Protein AF-A0AB39VDM4-F1 (afdb_monomer_lite)

pLDDT: mean 90.74, std 9.28, range [30.61, 98.62]

Sequence (482 aa):
MDALEKNPNSSVAFKRYFDIVKKRSNLEYESKLEKLSSIKGNWRAKVMEAVVFFKHGNREMGNFYLMSALKESSYNSEVMSLTSSIYILNQMYEEFEKYVLPYYTPEKHGVQTTLNVLEYYYSKRKYNEGLELCKFVSKYPWIEYYRKFMKLEEKFLKLKIKKTESRNKNEKNKLLPKNKFFSTNKPIWYYEFNKPEFLLNQTKRVKPNILILPLTSIGEKSEVAENLAISLPLYLNENLHYKTNLNYQVAIVYRGENLFVPKSKYSVDYMKKIRESNTNLNYILSGNILKTKNVERYEIEIYLYDVFNEQKLMLVSRAYDEQNLFQVQNDLLKKINNFFDRNIAIKYEKDMGNLVLFSQKLKFLLEPKEYKKHHSWRYKKLLSDQIDVVLEDRKNDLKKINLLALLYEVKRTNSQLLKEQKPLIYSMNIEGIFETQTLKVLAPIIFNIFDDEENFLANLEALNITDSTYVEWVKRFIENES

Structure (mmCIF, N/CA/C/O backbone):
data_AF-A0AB39VDM4-F1
#
_entry.id   AF-A0AB39VDM4-F1
#
loop_
_atom_site.group_PDB
_atom_site.id
_atom_site.type_symbol
_atom_site.label_atom_id
_atom_site.label_alt_id
_atom_site.label_comp_id
_atom_site.label_asym_id
_atom_site.label_entity_id
_atom_site.label_seq_id
_atom_site.pdbx_PDB_ins_code
_atom_site.Cartn_x
_atom_site.Cartn_y
_atom_site.Cartn_z
_atom_site.occupancy
_atom_site.B_iso_or_equiv
_atom_site.auth_seq_id
_atom_site.auth_comp_id
_atom_site.auth_asym_id
_atom_site.auth_atom_id
_atom_site.pdbx_PDB_model_num
ATOM 1 N N . MET A 1 1 ? 37.924 -11.707 -29.324 1.00 68.38 1 MET A N 1
ATOM 2 C CA . MET A 1 1 ? 37.294 -11.301 -30.594 1.00 68.38 1 MET A CA 1
ATOM 3 C C . MET A 1 1 ? 36.503 -12.450 -31.174 1.00 68.38 1 MET A C 1
ATOM 5 O O . MET A 1 1 ? 35.329 -12.270 -31.440 1.00 68.38 1 MET A O 1
ATOM 9 N N . ASP A 1 2 ? 37.070 -13.648 -31.176 1.00 76.31 2 ASP A N 1
ATOM 10 C CA . ASP A 1 2 ? 36.492 -14.880 -31.727 1.00 76.31 2 ASP A CA 1
ATOM 11 C C . ASP A 1 2 ? 35.064 -15.178 -31.225 1.00 76.31 2 ASP A C 1
ATOM 13 O O . ASP A 1 2 ? 34.196 -15.622 -31.972 1.00 76.31 2 ASP A O 1
ATOM 17 N N . ALA A 1 3 ? 34.772 -14.884 -29.952 1.00 75.94 3 ALA A N 1
ATOM 18 C CA . ALA A 1 3 ? 33.429 -15.041 -29.386 1.00 75.94 3 ALA A CA 1
ATOM 19 C C . ALA A 1 3 ? 32.402 -14.027 -29.934 1.00 75.94 3 ALA A C 1
ATOM 21 O O . ALA A 1 3 ? 31.225 -14.359 -30.049 1.00 75.94 3 ALA A O 1
ATOM 22 N N . LEU A 1 4 ? 32.833 -12.806 -30.268 1.00 79.12 4 LEU A N 1
ATOM 23 C CA . LEU A 1 4 ? 31.996 -11.773 -30.890 1.00 79.12 4 LEU A CA 1
ATOM 24 C C . LEU A 1 4 ? 31.848 -11.982 -32.400 1.00 79.12 4 LEU A C 1
ATOM 26 O O . LEU A 1 4 ? 30.850 -11.567 -32.968 1.00 79.12 4 LEU A O 1
ATOM 30 N N . GLU A 1 5 ? 32.789 -12.660 -33.048 1.00 75.81 5 GLU A N 1
ATOM 31 C CA . GLU A 1 5 ? 32.629 -13.072 -34.447 1.00 75.81 5 GLU A CA 1
ATOM 32 C C . GLU A 1 5 ? 31.571 -14.174 -34.581 1.00 75.81 5 GLU A C 1
ATOM 34 O O . GLU A 1 5 ? 30.753 -14.145 -35.496 1.00 75.81 5 GLU A O 1
ATOM 39 N N . LYS A 1 6 ? 31.528 -15.110 -33.623 1.00 78.25 6 LYS A N 1
ATOM 40 C CA . LYS A 1 6 ? 30.536 -16.200 -33.591 1.00 78.25 6 LYS A CA 1
ATOM 41 C C . LYS A 1 6 ? 29.172 -15.772 -33.047 1.00 78.25 6 LYS A C 1
ATOM 43 O O . LYS A 1 6 ? 28.145 -16.260 -33.506 1.00 78.25 6 LYS A O 1
ATOM 48 N N . ASN A 1 7 ? 29.146 -14.886 -32.051 1.00 82.50 7 ASN A N 1
ATOM 49 C CA . ASN A 1 7 ? 27.921 -14.312 -31.499 1.00 82.50 7 ASN A CA 1
ATOM 50 C C . ASN A 1 7 ? 28.107 -12.798 -31.281 1.00 82.50 7 ASN A C 1
ATOM 52 O O . ASN A 1 7 ? 28.429 -12.368 -30.164 1.00 82.50 7 ASN A O 1
ATOM 56 N N . PRO A 1 8 ? 27.879 -11.979 -32.325 1.00 81.06 8 PRO A N 1
ATOM 57 C CA . PRO A 1 8 ? 28.112 -10.531 -32.275 1.00 81.06 8 PRO A CA 1
ATOM 58 C C . PRO A 1 8 ? 27.251 -9.823 -31.233 1.00 81.06 8 PRO A C 1
ATOM 60 O O . PRO A 1 8 ? 27.632 -8.779 -30.708 1.00 81.06 8 PRO A O 1
ATOM 63 N N . ASN A 1 9 ? 26.131 -10.441 -30.852 1.00 87.50 9 ASN A N 1
ATOM 64 C CA . ASN A 1 9 ? 25.212 -9.922 -29.858 1.00 87.50 9 ASN A CA 1
ATOM 65 C C . ASN A 1 9 ? 25.295 -10.669 -28.511 1.00 87.50 9 ASN A C 1
ATOM 67 O O . ASN A 1 9 ? 24.312 -10.704 -27.767 1.00 87.50 9 ASN A O 1
ATOM 71 N N . SER A 1 10 ? 26.450 -11.225 -28.146 1.00 89.56 10 SER A N 1
ATOM 72 C CA . SER A 1 10 ? 26.685 -11.722 -26.785 1.00 89.56 10 SER A CA 1
ATOM 73 C C . SER A 1 10 ? 26.992 -10.568 -25.826 1.00 89.56 10 SER A C 1
ATOM 75 O O . SER A 1 10 ? 28.045 -9.938 -25.925 1.00 89.56 10 SER A O 1
ATOM 77 N N . SER A 1 11 ? 26.107 -10.303 -24.858 1.00 87.88 11 SER A N 1
ATOM 78 C CA . SER A 1 11 ? 26.304 -9.247 -23.849 1.00 87.88 11 SER A CA 1
ATOM 79 C C . SER A 1 11 ? 27.581 -9.452 -23.024 1.00 87.88 11 SER A C 1
ATOM 81 O O . SER A 1 11 ? 28.336 -8.506 -22.794 1.00 87.88 11 SER A O 1
ATOM 83 N N . VAL A 1 12 ? 27.864 -10.697 -22.626 1.00 89.75 12 VAL A N 1
ATOM 84 C CA . VAL A 1 12 ? 29.035 -11.064 -21.814 1.00 89.75 12 VAL A CA 1
ATOM 85 C C . VAL A 1 12 ? 30.327 -10.890 -22.603 1.00 89.75 12 VAL A C 1
ATOM 87 O O . VAL A 1 12 ? 31.274 -10.284 -22.097 1.00 89.75 12 VAL A O 1
ATOM 90 N N . ALA A 1 13 ? 30.375 -11.398 -23.839 1.00 89.38 13 ALA A N 1
ATOM 91 C CA . ALA A 1 13 ? 31.564 -11.273 -24.676 1.00 89.38 13 ALA A CA 1
ATOM 92 C C . ALA A 1 13 ? 31.827 -9.807 -25.036 1.00 89.38 13 ALA A C 1
ATOM 94 O O . ALA A 1 13 ? 32.970 -9.358 -24.961 1.00 89.38 13 ALA A O 1
ATOM 95 N N . PHE A 1 14 ? 30.765 -9.054 -25.346 1.00 90.06 14 PHE A N 1
ATOM 96 C CA . PHE A 1 14 ? 30.851 -7.636 -25.679 1.00 90.06 14 PHE A CA 1
ATOM 97 C C . PHE A 1 14 ? 31.416 -6.839 -24.507 1.00 90.06 14 PHE A C 1
ATOM 99 O O . PHE A 1 14 ? 32.414 -6.140 -24.665 1.00 90.06 14 PHE A O 1
ATOM 106 N N . LYS A 1 15 ? 30.839 -7.008 -23.310 1.00 89.94 15 LYS A N 1
ATOM 107 C CA . LYS A 1 15 ? 31.300 -6.323 -22.100 1.00 89.94 15 LYS A CA 1
ATOM 108 C C . LYS A 1 15 ? 32.760 -6.653 -21.786 1.00 89.94 15 LYS A C 1
ATOM 110 O O . LYS A 1 15 ? 33.569 -5.743 -21.671 1.00 89.94 15 LYS A O 1
ATOM 115 N N . ARG A 1 16 ? 33.123 -7.941 -21.718 1.00 90.69 16 ARG A N 1
ATOM 116 C CA . ARG A 1 16 ? 34.503 -8.360 -21.406 1.00 90.69 16 ARG A CA 1
ATOM 117 C C . ARG A 1 16 ? 35.517 -7.805 -22.403 1.00 90.69 16 ARG A C 1
ATOM 119 O O . ARG A 1 16 ? 36.584 -7.357 -21.997 1.00 90.69 16 ARG A O 1
ATOM 126 N N . TYR A 1 17 ? 35.193 -7.838 -23.695 1.00 90.31 17 TYR A N 1
ATOM 127 C CA . TYR A 1 17 ? 36.079 -7.323 -24.732 1.00 90.31 17 TYR A CA 1
ATOM 128 C C . TYR A 1 17 ? 36.270 -5.809 -24.601 1.00 90.31 17 TYR A C 1
ATOM 130 O O . TYR A 1 17 ? 37.401 -5.331 -24.509 1.00 90.31 17 TYR A O 1
ATOM 138 N N . PHE A 1 18 ? 35.173 -5.057 -24.526 1.00 90.19 18 PHE A N 1
ATOM 139 C CA . PHE A 1 18 ? 35.233 -3.602 -24.490 1.00 90.19 18 PHE A CA 1
ATOM 140 C C . PHE A 1 18 ? 35.716 -3.032 -23.150 1.00 90.19 18 PHE A C 1
ATOM 142 O O . PHE A 1 18 ? 36.308 -1.955 -23.152 1.00 90.19 18 PHE A O 1
ATOM 149 N N . ASP A 1 19 ? 35.583 -3.759 -22.036 1.00 90.56 19 ASP A N 1
ATOM 150 C CA . ASP A 1 19 ? 36.213 -3.403 -20.756 1.00 90.56 19 ASP A CA 1
ATOM 151 C C . ASP A 1 19 ? 37.750 -3.441 -20.850 1.00 90.56 19 ASP A C 1
ATOM 153 O O . ASP A 1 19 ? 38.430 -2.622 -20.232 1.00 90.56 19 ASP A O 1
ATOM 157 N N . ILE A 1 20 ? 38.314 -4.367 -21.636 1.00 90.94 20 ILE A N 1
ATOM 158 C CA . ILE A 1 20 ? 39.762 -4.453 -21.875 1.00 90.94 20 ILE A CA 1
ATOM 159 C C . ILE A 1 20 ? 40.209 -3.354 -22.841 1.00 90.94 20 ILE A C 1
ATOM 161 O O . ILE A 1 20 ? 41.168 -2.645 -22.548 1.00 90.94 20 ILE A O 1
ATOM 165 N N . VAL A 1 21 ? 39.517 -3.197 -23.975 1.00 89.56 21 VAL A N 1
ATOM 166 C CA . VAL A 1 21 ? 39.886 -2.211 -25.007 1.00 89.56 21 VAL A CA 1
ATOM 167 C C . VAL A 1 21 ? 39.817 -0.787 -24.454 1.00 89.56 21 VAL A C 1
ATOM 169 O O . VAL A 1 21 ? 40.755 -0.012 -24.621 1.00 89.56 21 VAL A O 1
ATOM 172 N N . LYS A 1 22 ? 38.759 -0.453 -23.705 1.00 89.31 22 LYS A N 1
ATOM 173 C CA . LYS A 1 22 ? 38.593 0.882 -23.119 1.00 89.31 22 LYS A CA 1
ATOM 174 C C . LYS A 1 22 ? 39.689 1.242 -22.113 1.00 89.31 22 LYS A C 1
ATOM 176 O O . LYS A 1 22 ? 40.057 2.406 -22.014 1.00 89.31 22 LYS A O 1
ATOM 181 N N . LYS A 1 23 ? 40.230 0.260 -21.377 1.00 91.12 23 LYS A N 1
ATOM 182 C CA . LYS A 1 23 ? 41.360 0.476 -20.454 1.00 91.12 23 LYS A CA 1
ATOM 183 C C . LYS A 1 23 ? 42.668 0.801 -21.175 1.00 91.12 23 LYS A C 1
ATOM 185 O O . LYS A 1 23 ? 43.554 1.374 -20.555 1.00 91.12 23 LYS A O 1
ATOM 190 N N . ARG A 1 24 ? 42.802 0.412 -22.445 1.00 91.31 24 ARG A N 1
ATOM 191 C CA . ARG A 1 24 ? 43.999 0.680 -23.250 1.00 91.31 24 ARG A CA 1
ATOM 192 C C . ARG A 1 24 ? 43.947 2.069 -23.866 1.00 91.31 24 ARG A C 1
ATOM 194 O O . ARG A 1 24 ? 44.909 2.817 -23.744 1.00 91.31 24 ARG A O 1
ATOM 201 N N . SER A 1 25 ? 42.835 2.417 -24.514 1.00 92.62 25 SER A N 1
ATOM 202 C CA . SER A 1 25 ? 42.658 3.727 -25.144 1.00 92.62 25 SER A CA 1
ATOM 203 C C . SER A 1 25 ? 41.198 3.988 -25.521 1.00 92.62 25 SER A C 1
ATOM 205 O O . SER A 1 25 ? 40.503 3.098 -26.012 1.00 92.62 25 SER A O 1
ATOM 207 N N . ASN A 1 26 ? 40.749 5.238 -25.365 1.00 88.81 26 ASN A N 1
ATOM 208 C CA . ASN A 1 26 ? 39.445 5.680 -25.873 1.00 88.81 26 ASN A CA 1
ATOM 209 C C . ASN A 1 26 ? 39.403 5.686 -27.411 1.00 88.81 26 ASN A C 1
ATOM 211 O O . ASN A 1 26 ? 38.391 5.306 -27.988 1.00 88.81 26 ASN A O 1
ATOM 215 N N . LEU A 1 27 ? 40.510 6.036 -28.076 1.00 90.06 27 LEU A N 1
ATOM 216 C CA . LEU A 1 27 ? 40.599 6.000 -29.542 1.00 90.06 27 LEU A CA 1
ATOM 217 C C . LEU A 1 27 ? 40.528 4.561 -30.068 1.00 90.06 27 LEU A C 1
ATOM 219 O O . LEU A 1 27 ? 39.861 4.287 -31.063 1.00 90.06 27 LEU A O 1
ATOM 223 N N . GLU A 1 28 ? 41.185 3.621 -29.378 1.00 90.44 28 GLU A N 1
ATOM 224 C CA . GLU A 1 28 ? 41.095 2.199 -29.730 1.00 90.44 28 GLU A CA 1
ATOM 225 C C . GLU A 1 28 ? 39.671 1.673 -29.506 1.00 90.44 28 GLU A C 1
ATOM 227 O O . GLU A 1 28 ? 39.154 0.929 -30.337 1.00 90.44 28 GLU A O 1
ATOM 232 N N . TYR A 1 29 ? 39.017 2.091 -28.418 1.00 91.69 29 TYR A N 1
ATOM 233 C CA . TYR A 1 29 ? 37.625 1.748 -28.135 1.00 91.69 29 TYR A CA 1
ATOM 234 C C . TYR A 1 29 ? 36.690 2.170 -29.270 1.00 91.69 29 TYR A C 1
ATOM 236 O O . TYR A 1 29 ? 35.963 1.322 -29.787 1.00 91.69 29 TYR A O 1
ATOM 244 N N . GLU A 1 30 ? 36.739 3.437 -29.679 1.00 91.94 30 GLU A N 1
ATOM 245 C CA . GLU A 1 30 ? 35.871 3.972 -30.734 1.00 91.94 30 GLU A CA 1
ATOM 246 C C . GLU A 1 30 ? 36.165 3.313 -32.085 1.00 91.94 30 GLU A C 1
ATOM 248 O O . GLU A 1 30 ? 35.251 2.792 -32.717 1.00 91.94 30 GLU A O 1
ATOM 253 N N . SER A 1 31 ? 37.439 3.176 -32.473 1.00 91.94 31 SER A N 1
ATOM 254 C CA . SER A 1 31 ? 37.804 2.511 -33.735 1.00 91.94 31 SER A CA 1
ATOM 255 C C . SER A 1 31 ? 37.357 1.042 -33.795 1.00 91.94 31 SER A C 1
ATOM 257 O O . SER A 1 31 ? 36.948 0.538 -34.846 1.00 91.94 31 SER A O 1
ATOM 259 N N . LYS A 1 32 ? 37.434 0.306 -32.677 1.00 90.44 32 LYS A N 1
ATOM 260 C CA . LYS A 1 32 ? 36.944 -1.082 -32.617 1.00 90.44 32 LYS A CA 1
ATOM 261 C C . LYS A 1 32 ? 35.419 -1.147 -32.626 1.00 90.44 32 LYS A C 1
ATOM 263 O O . LYS A 1 32 ? 34.868 -2.102 -33.176 1.00 90.44 32 LYS A O 1
ATOM 268 N N . LEU A 1 33 ? 34.752 -0.167 -32.025 1.00 92.06 33 LEU A N 1
ATOM 269 C CA . LEU A 1 33 ? 33.299 -0.099 -31.979 1.00 92.06 33 LEU A CA 1
ATOM 270 C C . LEU A 1 33 ? 32.698 0.221 -33.348 1.00 92.06 33 LEU A C 1
ATOM 272 O O . LEU A 1 33 ? 31.806 -0.509 -33.778 1.00 92.06 33 LEU A O 1
ATOM 276 N N . GLU A 1 34 ? 33.268 1.189 -34.062 1.00 92.56 34 GLU A N 1
ATOM 277 C CA . GLU A 1 34 ? 32.908 1.552 -35.435 1.00 92.56 34 GLU A CA 1
ATOM 278 C C . GLU A 1 34 ? 32.998 0.338 -36.377 1.00 92.56 34 GLU A C 1
ATOM 280 O O . GLU A 1 34 ? 32.068 0.011 -37.118 1.00 92.56 34 GLU A O 1
ATOM 285 N N . LYS A 1 35 ? 34.095 -0.427 -36.287 1.00 90.44 35 LYS A N 1
ATOM 286 C CA . LYS A 1 35 ? 34.255 -1.658 -37.076 1.00 90.44 35 LYS A CA 1
ATOM 287 C C . LYS A 1 35 ? 33.159 -2.673 -36.778 1.00 90.44 35 LYS A C 1
ATOM 289 O O . LYS A 1 35 ? 32.591 -3.247 -37.703 1.00 90.44 35 LYS A O 1
ATOM 294 N N . LEU A 1 36 ? 32.840 -2.901 -35.504 1.00 90.44 36 LEU A N 1
ATOM 295 C CA . LEU A 1 36 ? 31.816 -3.874 -35.125 1.00 90.44 36 LEU A CA 1
ATOM 296 C C . LEU A 1 36 ? 30.394 -3.401 -35.455 1.00 90.44 36 LEU A C 1
ATOM 298 O O . LEU A 1 36 ? 29.555 -4.237 -35.793 1.00 90.44 36 LEU A O 1
ATOM 302 N N . SER A 1 37 ? 30.111 -2.100 -35.379 1.00 92.06 37 SER A N 1
ATOM 303 C CA . SER A 1 37 ? 28.791 -1.530 -35.670 1.00 92.06 37 SER A CA 1
ATOM 304 C C . SER A 1 37 ? 28.456 -1.579 -37.164 1.00 92.06 37 SER A C 1
ATOM 306 O O . SER A 1 37 ? 27.284 -1.750 -37.513 1.00 92.06 37 SER A O 1
ATOM 308 N N . SER A 1 38 ? 29.472 -1.546 -38.035 1.00 89.69 38 SER A N 1
ATOM 309 C CA . SER A 1 38 ? 29.322 -1.720 -39.487 1.00 89.69 38 SER A CA 1
ATOM 310 C C . SER A 1 38 ? 28.821 -3.115 -39.902 1.00 89.69 38 SER A C 1
ATOM 312 O O . SER A 1 38 ? 28.256 -3.284 -40.983 1.00 89.69 38 SER A O 1
ATOM 314 N N . ILE A 1 39 ? 28.956 -4.125 -39.032 1.00 88.38 39 ILE A N 1
ATOM 315 C CA . ILE A 1 39 ? 28.532 -5.501 -39.320 1.00 88.38 39 ILE A CA 1
ATOM 316 C C . ILE A 1 39 ? 27.002 -5.604 -39.243 1.00 88.38 39 ILE A C 1
ATOM 318 O O . ILE A 1 39 ? 26.382 -5.292 -38.218 1.00 88.38 39 ILE A O 1
ATOM 322 N N . LYS A 1 40 ? 26.370 -6.080 -40.323 1.00 85.75 40 LYS A N 1
ATOM 323 C CA . LYS A 1 40 ? 24.918 -6.321 -40.381 1.00 85.75 40 LYS A CA 1
ATOM 324 C C . LYS A 1 40 ? 24.486 -7.306 -39.291 1.00 85.75 40 LYS A C 1
ATOM 326 O O . LYS A 1 40 ? 25.091 -8.357 -39.114 1.00 85.75 40 LYS A O 1
ATOM 331 N N . GLY A 1 41 ? 23.424 -6.968 -38.565 1.00 85.62 41 GLY A N 1
ATOM 332 C CA . GLY A 1 41 ? 22.889 -7.777 -37.469 1.00 85.62 41 GLY A CA 1
ATOM 333 C C . GLY A 1 41 ? 23.573 -7.541 -36.120 1.00 85.62 41 GLY A C 1
ATOM 334 O O . GLY A 1 41 ? 23.039 -7.980 -35.101 1.00 85.62 41 GLY A O 1
ATOM 335 N N . ASN A 1 42 ? 24.707 -6.830 -36.062 1.00 91.62 42 ASN A N 1
ATOM 336 C CA . ASN A 1 42 ? 25.388 -6.490 -34.809 1.00 91.62 42 ASN A CA 1
ATOM 337 C C . ASN A 1 42 ? 24.751 -5.265 -34.135 1.00 91.62 42 ASN A C 1
ATOM 339 O O . ASN A 1 42 ? 25.345 -4.188 -34.025 1.00 91.62 42 ASN A O 1
ATOM 343 N N . TRP A 1 43 ? 23.499 -5.415 -33.709 1.00 94.69 43 TRP A N 1
ATOM 344 C CA . TRP A 1 43 ? 22.722 -4.329 -33.126 1.00 94.69 43 TRP A CA 1
ATOM 345 C C . TRP A 1 43 ? 23.350 -3.790 -31.835 1.00 94.69 43 TRP A C 1
ATOM 347 O O . TRP A 1 43 ? 23.204 -2.605 -31.549 1.00 94.69 43 TRP A O 1
ATOM 357 N N . ARG A 1 44 ? 24.080 -4.604 -31.054 1.00 94.38 44 ARG A N 1
ATOM 358 C CA . ARG A 1 44 ? 24.659 -4.135 -29.780 1.00 94.38 44 ARG A CA 1
ATOM 359 C C . ARG A 1 44 ? 25.810 -3.171 -29.998 1.00 94.38 44 ARG A C 1
ATOM 361 O O . ARG A 1 44 ? 25.872 -2.152 -29.312 1.00 94.38 44 ARG A O 1
ATOM 368 N N . ALA A 1 45 ? 26.674 -3.461 -30.969 1.00 93.75 45 ALA A N 1
ATOM 369 C CA . ALA A 1 45 ? 27.700 -2.514 -31.381 1.00 93.75 45 ALA A CA 1
ATOM 370 C C . ALA A 1 45 ? 27.064 -1.214 -31.893 1.00 93.75 45 ALA A C 1
ATOM 372 O O . ALA A 1 45 ? 27.478 -0.144 -31.467 1.00 93.75 45 ALA A O 1
ATOM 373 N N . LYS A 1 46 ? 25.993 -1.295 -32.698 1.00 96.12 46 LYS A N 1
ATOM 374 C CA . LYS A 1 46 ? 25.258 -0.110 -33.178 1.00 96.12 46 LYS A CA 1
ATOM 375 C C . LYS A 1 46 ? 24.663 0.735 -32.046 1.00 96.12 46 LYS A C 1
ATOM 377 O O . LYS A 1 46 ? 24.798 1.951 -32.066 1.00 96.12 46 LYS A O 1
ATOM 382 N N . VAL A 1 47 ? 24.045 0.121 -31.033 1.00 96.06 47 VAL A N 1
ATOM 383 C CA . VAL A 1 47 ? 23.513 0.861 -29.871 1.00 96.06 47 VAL A CA 1
ATOM 384 C C . VAL A 1 47 ? 24.625 1.612 -29.137 1.00 96.06 47 VAL A C 1
ATOM 386 O O . VAL A 1 47 ? 24.444 2.769 -28.768 1.00 96.06 47 VAL A O 1
ATOM 389 N N . MET A 1 48 ? 25.777 0.975 -28.926 1.00 94.69 48 MET A N 1
ATOM 390 C CA . MET A 1 48 ? 26.900 1.618 -28.239 1.00 94.69 48 MET A CA 1
ATOM 391 C C . MET A 1 48 ? 27.555 2.702 -29.099 1.00 94.69 48 MET A C 1
ATOM 393 O O . MET A 1 48 ? 27.919 3.751 -28.575 1.00 94.69 48 MET A O 1
ATOM 397 N N . GLU A 1 49 ? 27.647 2.483 -30.408 1.00 95.19 49 GLU A N 1
ATOM 398 C CA . GLU A 1 49 ? 28.154 3.470 -31.361 1.00 95.19 49 GLU A CA 1
ATOM 399 C C . GLU A 1 49 ? 27.268 4.721 -31.377 1.00 95.19 49 GLU A C 1
ATOM 401 O O . GLU A 1 49 ? 27.760 5.846 -31.325 1.00 95.19 49 GLU A O 1
ATOM 406 N N . ALA A 1 50 ? 25.944 4.543 -31.311 1.00 96.62 50 ALA A N 1
ATOM 407 C CA . ALA A 1 50 ? 25.023 5.662 -31.166 1.00 96.62 50 ALA A CA 1
ATOM 408 C C . ALA A 1 50 ? 25.335 6.516 -29.926 1.00 96.62 50 ALA A C 1
ATOM 410 O O . ALA A 1 50 ? 25.300 7.743 -29.997 1.00 96.62 50 ALA A O 1
ATOM 411 N N . VAL A 1 51 ? 25.683 5.890 -28.793 1.00 94.94 51 VAL A N 1
ATOM 412 C CA . VAL A 1 51 ? 26.071 6.611 -27.568 1.00 94.94 51 VAL A CA 1
ATOM 413 C C . VAL A 1 51 ? 27.330 7.456 -27.785 1.00 94.94 51 VAL A C 1
ATOM 415 O O . VAL A 1 51 ? 27.405 8.559 -27.241 1.00 94.94 51 VAL A O 1
ATOM 418 N N . VAL A 1 52 ? 28.303 6.978 -28.568 1.00 94.44 52 VAL A N 1
ATOM 419 C CA . VAL A 1 52 ? 29.503 7.754 -28.931 1.00 94.44 52 VAL A CA 1
ATOM 420 C C . VAL A 1 52 ? 29.109 8.977 -29.762 1.00 94.44 52 VAL A C 1
ATOM 422 O O . VAL A 1 52 ? 29.456 10.099 -29.395 1.00 94.44 52 VAL A O 1
ATOM 425 N N . PHE A 1 53 ? 28.290 8.799 -30.802 1.00 95.44 53 PHE A N 1
ATOM 426 C CA . PHE A 1 53 ? 27.820 9.917 -31.627 1.00 95.44 53 PHE A CA 1
ATOM 427 C C . PHE A 1 53 ? 27.031 10.965 -30.832 1.00 95.44 53 PHE A C 1
ATOM 429 O O . PHE A 1 53 ? 27.259 12.163 -31.013 1.00 95.44 53 PHE A O 1
ATOM 436 N N . PHE A 1 54 ? 26.173 10.550 -29.894 1.00 94.75 54 PHE A N 1
ATOM 437 C CA . PHE A 1 54 ? 25.471 11.493 -29.018 1.00 94.75 54 PHE A CA 1
ATOM 438 C C . PHE A 1 54 ? 26.418 12.292 -28.121 1.00 94.75 54 PHE A C 1
ATOM 440 O O . PHE A 1 54 ? 26.215 13.494 -27.953 1.00 94.75 54 PHE A O 1
ATOM 447 N N . LYS A 1 55 ? 27.474 11.669 -27.583 1.00 93.00 55 LYS A N 1
ATOM 448 C CA . LYS A 1 55 ? 28.492 12.380 -26.790 1.00 93.00 55 LYS A CA 1
ATOM 449 C C . LYS A 1 55 ? 29.246 13.423 -27.609 1.00 93.00 55 LYS A C 1
ATOM 451 O O . LYS A 1 55 ? 29.571 14.477 -27.075 1.00 93.00 55 LYS A O 1
ATOM 456 N N . HIS A 1 56 ? 29.475 13.152 -28.890 1.00 93.94 56 HIS A N 1
ATOM 457 C CA . HIS A 1 56 ? 30.094 14.093 -29.825 1.00 93.94 56 HIS A CA 1
ATOM 458 C C . HIS A 1 56 ? 29.108 15.119 -30.410 1.00 93.94 56 HIS A C 1
ATOM 460 O O . HIS A 1 56 ? 29.476 15.898 -31.283 1.00 93.94 56 HIS A O 1
ATOM 466 N N . GLY A 1 57 ? 27.851 15.138 -29.954 1.00 92.75 57 GLY A N 1
ATOM 467 C CA . GLY A 1 57 ? 26.828 16.075 -30.425 1.00 92.75 57 GLY A CA 1
ATOM 468 C C . GLY A 1 57 ? 26.229 15.738 -31.796 1.00 92.75 57 GLY A C 1
ATOM 469 O O . GLY A 1 57 ? 25.332 16.445 -32.254 1.00 92.75 57 GLY A O 1
ATOM 470 N N . ASN A 1 58 ? 26.647 14.642 -32.436 1.00 94.94 58 ASN A N 1
ATOM 471 C CA . ASN A 1 58 ? 26.124 14.210 -33.729 1.00 94.94 58 ASN A CA 1
ATOM 472 C C . ASN A 1 58 ? 24.847 13.371 -33.549 1.00 94.94 58 ASN A C 1
ATOM 474 O O . ASN A 1 58 ? 24.858 12.138 -33.531 1.00 94.94 58 ASN A O 1
ATOM 478 N N . ARG A 1 59 ? 23.719 14.068 -33.392 1.00 94.62 59 ARG A N 1
ATOM 479 C CA . ARG A 1 59 ? 22.411 13.439 -33.154 1.00 94.62 59 ARG A CA 1
ATOM 480 C C . ARG A 1 59 ? 21.899 12.631 -34.343 1.00 94.62 59 ARG A C 1
ATOM 482 O O . ARG A 1 59 ? 21.224 11.626 -34.135 1.00 94.62 59 ARG A O 1
ATOM 489 N N . GLU A 1 60 ? 22.211 13.059 -35.562 1.00 95.69 60 GLU A N 1
ATOM 490 C CA . GLU A 1 60 ? 21.746 12.408 -36.788 1.00 95.69 60 GLU A CA 1
ATOM 491 C C . GLU A 1 60 ? 22.326 10.997 -36.912 1.00 95.69 60 GLU A C 1
ATOM 493 O O . GLU A 1 60 ? 21.574 10.023 -37.011 1.00 95.69 60 GLU A O 1
ATOM 498 N N . MET A 1 61 ? 23.651 10.867 -36.789 1.00 95.56 61 MET A N 1
ATOM 499 C CA . MET A 1 61 ? 24.306 9.558 -36.8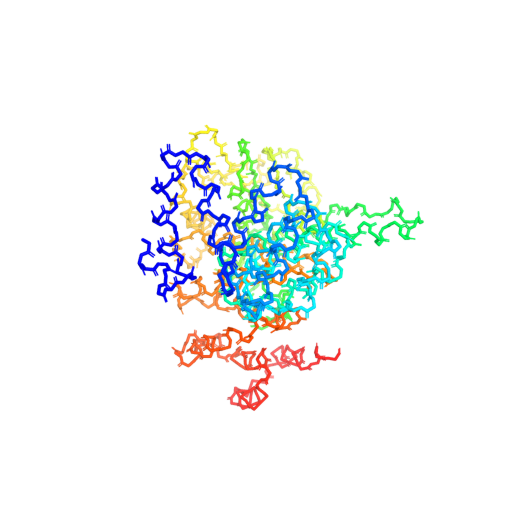20 1.00 95.56 61 MET A CA 1
ATOM 500 C C . MET A 1 61 ? 23.930 8.701 -35.614 1.00 95.56 61 MET A C 1
ATOM 502 O O . MET A 1 61 ? 23.678 7.505 -35.769 1.00 95.56 61 MET A O 1
ATOM 506 N N . GLY A 1 62 ? 23.802 9.305 -34.427 1.00 96.25 62 GLY A N 1
ATOM 507 C CA . GLY A 1 62 ? 23.285 8.605 -33.250 1.00 96.25 62 GLY A CA 1
ATOM 508 C C . GLY A 1 62 ? 21.920 7.962 -33.523 1.00 96.25 62 GLY A C 1
ATOM 509 O O . GLY A 1 62 ? 21.725 6.768 -33.288 1.00 96.25 62 GLY A O 1
ATOM 510 N N . ASN A 1 63 ? 20.988 8.717 -34.106 1.00 97.50 63 ASN A N 1
ATOM 511 C CA . ASN A 1 63 ? 19.665 8.218 -34.471 1.00 97.50 63 ASN A CA 1
ATOM 512 C C . ASN A 1 63 ? 19.706 7.141 -35.566 1.00 97.50 63 ASN A C 1
ATOM 514 O O . ASN A 1 63 ? 18.993 6.141 -35.465 1.00 97.50 63 ASN A O 1
ATOM 518 N N . PHE A 1 64 ? 20.547 7.313 -36.589 1.00 96.81 64 PHE A N 1
ATOM 519 C CA . PHE A 1 64 ? 20.726 6.326 -37.657 1.00 96.81 64 PHE A CA 1
ATOM 520 C C . PHE A 1 64 ? 21.094 4.944 -37.096 1.00 96.81 64 PHE A C 1
ATOM 522 O O . PHE A 1 64 ? 20.476 3.931 -37.452 1.00 96.81 64 PHE A O 1
ATOM 529 N N . TYR A 1 65 ? 22.052 4.900 -36.167 1.00 97.31 65 TYR A N 1
ATOM 530 C CA . TYR A 1 65 ? 22.481 3.657 -35.531 1.00 97.31 65 TYR A CA 1
ATOM 531 C C . TYR A 1 65 ? 21.411 3.057 -34.611 1.00 97.31 65 TYR A C 1
ATOM 533 O O . TYR A 1 65 ? 21.200 1.842 -34.646 1.00 97.31 65 TYR A O 1
ATOM 541 N N . LEU A 1 66 ? 20.681 3.880 -33.848 1.00 97.69 66 LEU A N 1
ATOM 542 C CA . LEU A 1 66 ? 19.561 3.411 -33.021 1.00 97.69 66 LEU A CA 1
ATOM 543 C C . LEU A 1 66 ? 18.430 2.799 -33.856 1.00 97.69 66 LEU A C 1
ATOM 545 O O . LEU A 1 66 ? 17.962 1.701 -33.548 1.00 97.69 66 LEU A O 1
ATOM 549 N N . MET A 1 67 ? 18.014 3.473 -34.932 1.00 97.25 67 MET A N 1
ATOM 550 C CA . MET A 1 67 ? 16.981 2.973 -35.842 1.00 97.25 67 MET A CA 1
ATOM 551 C C . MET A 1 67 ? 17.408 1.642 -36.472 1.00 97.25 67 MET A C 1
ATOM 553 O O . MET A 1 67 ? 16.614 0.702 -36.551 1.00 97.25 67 MET A O 1
ATOM 557 N N . SER A 1 68 ? 18.664 1.553 -36.910 1.00 96.56 68 SER A N 1
ATOM 558 C CA . SER A 1 68 ? 19.212 0.335 -37.508 1.00 96.56 68 SER A CA 1
ATOM 559 C C . SER A 1 68 ? 19.238 -0.816 -36.501 1.00 96.56 68 SER A C 1
ATOM 561 O O . SER A 1 68 ? 18.788 -1.915 -36.816 1.00 96.56 68 SER A O 1
ATOM 563 N N . ALA A 1 69 ? 19.665 -0.558 -35.261 1.00 97.31 69 ALA A N 1
ATOM 564 C CA . ALA A 1 69 ? 19.655 -1.553 -34.191 1.00 97.31 69 ALA A CA 1
ATOM 565 C C . ALA A 1 69 ? 18.240 -2.066 -33.869 1.00 97.31 69 ALA A C 1
ATOM 567 O O . ALA A 1 69 ? 18.042 -3.273 -33.707 1.00 97.31 69 ALA A O 1
ATOM 568 N N . LEU A 1 70 ? 17.242 -1.177 -33.807 1.00 97.50 70 LEU A N 1
ATOM 569 C CA . LEU A 1 70 ? 15.842 -1.555 -33.581 1.00 97.50 70 LEU A CA 1
ATOM 570 C C . LEU A 1 70 ? 15.328 -2.506 -34.669 1.00 97.50 70 LEU A C 1
ATOM 572 O O . LEU A 1 70 ? 14.781 -3.562 -34.352 1.00 97.50 70 LEU A O 1
ATOM 576 N N . LYS A 1 71 ? 15.564 -2.171 -35.942 1.00 96.19 71 LYS A N 1
ATOM 577 C CA . LYS A 1 71 ? 15.134 -2.989 -37.086 1.00 96.19 71 LYS A CA 1
ATOM 578 C C . LYS A 1 71 ? 15.849 -4.338 -37.128 1.00 96.19 71 LYS A C 1
ATOM 580 O O . LYS A 1 71 ? 15.198 -5.372 -37.227 1.00 96.19 71 LYS A O 1
ATOM 585 N N . GLU A 1 72 ? 17.176 -4.344 -37.009 1.00 95.00 72 GLU A N 1
ATOM 586 C CA . GLU A 1 72 ? 17.983 -5.570 -37.084 1.00 95.00 72 GLU A CA 1
ATOM 587 C C . GLU A 1 72 ? 17.704 -6.540 -35.932 1.00 95.00 72 GLU A C 1
ATOM 589 O O . GLU A 1 72 ? 17.772 -7.753 -36.109 1.00 95.00 72 GLU A O 1
ATOM 594 N N . SER A 1 73 ? 17.359 -6.021 -34.754 1.00 94.25 73 SER A N 1
ATOM 595 C CA . SER A 1 73 ? 16.979 -6.842 -33.602 1.00 94.25 73 SER A CA 1
ATOM 596 C C . SER A 1 73 ? 15.527 -7.318 -33.631 1.00 94.25 73 SER A C 1
ATOM 598 O O . SER A 1 73 ? 15.106 -8.016 -32.707 1.00 94.25 73 SER A O 1
ATOM 600 N N . SER A 1 74 ? 14.750 -6.933 -34.652 1.00 94.69 74 SER A N 1
ATOM 601 C CA . SER A 1 74 ? 13.298 -7.146 -34.708 1.00 94.69 74 SER A CA 1
ATOM 602 C C . SER A 1 74 ? 12.583 -6.623 -33.454 1.00 94.69 74 SER A C 1
ATOM 604 O O . SER A 1 74 ? 11.642 -7.242 -32.938 1.00 94.69 74 SER A O 1
ATOM 606 N N . TYR A 1 75 ? 13.046 -5.472 -32.951 1.00 96.69 75 TYR A N 1
ATOM 607 C CA . TYR A 1 75 ? 12.515 -4.812 -31.760 1.00 96.69 75 TYR A CA 1
ATOM 608 C C . TYR A 1 75 ? 12.482 -5.754 -30.548 1.00 96.69 75 TYR A C 1
ATOM 610 O O 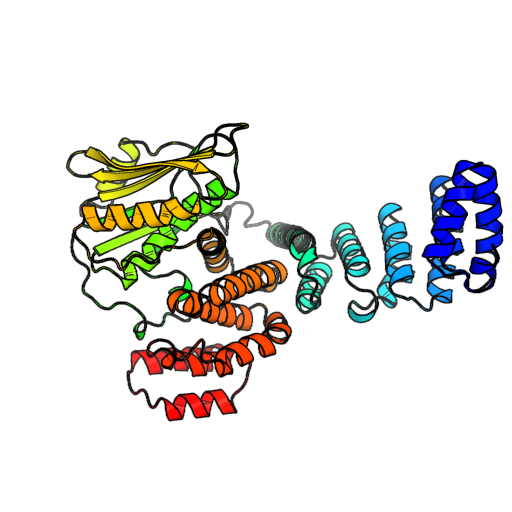. TYR A 1 75 ? 11.443 -5.918 -29.911 1.00 96.69 75 TYR A O 1
ATOM 618 N N . ASN A 1 76 ? 13.578 -6.461 -30.264 1.00 94.94 76 ASN A N 1
ATOM 619 C CA . ASN A 1 76 ? 13.633 -7.320 -29.079 1.00 94.94 76 ASN A CA 1
ATOM 620 C C . ASN A 1 76 ? 13.644 -6.487 -27.779 1.00 94.94 76 ASN A C 1
ATOM 622 O O . ASN A 1 76 ? 13.859 -5.272 -27.796 1.00 94.94 76 ASN A O 1
ATOM 626 N N . SER A 1 77 ? 13.405 -7.140 -26.640 1.00 95.94 77 SER A N 1
ATOM 627 C CA . SER A 1 77 ? 13.275 -6.478 -25.336 1.00 95.94 77 SER A CA 1
ATOM 628 C C . SER A 1 77 ? 14.515 -5.678 -24.922 1.00 95.94 77 SER A C 1
ATOM 630 O O . SER A 1 77 ? 14.383 -4.550 -24.446 1.00 95.94 77 SER A O 1
ATOM 632 N N . GLU A 1 78 ? 15.714 -6.229 -25.124 1.00 95.62 78 GLU A N 1
ATOM 633 C CA . GLU A 1 78 ? 16.971 -5.587 -24.730 1.00 95.62 78 GLU A CA 1
ATOM 634 C C . GLU A 1 78 ? 17.228 -4.316 -25.548 1.00 95.62 78 GLU A C 1
ATOM 636 O O . GLU A 1 78 ? 17.494 -3.258 -24.975 1.00 95.62 78 GLU A O 1
ATOM 641 N N . VAL A 1 79 ? 17.085 -4.385 -26.876 1.00 96.38 79 VAL A N 1
ATOM 642 C CA . VAL A 1 79 ? 17.287 -3.223 -27.752 1.00 96.38 79 VAL A CA 1
ATOM 643 C C . VAL A 1 79 ? 16.227 -2.167 -27.517 1.00 96.38 79 VAL A C 1
ATOM 645 O O . VAL A 1 79 ? 16.564 -0.991 -27.418 1.00 96.38 79 VAL A O 1
ATOM 648 N N . MET A 1 80 ? 14.963 -2.560 -27.367 1.00 97.81 80 MET A N 1
ATOM 649 C CA . MET A 1 80 ? 13.889 -1.617 -27.056 1.00 97.81 80 MET A CA 1
ATOM 650 C C . MET A 1 80 ? 14.155 -0.876 -25.747 1.00 97.81 80 MET A C 1
ATOM 652 O O . MET A 1 80 ? 14.031 0.347 -25.707 1.00 97.81 80 MET A O 1
ATOM 656 N N . SER A 1 81 ? 14.607 -1.574 -24.705 1.00 97.56 81 SER A N 1
ATOM 657 C CA . SER A 1 81 ? 14.982 -0.966 -23.425 1.00 97.56 81 SER A CA 1
ATOM 658 C C . SER A 1 81 ? 16.139 0.032 -23.569 1.00 97.56 81 SER A C 1
ATOM 660 O O . SER A 1 81 ? 16.035 1.179 -23.121 1.00 97.56 81 SER A O 1
ATOM 662 N N . LEU A 1 82 ? 17.231 -0.367 -24.229 1.00 97.06 82 LEU A N 1
ATOM 663 C CA . LEU A 1 82 ? 18.411 0.484 -24.405 1.00 97.06 82 LEU A CA 1
ATOM 664 C C . LEU A 1 82 ? 18.105 1.699 -25.286 1.00 97.06 82 LEU A C 1
ATOM 666 O O . LEU A 1 82 ? 18.331 2.835 -24.871 1.00 97.06 82 LEU A O 1
ATOM 670 N N . THR A 1 83 ? 17.539 1.473 -26.470 1.00 97.50 83 THR A N 1
ATOM 671 C CA . THR A 1 83 ? 17.253 2.532 -27.440 1.00 97.50 83 THR A CA 1
ATOM 672 C C . THR A 1 83 ? 16.218 3.522 -26.906 1.00 97.50 83 THR A C 1
ATOM 674 O O . THR A 1 83 ? 16.434 4.730 -26.999 1.00 97.50 83 THR A O 1
ATOM 677 N N . SER A 1 84 ? 15.136 3.051 -26.271 1.00 97.69 84 SER A N 1
ATOM 678 C CA . SER A 1 84 ? 14.153 3.949 -25.643 1.00 97.69 84 SER A CA 1
ATOM 679 C C . SER A 1 84 ? 14.779 4.806 -24.538 1.00 97.69 84 SER A C 1
ATOM 681 O O . SER A 1 84 ? 14.490 5.998 -24.464 1.00 97.69 84 SER A O 1
ATOM 683 N N . SER A 1 85 ? 15.694 4.250 -23.733 1.00 97.44 85 SER A N 1
ATOM 684 C CA . SER A 1 85 ? 16.418 5.017 -22.709 1.00 97.44 85 SER A CA 1
ATOM 685 C C . SER A 1 85 ? 17.286 6.112 -23.335 1.00 97.44 85 SER A C 1
ATOM 687 O O . SER A 1 85 ? 17.274 7.250 -22.870 1.00 97.44 85 SER A O 1
ATOM 689 N N . ILE A 1 86 ? 18.018 5.788 -24.408 1.00 97.44 86 ILE A N 1
ATOM 690 C CA . ILE A 1 86 ? 18.898 6.742 -25.096 1.00 97.44 86 ILE A CA 1
ATOM 691 C C . ILE A 1 86 ? 18.080 7.883 -25.714 1.00 97.44 86 ILE A C 1
ATOM 693 O O . ILE A 1 86 ? 18.461 9.044 -25.557 1.00 97.44 86 ILE A O 1
ATOM 697 N N . TYR A 1 87 ? 16.939 7.589 -26.345 1.00 97.56 87 TYR A N 1
ATOM 698 C CA . TYR A 1 87 ? 16.059 8.631 -26.879 1.00 97.56 87 TYR A CA 1
ATOM 699 C C . TYR A 1 87 ? 15.520 9.565 -25.784 1.00 97.56 87 TYR A C 1
ATOM 701 O O . TYR A 1 87 ? 15.553 10.782 -25.963 1.00 97.56 87 TYR A O 1
ATOM 709 N N . ILE A 1 88 ? 15.091 9.032 -24.630 1.00 96.12 88 ILE A N 1
ATOM 710 C CA . ILE A 1 88 ? 14.640 9.850 -23.487 1.00 96.12 88 ILE A CA 1
ATOM 711 C C . ILE A 1 88 ? 15.763 10.755 -22.971 1.00 96.12 88 ILE A C 1
ATOM 713 O O . ILE A 1 88 ? 15.554 11.958 -22.813 1.00 96.12 88 ILE A O 1
ATOM 717 N N . LEU A 1 89 ? 16.958 10.201 -22.734 1.00 94.69 89 LEU A N 1
ATOM 718 C CA . LEU A 1 89 ? 18.102 10.949 -22.194 1.00 94.69 89 LEU A CA 1
ATOM 719 C C . LEU A 1 89 ? 18.541 12.098 -23.110 1.00 94.69 89 LEU A C 1
ATOM 721 O O . LEU A 1 89 ? 18.945 13.150 -22.621 1.00 94.69 89 LEU A O 1
ATOM 725 N N . ASN A 1 90 ? 18.421 11.915 -24.426 1.00 93.88 90 ASN A N 1
ATOM 726 C CA . ASN A 1 90 ? 18.766 12.926 -25.425 1.00 93.88 90 ASN A CA 1
ATOM 727 C C . ASN A 1 90 ? 17.577 13.820 -25.832 1.00 93.88 90 ASN A C 1
ATOM 729 O O . ASN A 1 90 ? 17.718 14.633 -26.743 1.00 93.88 90 ASN A O 1
ATOM 733 N N . GLN A 1 91 ? 16.419 13.691 -25.168 1.00 94.50 91 GLN A N 1
ATOM 734 C CA . GLN A 1 91 ? 15.181 14.433 -25.459 1.00 94.50 91 GLN A CA 1
ATOM 735 C C . GLN A 1 91 ? 14.686 14.286 -26.914 1.00 94.50 91 GLN A C 1
ATOM 737 O O . GLN A 1 91 ? 14.004 15.163 -27.446 1.00 94.50 91 GLN A O 1
ATOM 742 N N . MET A 1 92 ? 14.996 13.157 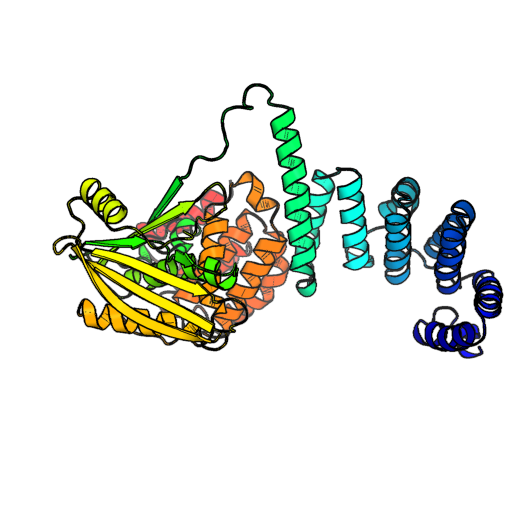-27.553 1.00 96.00 92 MET A N 1
ATOM 743 C CA . MET A 1 92 ? 14.629 12.824 -28.935 1.00 96.00 92 MET A CA 1
ATOM 744 C C . MET A 1 92 ? 13.219 12.237 -28.995 1.00 96.00 92 MET A C 1
ATOM 746 O O . MET A 1 92 ? 13.000 11.050 -29.243 1.00 96.00 92 MET A O 1
ATOM 750 N N . TYR A 1 93 ? 12.239 13.063 -28.637 1.00 96.31 93 TYR A N 1
ATOM 751 C CA . TYR A 1 93 ? 10.869 12.601 -28.444 1.00 96.31 93 TYR A CA 1
ATOM 752 C C . TYR A 1 93 ? 10.117 12.326 -29.752 1.00 96.31 93 TYR A C 1
ATOM 754 O O . TYR A 1 93 ? 9.190 11.519 -29.739 1.00 96.31 93 TYR A O 1
ATOM 762 N N . GLU A 1 94 ? 10.481 12.984 -30.852 1.00 96.44 94 GLU A N 1
ATOM 763 C CA . GLU A 1 94 ? 9.870 12.741 -32.167 1.00 96.44 94 GLU A CA 1
ATOM 764 C C . GLU A 1 94 ? 10.299 11.374 -32.707 1.00 96.44 94 GLU A C 1
ATOM 766 O O . GLU A 1 94 ? 9.479 10.577 -33.162 1.00 96.44 94 GLU A O 1
ATOM 771 N N . GLU A 1 95 ? 11.579 11.045 -32.556 1.00 97.31 95 GLU A N 1
ATOM 772 C CA . GLU A 1 95 ? 12.138 9.744 -32.899 1.00 97.31 95 GLU A CA 1
ATOM 773 C C . GLU A 1 95 ? 11.610 8.646 -31.981 1.00 97.31 95 GLU A C 1
ATOM 775 O O . GLU A 1 95 ? 11.296 7.554 -32.452 1.00 97.31 95 GLU A O 1
ATOM 780 N N . PHE A 1 96 ? 11.438 8.936 -30.688 1.00 97.81 96 PHE A N 1
ATOM 781 C CA . PHE A 1 96 ? 10.779 8.021 -29.760 1.00 97.81 96 PHE A CA 1
ATOM 782 C C . PHE A 1 96 ? 9.357 7.676 -30.231 1.00 97.81 96 PHE A C 1
ATOM 784 O O . PHE A 1 96 ? 8.977 6.505 -30.289 1.00 97.81 96 PHE A O 1
ATOM 791 N N . GLU A 1 97 ? 8.571 8.687 -30.605 1.00 97.38 97 GLU A N 1
ATOM 792 C CA . GLU A 1 97 ? 7.198 8.513 -31.088 1.00 97.38 97 GLU A CA 1
ATOM 793 C C . GLU A 1 97 ? 7.141 7.753 -32.416 1.00 97.38 97 GLU A C 1
ATOM 795 O O . GLU A 1 97 ? 6.249 6.932 -32.609 1.00 97.38 97 GLU A O 1
ATOM 800 N N . LYS A 1 98 ? 8.125 7.951 -33.297 1.00 97.31 98 LYS A N 1
ATOM 801 C CA . LYS A 1 98 ? 8.191 7.286 -34.602 1.00 97.31 98 LYS A CA 1
ATOM 802 C C . LYS A 1 98 ? 8.724 5.852 -34.544 1.00 97.31 98 LYS A C 1
ATOM 804 O O . LYS A 1 98 ? 8.244 4.993 -35.280 1.00 97.31 98 LYS A O 1
ATOM 809 N N . TYR A 1 99 ? 9.739 5.590 -33.722 1.00 97.62 99 TYR A N 1
ATOM 810 C CA . TYR A 1 99 ? 10.505 4.339 -33.776 1.00 97.62 99 TYR A CA 1
ATOM 811 C C . TYR A 1 99 ? 10.313 3.431 -32.561 1.00 97.62 99 TYR A C 1
ATOM 813 O O . TYR A 1 99 ? 10.577 2.238 -32.682 1.00 97.62 99 TYR A O 1
ATOM 821 N N . VAL A 1 100 ? 9.845 3.942 -31.418 1.00 97.62 100 VAL A N 1
ATOM 822 C CA . VAL A 1 100 ? 9.612 3.128 -30.211 1.00 97.62 100 VAL A CA 1
ATOM 823 C C . VAL A 1 100 ? 8.129 2.823 -30.035 1.00 97.62 100 VAL A C 1
ATOM 825 O O . VAL A 1 100 ? 7.757 1.652 -29.977 1.00 97.62 100 VAL A O 1
ATOM 828 N N . LEU A 1 101 ? 7.272 3.849 -29.973 1.00 97.31 101 LEU A N 1
ATOM 829 C CA . LEU A 1 101 ? 5.852 3.666 -29.633 1.00 97.31 101 LEU A CA 1
ATOM 830 C C . LEU A 1 101 ? 5.092 2.681 -30.540 1.00 97.31 101 LEU A C 1
ATOM 832 O O . LEU A 1 101 ? 4.386 1.843 -29.982 1.00 97.31 101 LEU A O 1
ATOM 836 N N . PRO A 1 102 ? 5.233 2.696 -31.884 1.00 97.75 102 PRO A N 1
ATOM 837 C CA . PRO A 1 102 ? 4.430 1.833 -32.758 1.00 97.75 102 PRO A CA 1
ATOM 838 C C . PRO A 1 102 ? 4.734 0.342 -32.600 1.00 97.75 102 PRO A C 1
ATOM 840 O O . PRO A 1 102 ? 3.921 -0.501 -32.963 1.00 97.75 102 PRO A O 1
ATOM 843 N N . TYR A 1 103 ? 5.913 0.018 -32.069 1.00 97.81 103 TYR A N 1
ATOM 844 C CA . TYR A 1 103 ? 6.388 -1.353 -31.896 1.00 97.81 103 TYR A CA 1
ATOM 845 C C . TYR A 1 103 ? 6.344 -1.797 -30.436 1.00 97.81 103 TYR A C 1
ATOM 847 O O . TYR A 1 103 ? 6.630 -2.955 -30.144 1.00 97.81 103 TYR A O 1
ATOM 855 N N . TYR A 1 104 ? 6.017 -0.897 -29.508 1.00 98.06 104 TYR A N 1
ATOM 856 C CA . TYR A 1 104 ? 6.026 -1.180 -28.084 1.00 98.06 104 TYR A CA 1
ATOM 857 C C . TYR A 1 104 ? 4.756 -1.908 -27.634 1.00 98.06 104 TYR A C 1
ATOM 859 O O . TYR A 1 104 ? 3.648 -1.388 -27.692 1.00 98.06 104 TYR A O 1
ATOM 867 N N . THR A 1 105 ? 4.964 -3.090 -27.064 1.00 96.94 105 THR A N 1
ATOM 868 C CA . THR A 1 105 ? 3.989 -3.814 -26.240 1.00 96.94 105 THR A CA 1
ATOM 869 C C . THR A 1 105 ? 4.613 -4.175 -24.884 1.00 96.94 105 THR A C 1
ATOM 871 O O . THR A 1 105 ? 5.738 -4.701 -24.882 1.00 96.94 105 THR A O 1
ATOM 874 N N . PRO A 1 106 ? 3.936 -3.948 -23.743 1.00 96.31 106 PRO A N 1
ATOM 875 C CA . PRO A 1 106 ? 4.465 -4.284 -22.418 1.00 96.31 106 PRO A CA 1
ATOM 876 C C . PRO A 1 106 ? 4.893 -5.754 -22.270 1.00 96.31 106 PRO A C 1
ATOM 878 O O . PRO A 1 106 ? 5.951 -6.023 -21.706 1.00 96.31 106 PRO A O 1
ATOM 881 N N . GLU A 1 107 ? 4.120 -6.683 -22.840 1.00 94.50 107 GLU A N 1
ATOM 882 C CA . GLU A 1 107 ? 4.336 -8.136 -22.814 1.00 94.50 107 GLU A CA 1
ATOM 883 C C . GLU A 1 107 ? 5.709 -8.522 -23.388 1.00 94.50 107 GLU A C 1
ATOM 885 O O . GLU A 1 107 ? 6.444 -9.309 -22.797 1.00 94.50 107 GLU A O 1
ATOM 890 N N . LYS A 1 108 ? 6.072 -7.937 -24.536 1.00 96.38 108 LYS A N 1
ATOM 891 C CA . LYS A 1 108 ? 7.316 -8.245 -25.261 1.00 96.38 108 LYS A CA 1
ATOM 892 C C . LYS A 1 108 ? 8.534 -7.518 -24.692 1.00 96.38 108 LYS A C 1
ATOM 894 O O . LYS A 1 108 ? 9.634 -8.060 -24.727 1.00 96.38 108 LYS A O 1
ATOM 899 N N . HIS A 1 109 ? 8.373 -6.282 -24.212 1.00 97.50 109 HIS A N 1
ATOM 900 C CA . HIS A 1 109 ? 9.513 -5.392 -23.929 1.00 97.50 109 HIS A CA 1
ATOM 901 C C . HIS A 1 109 ? 9.781 -5.139 -22.446 1.00 97.50 109 HIS A C 1
ATOM 903 O O . HIS A 1 109 ? 10.786 -4.506 -22.108 1.00 97.50 109 HIS A O 1
ATOM 909 N N . GLY A 1 110 ? 8.905 -5.627 -21.569 1.00 96.94 110 GLY A N 1
ATOM 910 C CA . GLY A 1 110 ? 9.123 -5.637 -20.132 1.00 96.94 110 GLY A CA 1
ATOM 911 C C . GLY A 1 110 ? 9.113 -4.261 -19.466 1.00 96.94 110 GLY A C 1
ATOM 912 O O . GLY A 1 110 ? 8.762 -3.221 -20.038 1.00 96.94 110 GLY A O 1
ATOM 913 N N . VAL A 1 111 ? 9.511 -4.271 -18.197 1.00 97.62 111 VAL A N 1
ATOM 914 C CA . VAL A 1 111 ? 9.366 -3.139 -17.279 1.00 97.62 111 VAL A CA 1
ATOM 915 C C . VAL A 1 111 ? 10.216 -1.924 -17.647 1.00 97.62 111 VAL A C 1
ATOM 917 O O . VAL A 1 111 ? 9.731 -0.799 -17.561 1.00 97.62 111 VAL A O 1
ATOM 920 N N . GLN A 1 112 ? 11.457 -2.109 -18.105 1.00 97.19 112 GLN A N 1
ATOM 921 C CA . GLN A 1 112 ? 12.354 -0.976 -18.352 1.00 97.19 112 GLN A CA 1
ATOM 922 C C . GLN A 1 112 ? 11.887 -0.130 -19.543 1.00 97.19 112 GLN A C 1
ATOM 924 O O . GLN A 1 112 ? 11.784 1.090 -19.428 1.00 97.19 112 GLN A O 1
ATOM 929 N N . THR A 1 113 ? 11.508 -0.775 -20.651 1.00 98.31 113 THR A N 1
ATOM 930 C CA . THR A 1 113 ? 10.907 -0.087 -21.803 1.00 98.31 113 THR A CA 1
ATOM 931 C C . THR A 1 113 ? 9.604 0.609 -21.404 1.00 98.31 113 THR A C 1
ATOM 933 O O . THR A 1 113 ? 9.379 1.757 -21.775 1.00 98.31 113 THR A O 1
ATOM 936 N N . THR A 1 114 ? 8.778 -0.044 -20.579 1.00 98.56 114 THR A N 1
ATOM 937 C CA . THR A 1 114 ? 7.530 0.535 -20.053 1.00 98.56 114 THR A CA 1
ATOM 938 C C . THR A 1 114 ? 7.774 1.819 -19.263 1.00 98.56 114 THR A C 1
ATOM 940 O O . THR A 1 114 ? 7.096 2.819 -19.489 1.00 98.56 114 THR A O 1
ATOM 943 N N . LEU A 1 115 ? 8.760 1.828 -18.363 1.00 98.38 115 LEU A N 1
ATOM 944 C CA . LEU A 1 115 ? 9.112 3.020 -17.590 1.00 98.38 115 LEU A CA 1
ATOM 945 C C . LEU A 1 115 ? 9.575 4.169 -18.497 1.00 98.38 115 LEU A C 1
ATOM 947 O O . LEU A 1 115 ? 9.213 5.317 -18.248 1.00 98.38 115 LEU A O 1
ATOM 951 N N . ASN A 1 116 ? 10.309 3.868 -19.571 1.00 98.31 116 ASN A N 1
ATOM 952 C CA . ASN A 1 116 ? 10.728 4.876 -20.547 1.00 98.31 116 ASN A CA 1
ATOM 953 C C . ASN A 1 116 ? 9.537 5.451 -21.330 1.00 98.31 116 ASN A C 1
ATOM 955 O O . ASN A 1 116 ? 9.472 6.660 -21.542 1.00 98.31 116 ASN A O 1
ATOM 959 N N . VAL A 1 117 ? 8.567 4.614 -21.716 1.00 98.62 117 VAL A N 1
ATOM 960 C CA . VAL A 1 117 ? 7.319 5.059 -22.365 1.00 98.62 117 VAL A CA 1
ATOM 961 C C . VAL A 1 117 ? 6.494 5.946 -21.431 1.00 98.62 117 VAL A C 1
ATOM 963 O O . VAL A 1 117 ? 6.002 6.994 -21.851 1.00 98.62 117 VAL A O 1
ATOM 966 N N . LEU A 1 118 ? 6.392 5.588 -20.150 1.00 98.44 118 LEU A N 1
ATOM 967 C CA . LEU A 1 118 ? 5.725 6.423 -19.150 1.00 98.44 118 LEU A CA 1
ATOM 968 C C . LEU A 1 118 ? 6.449 7.762 -18.951 1.00 98.44 118 LEU A C 1
ATOM 970 O O . LEU A 1 118 ? 5.794 8.798 -18.862 1.00 98.44 118 LEU A O 1
ATOM 974 N N . GLU A 1 119 ? 7.782 7.786 -18.934 1.00 97.56 119 GLU A N 1
ATOM 975 C CA . GLU A 1 119 ? 8.520 9.051 -18.841 1.00 97.56 119 GLU A CA 1
ATOM 976 C C . GLU A 1 119 ? 8.307 9.920 -20.094 1.00 97.56 119 GLU A C 1
ATOM 978 O O . GLU A 1 119 ? 8.073 11.121 -19.964 1.00 97.56 119 GLU A O 1
ATOM 983 N N . TYR A 1 120 ? 8.265 9.326 -21.296 1.00 98.00 120 TYR A N 1
ATOM 984 C CA . TYR A 1 120 ? 7.856 10.033 -22.518 1.00 98.00 120 TYR A CA 1
ATOM 985 C C . TYR A 1 120 ? 6.454 10.648 -22.369 1.00 98.00 120 TYR A C 1
ATOM 987 O O . TYR A 1 120 ? 6.273 11.845 -22.621 1.00 98.00 120 TYR A O 1
ATOM 995 N N . TYR A 1 121 ? 5.462 9.868 -21.921 1.00 98.38 121 TYR A N 1
ATOM 996 C CA . TYR A 1 121 ? 4.100 10.369 -21.724 1.00 98.38 121 TYR A CA 1
ATOM 997 C C . TYR A 1 121 ? 4.052 11.505 -20.705 1.00 98.38 121 TYR A C 1
ATOM 999 O O . TYR A 1 121 ? 3.358 12.501 -20.925 1.00 98.38 121 TYR A O 1
ATOM 1007 N N . TYR A 1 122 ? 4.824 11.408 -19.624 1.00 97.00 122 TYR A N 1
ATOM 1008 C CA . TYR A 1 122 ? 4.931 12.472 -18.634 1.00 97.00 122 TYR A CA 1
ATOM 1009 C C . TYR A 1 122 ? 5.529 13.751 -19.237 1.00 97.00 122 TYR A C 1
ATOM 1011 O O . TYR A 1 122 ? 4.920 14.820 -19.120 1.00 97.00 122 TYR A O 1
ATOM 1019 N N . SER A 1 123 ? 6.649 13.646 -19.960 1.00 95.25 123 SER A N 1
ATOM 1020 C CA . SER A 1 123 ? 7.302 14.772 -20.646 1.00 95.25 123 SER A CA 1
ATOM 1021 C C . SER A 1 123 ? 6.390 15.454 -21.669 1.00 95.25 123 SER A C 1
ATOM 1023 O O . SER A 1 123 ? 6.381 16.681 -21.776 1.00 95.25 123 SER A O 1
ATOM 1025 N N . LYS A 1 124 ? 5.560 14.684 -22.382 1.00 96.12 124 LYS A N 1
ATOM 1026 C CA . LYS A 1 124 ? 4.569 15.198 -23.344 1.00 96.12 124 LYS A CA 1
ATOM 1027 C C . LYS A 1 124 ? 3.221 15.570 -22.718 1.00 96.12 124 LYS A C 1
ATOM 1029 O O . LYS A 1 124 ? 2.304 15.955 -23.438 1.00 96.12 124 LYS A O 1
ATOM 1034 N N . ARG A 1 125 ? 3.088 15.491 -21.388 1.00 95.81 125 ARG A N 1
ATOM 1035 C CA . ARG A 1 125 ? 1.845 15.751 -20.634 1.00 95.81 125 ARG A CA 1
ATOM 1036 C C . ARG A 1 125 ? 0.645 14.892 -21.089 1.00 95.81 125 ARG A C 1
ATOM 1038 O O . ARG A 1 125 ? -0.505 15.285 -20.876 1.00 95.81 125 ARG A O 1
ATOM 1045 N N . LYS A 1 126 ? 0.910 13.711 -21.658 1.00 96.94 126 LYS A N 1
ATOM 1046 C CA . LYS A 1 126 ? -0.056 12.679 -22.080 1.00 96.94 126 LYS A CA 1
ATOM 1047 C C . LYS A 1 126 ? -0.517 11.855 -20.863 1.00 96.94 126 LYS A C 1
ATOM 1049 O O . LYS A 1 126 ? -0.147 10.699 -20.681 1.00 96.94 126 LYS A O 1
ATOM 1054 N N . TYR A 1 127 ? -1.235 12.498 -19.933 1.00 95.88 127 TYR A N 1
ATOM 1055 C CA . TYR A 1 127 ? -1.577 11.881 -18.640 1.00 95.88 127 TYR A CA 1
ATOM 1056 C C . TYR A 1 127 ? -2.644 10.787 -18.730 1.00 95.88 127 TYR A C 1
ATOM 1058 O O . TYR A 1 127 ? -2.662 9.922 -17.863 1.00 95.88 127 TYR A O 1
ATOM 1066 N N . ASN A 1 128 ? -3.529 10.809 -19.733 1.00 95.62 128 ASN A N 1
ATOM 1067 C CA . ASN A 1 128 ? -4.526 9.749 -19.897 1.00 95.62 128 ASN A CA 1
ATOM 1068 C C . ASN A 1 128 ? -3.820 8.441 -20.267 1.00 95.62 128 ASN A C 1
ATOM 1070 O O . ASN A 1 128 ? -3.989 7.434 -19.595 1.00 95.62 128 ASN A O 1
ATOM 1074 N N . GLU A 1 129 ? -2.956 8.501 -21.274 1.00 97.62 129 GLU A N 1
ATOM 1075 C CA . GLU A 1 129 ? -2.142 7.393 -21.762 1.00 97.62 129 GLU A CA 1
ATOM 1076 C C . GLU A 1 129 ? -1.202 6.877 -20.668 1.00 97.62 129 GLU A C 1
ATOM 1078 O O . GLU A 1 129 ? -1.063 5.671 -20.487 1.00 97.62 129 GLU A O 1
ATOM 1083 N N . GLY A 1 130 ? -0.611 7.785 -19.884 1.00 97.94 130 GLY A N 1
ATOM 1084 C CA . GLY A 1 130 ? 0.210 7.430 -18.730 1.00 97.94 130 GLY A CA 1
ATOM 1085 C C . GLY A 1 130 ? -0.542 6.650 -17.648 1.00 97.94 130 GLY A C 1
ATOM 1086 O O . GLY A 1 130 ? -0.046 5.628 -17.178 1.00 97.94 130 GLY A O 1
ATOM 1087 N N . LEU A 1 131 ? -1.740 7.104 -17.262 1.00 97.00 131 LEU A N 1
ATOM 1088 C CA . LEU A 1 131 ? -2.557 6.434 -16.243 1.00 97.00 131 LEU A CA 1
ATOM 1089 C C . LEU A 1 131 ? -3.099 5.088 -16.731 1.00 97.00 131 LEU A C 1
ATOM 1091 O O . LEU A 1 131 ? -3.009 4.102 -16.001 1.00 97.00 131 LEU A O 1
ATOM 1095 N N . GLU A 1 132 ? -3.599 5.029 -17.967 1.00 96.88 132 GLU A N 1
ATOM 1096 C CA . GLU A 1 132 ? -4.076 3.781 -18.570 1.00 96.88 132 GLU A CA 1
ATOM 1097 C C . GLU A 1 132 ? -2.942 2.762 -18.709 1.00 96.88 132 GLU A C 1
ATOM 1099 O O . GLU A 1 132 ? -3.124 1.592 -18.372 1.00 96.88 132 GLU A O 1
ATOM 1104 N N . LEU A 1 133 ? -1.740 3.194 -19.112 1.00 97.88 133 LEU A N 1
ATOM 1105 C CA . LEU A 1 133 ? -0.588 2.301 -19.174 1.00 97.88 133 LEU A CA 1
ATOM 1106 C C . LEU A 1 133 ? -0.192 1.808 -17.777 1.00 97.88 133 LEU A C 1
ATOM 1108 O O . LEU A 1 133 ? -0.038 0.601 -17.611 1.00 97.88 133 LEU A O 1
ATOM 1112 N N . CYS A 1 134 ? -0.088 2.687 -16.767 1.00 97.94 134 CYS A N 1
ATOM 1113 C CA . CYS A 1 134 ? 0.170 2.285 -15.375 1.00 97.94 134 CYS A CA 1
ATOM 1114 C C . CYS A 1 134 ? -0.826 1.219 -14.896 1.00 97.94 134 CYS A C 1
ATOM 1116 O O . CYS A 1 134 ? -0.403 0.186 -14.369 1.00 97.94 134 CYS A O 1
ATOM 1118 N N . LYS A 1 135 ? -2.126 1.443 -15.127 1.00 96.38 135 LYS A N 1
ATOM 1119 C CA . LYS A 1 135 ? -3.197 0.504 -14.781 1.00 96.38 135 LYS A CA 1
ATOM 1120 C C . LYS A 1 135 ? -3.056 -0.821 -15.522 1.00 96.38 135 LYS A C 1
ATOM 1122 O O . LYS A 1 135 ? -3.127 -1.882 -14.908 1.00 96.38 135 LYS A O 1
ATOM 1127 N N . PHE A 1 136 ? -2.831 -0.778 -16.831 1.00 95.56 136 PHE A N 1
ATOM 1128 C CA . PHE A 1 136 ? -2.687 -1.976 -17.652 1.00 95.56 136 PHE A CA 1
ATOM 1129 C C . PHE A 1 136 ? -1.517 -2.842 -17.191 1.00 95.56 136 PHE A C 1
ATOM 1131 O O . PHE A 1 136 ? -1.654 -4.062 -17.090 1.00 95.56 136 PHE A O 1
ATOM 1138 N N . VAL A 1 137 ? -0.370 -2.227 -16.887 1.00 96.56 137 VAL A N 1
ATOM 1139 C CA . VAL A 1 137 ? 0.836 -2.976 -16.521 1.00 96.56 137 VAL A CA 1
ATOM 1140 C C . VAL A 1 137 ? 0.847 -3.464 -15.076 1.00 96.56 137 VAL A C 1
ATOM 1142 O O . VAL A 1 137 ? 1.678 -4.299 -14.724 1.00 96.56 137 VAL A O 1
ATOM 1145 N N . SER A 1 138 ? -0.091 -3.022 -14.235 1.00 96.00 138 SER A N 1
ATOM 1146 C CA . SER A 1 138 ? -0.183 -3.495 -12.851 1.00 96.00 138 SER A CA 1
ATOM 1147 C C . SER A 1 138 ? -0.530 -4.987 -12.745 1.00 96.00 138 SER A C 1
ATOM 1149 O O . SER A 1 138 ? -0.331 -5.576 -11.685 1.00 96.00 138 SER A O 1
ATOM 1151 N N . LYS A 1 139 ? -1.013 -5.611 -13.831 1.00 93.25 139 LYS A N 1
ATOM 1152 C CA . LYS A 1 139 ? -1.267 -7.060 -13.932 1.00 93.25 139 LYS A CA 1
ATOM 1153 C C . LYS A 1 139 ? 0.009 -7.913 -14.029 1.00 93.25 139 LYS A C 1
ATOM 1155 O O . LYS A 1 139 ? -0.070 -9.125 -13.888 1.00 93.25 139 LYS A O 1
ATOM 1160 N N . TYR A 1 140 ? 1.164 -7.310 -14.331 1.00 93.56 140 TYR A N 1
ATOM 1161 C CA . TYR A 1 140 ? 2.426 -8.043 -14.478 1.00 93.56 140 TYR A CA 1
ATOM 1162 C C . TYR A 1 140 ? 3.134 -8.235 -13.139 1.00 93.56 140 TYR A C 1
ATOM 1164 O O . TYR A 1 140 ? 3.055 -7.339 -12.290 1.00 93.56 140 TYR A O 1
ATOM 1172 N N . PRO A 1 141 ? 3.922 -9.312 -12.972 1.00 92.38 141 PRO A N 1
ATOM 1173 C CA . PRO A 1 141 ? 4.666 -9.600 -11.746 1.00 92.38 141 PRO A CA 1
ATOM 1174 C C . PRO A 1 141 ? 5.917 -8.709 -11.596 1.00 92.38 141 PRO A C 1
ATOM 1176 O O . PRO A 1 141 ? 7.029 -9.185 -11.403 1.00 92.38 141 PRO A O 1
ATOM 1179 N N . TRP A 1 142 ? 5.769 -7.384 -11.710 1.00 94.50 142 TRP A N 1
ATOM 1180 C CA . TRP A 1 142 ? 6.856 -6.400 -11.574 1.00 94.50 142 TRP A CA 1
ATOM 1181 C C . TRP A 1 142 ? 6.800 -5.675 -10.224 1.00 94.50 142 TRP A C 1
ATOM 1183 O O . TRP A 1 142 ? 7.055 -4.470 -10.143 1.00 94.50 142 TRP A O 1
ATOM 1193 N N . ILE A 1 143 ? 6.429 -6.394 -9.158 1.00 93.19 143 ILE A N 1
ATOM 1194 C CA . ILE A 1 143 ? 6.230 -5.812 -7.823 1.00 93.19 143 ILE A CA 1
ATOM 1195 C C . ILE A 1 143 ? 7.489 -5.109 -7.305 1.00 93.19 143 ILE A C 1
ATOM 1197 O O . ILE A 1 143 ? 7.372 -4.078 -6.657 1.00 93.19 143 ILE A O 1
ATOM 1201 N N . GLU A 1 144 ? 8.689 -5.557 -7.678 1.00 95.50 144 GLU A N 1
ATOM 1202 C CA . GLU A 1 144 ? 9.960 -4.916 -7.306 1.00 95.50 144 GLU A CA 1
ATOM 1203 C C . GLU A 1 144 ? 10.084 -3.450 -7.785 1.00 95.50 144 GLU A C 1
ATOM 1205 O O . GLU A 1 144 ? 10.811 -2.651 -7.192 1.00 95.50 144 GLU A O 1
ATOM 1210 N N . TYR A 1 145 ? 9.313 -3.046 -8.804 1.00 96.69 145 TYR A N 1
ATOM 1211 C CA . TYR A 1 145 ? 9.299 -1.681 -9.345 1.00 96.69 145 TYR A CA 1
ATOM 1212 C C . TYR A 1 145 ? 8.142 -0.818 -8.828 1.00 96.69 145 TYR A C 1
ATOM 1214 O O . TYR A 1 145 ? 7.988 0.317 -9.294 1.00 96.69 145 TYR A O 1
ATOM 1222 N N . TYR A 1 146 ? 7.348 -1.296 -7.861 1.00 96.06 146 TYR A N 1
ATOM 1223 C CA . TYR A 1 146 ? 6.123 -0.624 -7.404 1.00 96.06 146 TYR A CA 1
ATOM 1224 C C . TYR A 1 146 ? 6.337 0.859 -7.056 1.00 96.06 146 TYR A C 1
ATOM 1226 O O . TYR A 1 146 ? 5.539 1.707 -7.446 1.00 96.06 146 TYR A O 1
ATOM 1234 N N . ARG A 1 147 ? 7.463 1.204 -6.410 1.00 96.56 147 ARG A N 1
ATOM 1235 C CA . ARG A 1 147 ? 7.794 2.594 -6.040 1.00 96.56 147 ARG A CA 1
ATOM 1236 C C . ARG A 1 147 ? 7.910 3.514 -7.255 1.00 96.56 147 ARG A C 1
ATOM 1238 O O . ARG A 1 147 ? 7.490 4.668 -7.193 1.00 96.56 147 ARG A O 1
ATOM 1245 N N . LYS A 1 148 ? 8.491 3.024 -8.357 1.0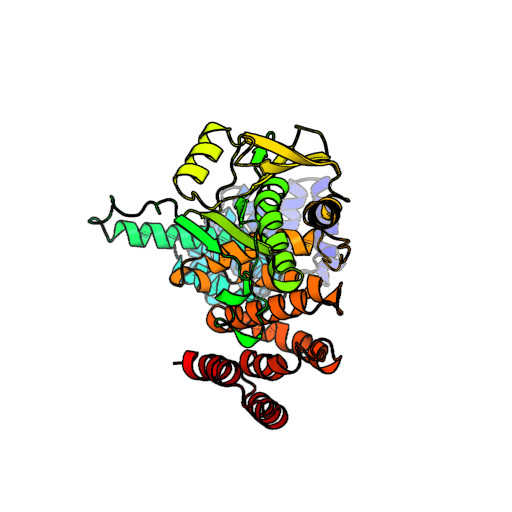0 97.62 148 LYS A N 1
ATOM 1246 C CA . LYS A 1 148 ? 8.641 3.810 -9.592 1.00 97.62 148 LYS A CA 1
ATOM 1247 C C . LYS A 1 148 ? 7.276 4.062 -10.227 1.00 97.62 148 LYS A C 1
ATOM 1249 O O . LYS A 1 148 ? 6.992 5.197 -10.599 1.00 97.62 148 LYS A O 1
ATOM 1254 N N . PHE A 1 149 ? 6.432 3.034 -10.291 1.00 98.19 149 PHE A N 1
ATOM 1255 C CA . PHE A 1 149 ? 5.087 3.157 -10.844 1.00 98.19 149 PHE A CA 1
ATOM 1256 C C . PHE A 1 149 ? 4.174 4.042 -9.994 1.00 98.19 149 PHE A C 1
ATOM 1258 O O . PHE A 1 149 ? 3.572 4.956 -10.544 1.00 98.19 149 PHE A O 1
ATOM 1265 N N . MET A 1 150 ? 4.150 3.876 -8.669 1.00 96.56 150 MET A N 1
ATOM 1266 C CA . MET A 1 150 ? 3.379 4.748 -7.769 1.00 96.56 150 MET A CA 1
ATOM 1267 C C . MET A 1 150 ? 3.767 6.224 -7.932 1.00 96.56 150 MET A C 1
ATOM 1269 O O . MET A 1 150 ? 2.910 7.098 -8.035 1.00 96.56 150 MET A O 1
ATOM 1273 N N . LYS A 1 151 ? 5.070 6.520 -8.048 1.00 97.00 151 LYS A N 1
ATOM 1274 C CA . LYS A 1 151 ? 5.546 7.888 -8.306 1.00 97.00 151 LYS A CA 1
ATOM 1275 C C . LYS A 1 151 ? 5.035 8.439 -9.644 1.00 97.00 151 LYS A C 1
ATOM 1277 O O . LYS A 1 151 ? 4.785 9.641 -9.754 1.00 97.00 151 LYS A O 1
ATOM 1282 N N . LEU A 1 152 ? 4.917 7.593 -10.668 1.00 97.62 152 LEU A N 1
ATOM 1283 C CA . LEU A 1 152 ? 4.371 7.970 -11.972 1.00 97.62 152 LEU A CA 1
ATOM 1284 C C . LEU A 1 152 ? 2.850 8.168 -11.910 1.00 97.62 152 LEU A C 1
ATOM 1286 O O . LEU A 1 152 ? 2.374 9.181 -12.419 1.00 97.62 152 LEU A O 1
ATOM 1290 N N . GLU A 1 153 ? 2.105 7.292 -11.228 1.00 95.56 153 GLU A N 1
ATOM 1291 C CA . GLU A 1 153 ? 0.665 7.464 -10.961 1.00 95.56 153 GLU A CA 1
ATOM 1292 C C . GLU A 1 153 ? 0.390 8.829 -10.313 1.00 95.56 153 GLU A C 1
ATOM 1294 O O . GLU A 1 153 ? -0.392 9.622 -10.841 1.00 95.56 153 GLU A O 1
ATOM 1299 N N . GLU A 1 154 ? 1.123 9.174 -9.248 1.00 93.50 154 GLU A N 1
ATOM 1300 C CA . GLU A 1 154 ? 1.009 10.480 -8.592 1.00 93.50 154 GLU A CA 1
ATOM 1301 C C . GLU A 1 154 ? 1.328 11.650 -9.534 1.00 93.50 154 GLU A C 1
ATOM 1303 O O . GLU A 1 154 ? 0.638 12.675 -9.530 1.00 93.50 154 GLU A O 1
ATOM 1308 N N . LYS A 1 155 ? 2.402 11.533 -10.329 1.00 95.56 155 LYS A N 1
ATOM 1309 C CA . LYS A 1 155 ? 2.802 12.553 -11.310 1.00 95.56 155 LYS A CA 1
ATOM 1310 C C . LYS A 1 155 ? 1.680 12.801 -12.324 1.00 95.56 155 LYS A C 1
ATOM 1312 O O . LYS A 1 155 ? 1.338 13.957 -12.583 1.00 95.56 155 LYS A O 1
ATOM 1317 N N . PHE A 1 156 ? 1.098 11.742 -12.881 1.00 96.62 156 PHE A N 1
ATOM 1318 C CA . PHE A 1 156 ? 0.031 11.852 -13.871 1.00 96.62 156 PHE A CA 1
ATOM 1319 C C . PHE A 1 156 ? -1.287 12.339 -13.271 1.00 96.62 156 PHE A C 1
ATOM 1321 O O . PHE A 1 156 ? -1.945 13.194 -13.868 1.00 96.62 156 PHE A O 1
ATOM 1328 N N . LEU A 1 157 ? -1.646 11.887 -12.070 1.00 91.50 157 LEU A N 1
ATOM 1329 C CA . LEU A 1 157 ? -2.819 12.393 -11.358 1.00 91.50 157 LEU A CA 1
ATOM 1330 C C . LEU A 1 157 ? -2.704 13.890 -11.071 1.00 91.50 157 LEU A C 1
ATOM 1332 O O . LEU A 1 157 ? -3.649 14.635 -11.326 1.00 91.50 157 LEU A O 1
ATOM 1336 N N . LYS A 1 158 ? -1.527 14.372 -10.655 1.00 91.00 158 LYS A N 1
ATOM 1337 C CA . LYS A 1 158 ? -1.272 15.813 -10.491 1.00 91.00 158 LYS A CA 1
ATOM 1338 C C . LYS A 1 158 ? -1.465 16.585 -11.802 1.00 91.00 158 LYS A C 1
ATOM 1340 O O . LYS A 1 158 ? -2.008 17.688 -11.774 1.00 91.00 158 LYS A O 1
ATOM 1345 N N . LEU A 1 159 ? -1.056 16.033 -12.951 1.00 92.12 159 LEU A N 1
ATOM 1346 C CA . LEU A 1 159 ? -1.311 16.648 -14.265 1.00 92.12 159 LEU A CA 1
ATOM 1347 C C . LEU A 1 159 ? -2.808 16.681 -14.606 1.00 92.12 159 LEU A C 1
ATOM 1349 O O . LEU A 1 159 ? -3.304 17.714 -15.065 1.00 92.12 159 LEU A O 1
ATOM 1353 N N . LYS A 1 160 ? -3.530 15.585 -14.345 1.00 90.44 160 LYS A N 1
ATOM 1354 C CA . LYS A 1 160 ? -4.981 15.486 -14.552 1.00 90.44 160 LYS A CA 1
ATOM 1355 C C . LYS A 1 160 ? -5.743 16.520 -13.720 1.00 90.44 160 LYS A C 1
ATOM 1357 O O . LYS A 1 160 ? -6.577 17.244 -14.266 1.00 90.44 160 LYS A O 1
ATOM 1362 N N . ILE A 1 161 ? -5.433 16.618 -12.426 1.00 85.69 161 ILE A N 1
ATOM 1363 C CA . ILE A 1 161 ? -6.067 17.561 -11.492 1.00 85.69 161 ILE A CA 1
ATOM 1364 C C . ILE A 1 161 ? -5.834 18.999 -11.966 1.00 85.69 161 ILE A C 1
ATOM 1366 O O . ILE A 1 161 ? -6.798 19.713 -12.227 1.00 85.69 161 ILE A O 1
ATOM 1370 N N . LYS A 1 162 ? -4.578 19.383 -12.236 1.00 85.88 162 LYS A N 1
ATOM 1371 C CA . LYS A 1 162 ? -4.233 20.732 -12.727 1.00 85.88 162 LYS A CA 1
ATOM 1372 C C . LYS A 1 162 ? -4.973 21.124 -14.009 1.00 85.88 162 LYS A C 1
ATOM 1374 O O . LYS A 1 162 ? -5.356 22.280 -14.170 1.00 85.88 162 LYS A O 1
ATOM 1379 N N . LYS A 1 163 ? -5.155 20.188 -14.949 1.00 83.38 163 LYS A N 1
ATOM 1380 C CA . LYS A 1 163 ? -5.889 20.445 -16.203 1.00 83.38 163 LYS A CA 1
ATOM 1381 C C . LYS A 1 163 ? -7.399 20.568 -15.986 1.00 83.38 163 LYS A C 1
ATOM 1383 O O . LYS A 1 163 ? -8.064 21.282 -16.730 1.00 83.38 163 LYS A O 1
ATOM 1388 N N . THR A 1 164 ? -7.938 19.869 -14.994 1.00 77.19 164 THR A N 1
ATOM 1389 C CA . THR A 1 164 ? -9.360 19.941 -14.634 1.00 77.19 164 THR A CA 1
ATOM 1390 C C . THR A 1 164 ? -9.655 21.266 -13.924 1.00 77.19 164 THR A C 1
ATOM 1392 O O . THR A 1 164 ? -10.563 21.991 -14.321 1.00 77.19 164 THR A O 1
ATOM 1395 N N . GLU A 1 165 ? -8.802 21.658 -12.975 1.00 71.81 165 GLU A N 1
ATOM 1396 C CA . GLU A 1 165 ? -8.876 22.943 -12.266 1.00 71.81 165 GLU A CA 1
ATOM 1397 C C . GLU A 1 165 ? -8.697 24.152 -13.199 1.00 71.81 165 GLU A C 1
ATOM 1399 O O . GLU A 1 165 ? -9.363 25.173 -13.036 1.00 71.81 165 GLU A O 1
ATOM 1404 N N . SER A 1 166 ? -7.829 24.063 -14.214 1.00 64.38 166 SER A N 1
ATOM 1405 C CA . SER A 1 166 ? -7.614 25.172 -15.156 1.00 64.38 166 SER A CA 1
ATOM 1406 C C . SER A 1 166 ? -8.794 25.422 -16.101 1.00 64.38 166 SER A C 1
ATOM 1408 O O . SER A 1 166 ? -8.951 26.547 -16.585 1.00 64.38 166 SER A O 1
ATOM 1410 N N . ARG A 1 167 ? -9.634 24.405 -16.341 1.00 61.50 167 ARG A N 1
ATOM 1411 C CA . ARG A 1 167 ? -10.872 24.513 -17.128 1.00 61.50 167 ARG A CA 1
ATOM 1412 C C . ARG A 1 167 ? -12.017 25.134 -16.321 1.00 61.50 167 ARG A C 1
ATOM 1414 O O . ARG A 1 167 ? -12.785 25.910 -16.880 1.00 61.50 167 ARG A O 1
ATOM 1421 N N . ASN A 1 168 ? -12.062 24.909 -15.008 1.00 59.94 168 ASN A N 1
ATOM 1422 C CA . ASN A 1 168 ? -13.088 25.458 -14.116 1.00 59.94 168 ASN A CA 1
ATOM 1423 C C . ASN A 1 168 ? -12.614 26.760 -13.440 1.00 59.94 168 ASN A C 1
ATOM 1425 O O . ASN A 1 168 ? -12.403 26.823 -12.229 1.00 59.94 168 ASN A O 1
ATOM 1429 N N . LYS A 1 169 ? -12.452 27.842 -14.219 1.00 52.12 169 LYS A N 1
ATOM 1430 C CA . LYS A 1 169 ? -11.978 29.150 -13.707 1.00 52.12 169 LYS A CA 1
ATOM 1431 C C . LYS A 1 169 ? -12.873 29.780 -12.619 1.00 52.12 169 LYS A C 1
ATOM 1433 O O . LYS A 1 169 ? -12.360 30.595 -11.857 1.00 52.12 169 LYS A O 1
ATOM 1438 N N . ASN A 1 170 ? -14.144 29.381 -12.504 1.00 48.09 170 ASN A N 1
ATOM 1439 C CA . ASN A 1 170 ? -15.099 29.934 -11.528 1.00 48.09 170 ASN A CA 1
ATOM 1440 C C . ASN A 1 170 ? -15.055 29.271 -10.137 1.00 48.09 170 ASN A C 1
ATOM 1442 O O . ASN A 1 170 ? -15.706 29.758 -9.217 1.00 48.09 170 ASN A O 1
ATOM 1446 N N . GLU A 1 171 ? -14.256 28.216 -9.939 1.00 48.12 171 GLU A N 1
ATOM 1447 C CA . GLU A 1 171 ? -14.117 27.539 -8.637 1.00 48.12 171 GLU A CA 1
ATOM 1448 C C . GLU A 1 171 ? -12.711 27.645 -8.037 1.00 48.12 171 GLU A C 1
ATOM 1450 O O . GLU A 1 171 ? -12.396 26.961 -7.071 1.00 48.12 171 GLU A O 1
ATOM 1455 N N . LYS A 1 172 ? -11.861 28.555 -8.530 1.00 42.22 172 LYS A N 1
ATOM 1456 C CA . LYS A 1 172 ? -10.488 28.735 -8.013 1.00 42.22 172 LYS A CA 1
ATOM 1457 C C . LYS A 1 172 ? -10.391 29.001 -6.500 1.00 42.22 172 LYS A C 1
ATOM 1459 O O . LYS A 1 172 ? -9.331 28.778 -5.927 1.00 42.22 172 LYS A O 1
ATOM 1464 N N . ASN A 1 173 ? -11.479 29.444 -5.861 1.00 37.22 173 ASN A N 1
ATOM 1465 C CA . ASN A 1 173 ? -11.523 29.803 -4.438 1.00 37.22 173 ASN A CA 1
ATOM 1466 C C . ASN A 1 173 ? -12.373 28.863 -3.556 1.00 37.22 173 ASN A C 1
ATOM 1468 O O . ASN A 1 173 ? -12.508 29.109 -2.358 1.00 37.22 173 ASN A O 1
ATOM 1472 N N . LYS A 1 174 ? -12.924 27.766 -4.094 1.00 44.97 174 LYS A N 1
ATOM 1473 C CA . LYS A 1 174 ? -13.516 26.680 -3.295 1.00 44.97 174 LYS A CA 1
ATOM 1474 C C . LYS A 1 174 ? -12.667 25.430 -3.532 1.00 44.97 174 LYS A C 1
ATOM 1476 O O . LYS A 1 174 ? -12.424 25.102 -4.676 1.00 44.97 174 LYS A O 1
ATOM 1481 N N . LEU A 1 175 ? -12.293 24.704 -2.473 1.00 45.75 175 LEU A N 1
ATOM 1482 C CA . LEU A 1 175 ? -11.702 23.344 -2.508 1.00 45.75 175 LEU A CA 1
ATOM 1483 C C . LEU A 1 175 ? -10.169 23.204 -2.369 1.00 45.75 175 LEU A C 1
ATOM 1485 O O . LEU A 1 175 ? -9.597 22.238 -2.862 1.00 45.75 175 LEU A O 1
ATOM 1489 N N . LEU A 1 176 ? -9.505 23.995 -1.516 1.00 46.41 176 LEU A N 1
ATOM 1490 C CA . LEU A 1 176 ? -8.569 23.305 -0.611 1.00 46.41 176 LEU A CA 1
ATOM 1491 C C . LEU A 1 176 ? -9.452 22.432 0.290 1.00 46.41 176 LEU A C 1
ATOM 1493 O O . LEU A 1 176 ? -10.366 22.989 0.912 1.00 46.41 176 LEU A O 1
ATOM 1497 N N . PRO A 1 177 ? -9.272 21.096 0.346 1.00 56.81 177 PRO A N 1
ATOM 1498 C CA . PRO A 1 177 ? -10.129 20.277 1.183 1.00 56.81 177 PRO A CA 1
ATOM 1499 C C . PRO A 1 177 ? -10.019 20.821 2.610 1.00 56.81 177 PRO A C 1
ATOM 1501 O O . PRO A 1 177 ? -8.924 20.913 3.169 1.00 56.81 177 PRO A O 1
ATOM 1504 N N . LYS A 1 178 ? -11.139 21.273 3.181 1.00 68.12 178 LYS A N 1
ATOM 1505 C CA . LYS A 1 178 ? -11.167 21.645 4.597 1.00 68.12 178 LYS A CA 1
ATOM 1506 C C . LYS A 1 178 ? -10.762 20.416 5.408 1.00 68.12 178 LYS A C 1
ATOM 1508 O O . LYS A 1 178 ? -10.987 19.286 4.969 1.00 68.12 178 LYS A O 1
ATOM 1513 N N . ASN A 1 179 ? -10.165 20.637 6.574 1.00 81.00 179 ASN A N 1
ATOM 1514 C CA . ASN A 1 179 ? -9.891 19.539 7.493 1.00 81.00 179 ASN A CA 1
ATOM 1515 C C . ASN A 1 179 ? -11.219 18.840 7.811 1.00 81.00 179 ASN A C 1
ATOM 1517 O O . ASN A 1 179 ? -12.177 19.488 8.235 1.00 81.00 179 ASN A O 1
ATOM 1521 N N . LYS A 1 180 ? -11.274 17.536 7.555 1.00 89.69 180 LYS A N 1
ATOM 1522 C CA . LYS A 1 180 ? -12.401 16.666 7.887 1.00 89.69 180 LYS A CA 1
ATOM 1523 C C . LYS A 1 180 ? -11.980 15.724 9.008 1.00 89.69 180 LYS A C 1
ATOM 1525 O O . LYS A 1 180 ? -10.790 15.493 9.211 1.00 89.69 180 LYS A O 1
ATOM 1530 N N . PHE A 1 181 ? -12.959 15.175 9.714 1.00 90.44 181 PHE A N 1
ATOM 1531 C CA . PHE A 1 181 ? -12.738 14.158 10.735 1.00 90.44 181 PHE A CA 1
ATOM 1532 C C . PHE A 1 181 ? -13.295 12.828 10.244 1.00 90.44 181 PHE A C 1
ATOM 1534 O O . PHE A 1 181 ? -14.447 12.746 9.820 1.00 90.44 181 PHE A O 1
ATOM 1541 N N . PHE A 1 182 ? -12.472 11.789 10.291 1.00 94.31 182 PHE A N 1
ATOM 1542 C CA . PHE A 1 182 ? -12.924 10.412 10.221 1.00 94.31 182 PHE A CA 1
ATOM 1543 C C . PHE A 1 182 ? -13.121 9.935 11.654 1.00 94.31 182 PHE A C 1
ATOM 1545 O O . PHE A 1 182 ? -12.156 9.867 12.414 1.00 94.31 182 PHE A O 1
ATOM 1552 N N . SER A 1 183 ? -14.370 9.671 12.028 1.00 94.31 183 SER A N 1
ATOM 1553 C CA . SER A 1 183 ? -14.733 9.279 13.385 1.00 94.31 183 SER A CA 1
ATOM 1554 C C . SER A 1 183 ? -15.433 7.928 13.377 1.00 94.31 183 SER A C 1
ATOM 1556 O O . SER A 1 183 ? -16.407 7.751 12.644 1.00 94.31 183 SER A O 1
ATOM 1558 N N . THR A 1 184 ? -14.935 6.964 14.153 1.00 95.81 184 THR A N 1
ATOM 1559 C CA . THR A 1 184 ? -15.477 5.600 14.151 1.00 95.81 184 THR A CA 1
ATOM 1560 C C . THR A 1 184 ? -15.204 4.834 15.443 1.00 95.81 184 THR A C 1
ATOM 1562 O O . THR A 1 184 ? -14.216 5.070 16.132 1.00 95.81 184 THR A O 1
ATOM 1565 N N . ASN A 1 185 ? -16.076 3.879 15.746 1.00 94.94 185 ASN A N 1
ATOM 1566 C CA . ASN A 1 185 ? -15.861 2.790 16.702 1.00 94.94 185 ASN A CA 1
ATOM 1567 C C . ASN A 1 185 ? -15.971 1.408 16.026 1.00 94.94 185 ASN A C 1
ATOM 1569 O O . ASN A 1 185 ? -16.047 0.381 16.701 1.00 94.94 185 ASN A O 1
ATOM 1573 N N . LYS A 1 186 ? -16.053 1.390 14.691 1.00 95.81 186 LYS A N 1
ATOM 1574 C CA . LYS A 1 186 ? -16.101 0.190 13.859 1.00 95.81 186 LYS A CA 1
ATOM 1575 C C . LYS A 1 186 ? -14.729 -0.012 13.201 1.00 95.81 186 LYS A C 1
ATOM 1577 O O . LYS A 1 186 ? -14.007 0.967 12.983 1.00 95.81 186 LYS A O 1
ATOM 1582 N N . PRO A 1 187 ? -14.336 -1.254 12.880 1.00 95.06 187 PRO A N 1
ATOM 1583 C CA . PRO A 1 187 ? -13.106 -1.520 12.133 1.00 95.06 187 PRO A CA 1
ATOM 1584 C C . PRO A 1 187 ? -13.084 -0.817 10.764 1.00 95.06 187 PRO A C 1
ATOM 1586 O O . PRO A 1 187 ? -14.135 -0.525 10.203 1.00 95.06 187 PRO A O 1
ATOM 1589 N N . ILE A 1 188 ? -11.904 -0.567 10.184 1.00 95.19 188 ILE A N 1
ATOM 1590 C CA . ILE A 1 188 ? -11.795 0.136 8.884 1.00 95.19 188 ILE A CA 1
ATOM 1591 C C . ILE A 1 188 ? -12.469 -0.663 7.763 1.00 95.19 188 ILE A C 1
ATOM 1593 O O . ILE A 1 188 ? -13.255 -0.108 6.994 1.00 95.19 188 ILE A O 1
ATOM 1597 N N . TRP A 1 189 ? -12.208 -1.971 7.715 1.00 94.00 189 TRP A N 1
ATOM 1598 C CA . TRP A 1 189 ? -12.726 -2.868 6.683 1.00 94.00 189 TRP A CA 1
ATOM 1599 C C . TRP A 1 189 ? -14.256 -2.893 6.620 1.00 94.00 189 TRP A C 1
ATOM 1601 O O . TRP A 1 189 ? -14.813 -3.160 5.562 1.00 94.00 189 TRP A O 1
ATOM 1611 N N . TYR A 1 190 ? -14.957 -2.550 7.708 1.00 95.19 190 TYR A N 1
ATOM 1612 C CA . TYR A 1 190 ? -16.420 -2.482 7.729 1.00 95.19 190 TYR A CA 1
ATOM 1613 C C . TYR A 1 190 ? -16.963 -1.533 6.648 1.00 95.19 190 TYR A C 1
ATOM 1615 O O . TYR A 1 190 ? -17.996 -1.805 6.040 1.00 95.19 190 TYR A O 1
ATOM 1623 N N . TYR A 1 191 ? -16.265 -0.425 6.383 1.00 92.94 191 TYR A N 1
ATOM 1624 C CA . TYR A 1 191 ? -16.712 0.576 5.417 1.00 92.94 191 TYR A CA 1
ATOM 1625 C C . TYR A 1 191 ? -16.469 0.161 3.964 1.00 92.94 191 TYR A C 1
ATOM 1627 O O . TYR A 1 191 ? -17.292 0.474 3.106 1.00 92.94 191 TYR A O 1
ATOM 1635 N N . GLU A 1 192 ? -15.362 -0.531 3.695 1.00 88.19 192 GLU A N 1
ATOM 1636 C CA . GLU A 1 192 ? -15.014 -1.022 2.354 1.00 88.19 192 GLU A CA 1
ATOM 1637 C C . GLU A 1 192 ? -15.810 -2.282 2.003 1.00 88.19 192 GLU A C 1
ATOM 1639 O O . GLU A 1 192 ? -16.147 -2.501 0.844 1.00 88.19 192 GLU A O 1
ATOM 1644 N N . PHE A 1 193 ? -16.205 -3.062 3.011 1.00 91.75 193 PHE A N 1
ATOM 1645 C CA . PHE A 1 193 ? -16.844 -4.362 2.837 1.00 91.75 193 PHE A CA 1
ATOM 1646 C C . PHE A 1 193 ? -18.376 -4.322 2.916 1.00 91.75 193 PHE A C 1
ATOM 1648 O O . PHE A 1 193 ? -19.005 -5.198 3.498 1.00 91.75 193 PHE A O 1
ATOM 1655 N N . ASN A 1 194 ? -18.998 -3.281 2.356 1.00 90.44 194 ASN A N 1
ATOM 1656 C CA . ASN A 1 194 ? -20.459 -3.100 2.314 1.00 90.44 194 ASN A CA 1
ATOM 1657 C C . ASN A 1 194 ? -21.179 -3.110 3.680 1.00 90.44 194 ASN A C 1
ATOM 1659 O O . ASN A 1 194 ? -22.386 -3.363 3.730 1.00 90.44 194 ASN A O 1
ATOM 1663 N N . LYS A 1 195 ? -20.491 -2.767 4.779 1.00 93.50 195 LYS A N 1
ATOM 1664 C CA . LYS A 1 195 ? -21.080 -2.611 6.124 1.00 93.50 195 LYS A CA 1
ATOM 1665 C C . LYS A 1 195 ? -21.760 -3.894 6.659 1.00 93.50 195 LYS A C 1
ATOM 1667 O O . LYS A 1 195 ? -22.978 -3.890 6.848 1.00 93.50 195 LYS A O 1
ATOM 1672 N N . PRO A 1 196 ? -21.006 -4.980 6.911 1.00 93.62 196 PRO A N 1
ATOM 1673 C CA . PRO A 1 196 ? -21.545 -6.254 7.397 1.00 93.62 196 PRO A CA 1
ATOM 1674 C C . PRO A 1 196 ? -21.856 -6.177 8.898 1.00 93.62 196 PRO A C 1
ATOM 1676 O O . PRO A 1 196 ? -21.015 -6.503 9.735 1.00 93.62 196 PRO A O 1
ATOM 1679 N N . GLU A 1 197 ? -23.053 -5.720 9.265 1.00 92.56 197 GLU A N 1
ATOM 1680 C CA . GLU A 1 197 ? -23.426 -5.550 10.681 1.00 92.56 197 GLU A CA 1
ATOM 1681 C C . GLU A 1 197 ? -23.377 -6.872 11.471 1.00 92.56 197 GLU A C 1
ATOM 1683 O O . GLU A 1 197 ? -22.943 -6.875 12.622 1.00 92.56 197 GLU A O 1
ATOM 1688 N N . PHE A 1 198 ? -23.723 -8.002 10.846 1.00 91.31 198 PHE A N 1
ATOM 1689 C CA . PHE A 1 198 ? -23.693 -9.329 11.479 1.00 91.31 198 PHE A CA 1
ATOM 1690 C C . PHE A 1 198 ? -22.292 -9.779 11.929 1.00 91.31 198 PHE A C 1
ATOM 1692 O O . PHE A 1 198 ? -22.183 -10.621 12.817 1.00 91.31 198 PHE A O 1
ATOM 1699 N N . LEU A 1 199 ? -21.216 -9.229 11.348 1.00 91.75 199 LEU A N 1
ATOM 1700 C CA . LEU A 1 199 ? -19.841 -9.550 11.754 1.00 91.75 199 LEU A CA 1
ATOM 1701 C C . LEU A 1 199 ? -19.378 -8.760 12.977 1.00 91.75 199 LEU A C 1
ATOM 1703 O O . LEU A 1 199 ? -18.348 -9.099 13.553 1.00 91.75 199 LEU A O 1
ATOM 1707 N N . LEU A 1 200 ? -20.075 -7.686 13.351 1.00 92.62 200 LEU A N 1
ATOM 1708 C CA . LEU A 1 200 ? -19.650 -6.820 14.444 1.00 92.62 200 LEU A CA 1
ATOM 1709 C C . LEU A 1 200 ? -19.963 -7.435 15.808 1.00 92.62 200 LEU A C 1
ATOM 1711 O O . LEU A 1 200 ? -20.930 -8.172 15.990 1.00 92.62 200 LEU A O 1
ATOM 1715 N N . ASN A 1 201 ? -19.180 -7.048 16.813 1.00 90.38 201 ASN A N 1
ATOM 1716 C CA . ASN A 1 201 ? -19.508 -7.368 18.195 1.00 90.38 201 ASN A CA 1
ATOM 1717 C C . ASN A 1 201 ? -20.711 -6.523 18.655 1.00 90.38 201 ASN A C 1
ATOM 1719 O O . ASN A 1 201 ? -20.583 -5.314 18.878 1.00 90.38 201 ASN A O 1
ATOM 1723 N N . GLN A 1 202 ? -21.850 -7.197 18.834 1.00 88.06 202 GLN A N 1
ATOM 1724 C CA . GLN A 1 202 ? -23.142 -6.620 19.225 1.00 88.06 202 GLN A CA 1
ATOM 1725 C C . GLN A 1 202 ? -23.282 -6.367 20.736 1.00 88.06 202 GLN A C 1
ATOM 1727 O O . GLN A 1 202 ? -24.320 -5.890 21.196 1.00 88.06 202 GLN A O 1
ATOM 1732 N N . THR A 1 203 ? -22.257 -6.674 21.543 1.00 91.00 203 THR A N 1
ATOM 1733 C CA . THR A 1 203 ? -22.312 -6.404 22.988 1.00 91.00 203 THR A CA 1
ATOM 1734 C C . THR A 1 203 ? -22.523 -4.915 23.264 1.00 91.00 203 THR A C 1
ATOM 1736 O O . THR A 1 203 ? -21.854 -4.038 22.705 1.00 91.00 203 THR A O 1
ATOM 1739 N N . LYS A 1 204 ? -23.472 -4.617 24.161 1.00 92.81 204 LYS A N 1
ATOM 1740 C CA . LYS A 1 204 ? -23.798 -3.243 24.549 1.00 92.81 204 LYS A CA 1
ATOM 1741 C C . LYS A 1 204 ? -22.560 -2.560 25.120 1.00 92.81 204 LYS A C 1
ATOM 1743 O O . LYS A 1 204 ? -21.966 -3.040 26.086 1.00 92.81 204 LYS A O 1
ATOM 1748 N N . ARG A 1 205 ? -22.201 -1.416 24.536 1.00 92.50 205 ARG A N 1
ATOM 1749 C CA . ARG A 1 205 ? -21.057 -0.619 24.982 1.00 92.50 205 ARG A CA 1
ATOM 1750 C C . ARG A 1 205 ? -21.352 0.025 26.337 1.00 92.50 205 ARG A C 1
ATOM 1752 O O . ARG A 1 205 ? -22.438 0.565 26.548 1.00 92.50 205 ARG A O 1
ATOM 1759 N N . VAL A 1 206 ? -20.389 -0.032 27.250 1.00 93.19 206 VAL A N 1
ATOM 1760 C CA . VAL A 1 206 ? -20.500 0.463 28.627 1.00 93.19 206 VAL A CA 1
ATOM 1761 C C . VAL A 1 206 ? -19.427 1.501 28.927 1.00 93.19 206 VAL A C 1
ATOM 1763 O O . VAL A 1 206 ? -18.369 1.526 28.296 1.00 93.19 206 VAL A O 1
ATOM 1766 N N . LYS A 1 207 ? -19.705 2.353 29.917 1.00 92.69 207 LYS A N 1
ATOM 1767 C CA . LYS A 1 207 ? -18.743 3.329 30.437 1.00 92.69 207 LYS A CA 1
ATOM 1768 C C . LYS A 1 207 ? -17.443 2.640 30.903 1.00 92.69 207 LYS A C 1
ATOM 1770 O O . LYS A 1 207 ? -17.481 1.469 31.292 1.00 92.69 207 LYS A O 1
ATOM 1775 N N . PRO A 1 208 ? -16.307 3.358 30.912 1.00 94.50 208 PRO A N 1
ATOM 1776 C CA . PRO A 1 208 ? -16.151 4.786 30.602 1.00 94.50 208 PRO A CA 1
ATOM 1777 C C . PRO A 1 208 ? -16.227 5.114 29.103 1.00 94.50 208 PRO A C 1
ATOM 1779 O O . PRO A 1 208 ? -16.035 4.243 28.263 1.00 94.50 208 PRO A O 1
ATOM 1782 N N . ASN A 1 209 ? -16.507 6.381 28.787 1.00 96.06 209 ASN A N 1
ATOM 1783 C CA . ASN A 1 209 ? -16.489 6.940 27.436 1.00 96.06 209 ASN A CA 1
ATOM 1784 C C . ASN A 1 209 ? -15.076 7.426 27.091 1.00 96.06 209 ASN A C 1
ATOM 1786 O O . ASN A 1 209 ? -14.542 8.306 27.774 1.00 96.06 209 ASN A O 1
ATOM 1790 N N . ILE A 1 210 ? -14.484 6.868 26.036 1.00 97.38 210 ILE A N 1
ATOM 1791 C CA . ILE A 1 210 ? -13.080 7.094 25.674 1.00 97.38 210 ILE A CA 1
ATOM 1792 C C . ILE A 1 210 ? -12.978 7.691 24.267 1.00 97.38 210 ILE A C 1
ATOM 1794 O O . ILE A 1 210 ? -13.473 7.117 23.301 1.00 97.38 210 ILE A O 1
ATOM 1798 N N . LEU A 1 211 ? -12.277 8.811 24.120 1.00 97.94 211 LEU A N 1
ATOM 1799 C CA . LEU A 1 211 ? -11.897 9.350 22.815 1.00 97.94 211 LEU A CA 1
ATOM 1800 C C . LEU A 1 211 ? -10.451 8.969 22.541 1.00 97.94 211 LEU A C 1
ATOM 1802 O O . LEU A 1 211 ? -9.576 9.231 23.357 1.00 97.94 211 LEU A O 1
ATOM 1806 N N . ILE A 1 212 ? -10.189 8.375 21.389 1.00 98.19 212 ILE A N 1
ATOM 1807 C CA . ILE A 1 212 ? -8.856 7.966 20.970 1.00 98.19 212 ILE A CA 1
ATOM 1808 C C . ILE A 1 212 ? -8.411 8.894 19.842 1.00 98.19 212 ILE A C 1
ATOM 1810 O O . ILE A 1 212 ? -9.069 8.996 18.802 1.00 98.19 212 ILE A O 1
ATOM 1814 N N . LEU A 1 213 ? -7.282 9.563 20.048 1.00 97.75 213 LEU A N 1
ATOM 1815 C CA . LEU A 1 213 ? -6.682 10.479 19.081 1.00 97.75 213 LEU A CA 1
ATOM 1816 C C . LEU A 1 213 ? -5.413 9.871 18.463 1.00 97.75 213 LEU A C 1
ATOM 1818 O O . LEU A 1 213 ? -4.772 9.028 19.097 1.00 97.75 213 LEU A O 1
ATOM 1822 N N . PRO A 1 214 ? -4.989 10.338 17.270 1.00 97.31 214 PRO A N 1
ATOM 1823 C CA . PRO A 1 214 ? -3.646 10.105 16.757 1.00 97.31 214 PRO A CA 1
ATOM 1824 C C . PRO A 1 214 ? -2.594 10.405 17.814 1.00 97.31 214 PRO A C 1
ATOM 1826 O O . PRO A 1 214 ? -2.723 11.390 18.549 1.00 97.31 214 PRO A O 1
ATOM 1829 N N . LEU A 1 215 ? -1.538 9.598 17.862 1.00 97.69 215 LEU A N 1
ATOM 1830 C CA . LEU A 1 215 ? -0.338 9.983 18.596 1.00 97.69 215 LEU A CA 1
ATOM 1831 C C . LEU A 1 215 ? 0.333 11.157 17.872 1.00 97.69 215 LEU A C 1
ATOM 1833 O O . LEU A 1 215 ? 0.082 11.441 16.699 1.00 97.69 215 LEU A O 1
ATOM 1837 N N . THR A 1 216 ? 1.199 11.855 18.587 1.00 97.38 216 THR A N 1
ATOM 1838 C CA . THR A 1 216 ? 2.024 12.919 18.020 1.00 97.38 216 THR A CA 1
ATOM 1839 C C . THR A 1 216 ? 3.333 12.329 17.490 1.00 97.38 216 THR A C 1
ATOM 1841 O O . THR A 1 216 ? 3.826 11.333 18.015 1.00 97.38 216 THR A O 1
ATOM 1844 N N . SER A 1 217 ? 3.900 12.924 16.442 1.00 96.31 217 SER A N 1
ATOM 1845 C CA . SER A 1 217 ? 5.222 12.577 15.905 1.00 96.31 217 SER A CA 1
ATOM 1846 C C . SER A 1 217 ? 6.140 13.780 16.087 1.00 96.31 217 SER A C 1
ATOM 1848 O O . SER A 1 217 ? 6.028 14.769 15.363 1.00 96.31 217 SER A O 1
ATOM 1850 N N . ILE A 1 218 ? 7.012 13.710 17.090 1.00 95.12 218 ILE A N 1
ATOM 1851 C CA . ILE A 1 218 ? 7.869 14.809 17.545 1.00 95.12 218 ILE A CA 1
ATOM 1852 C C . ILE A 1 218 ? 9.321 14.514 17.145 1.00 95.12 218 ILE A C 1
ATOM 1854 O O . ILE A 1 218 ? 9.746 13.359 17.136 1.00 95.12 218 ILE A O 1
ATOM 1858 N N . GLY A 1 219 ? 10.094 15.560 16.851 1.00 91.44 219 GLY A N 1
ATOM 1859 C CA . GLY A 1 219 ? 11.518 15.449 16.532 1.00 91.44 219 GLY A CA 1
ATOM 1860 C C . GLY A 1 219 ? 11.780 15.315 15.033 1.00 91.44 219 GLY A C 1
ATOM 1861 O O . GLY A 1 219 ? 11.192 16.037 14.225 1.00 91.44 219 GLY A O 1
ATOM 1862 N N . GLU A 1 220 ? 12.705 14.430 14.665 1.00 91.62 220 GLU A N 1
ATOM 1863 C CA . GLU A 1 220 ? 13.094 14.199 13.274 1.00 91.62 220 GLU A CA 1
ATOM 1864 C C . GLU A 1 220 ? 11.935 13.614 12.452 1.00 91.62 220 GLU A C 1
ATOM 1866 O O . GLU A 1 220 ? 11.142 12.794 12.922 1.00 91.62 220 GLU A O 1
ATOM 1871 N N . LYS A 1 221 ? 11.834 14.035 11.185 1.00 90.25 221 LYS A N 1
ATOM 1872 C CA . LYS A 1 221 ? 10.818 13.519 10.266 1.00 90.25 221 LYS A CA 1
ATOM 1873 C C . LYS A 1 221 ? 11.067 12.032 9.998 1.00 90.25 221 LYS A C 1
ATOM 1875 O O . LYS A 1 221 ? 12.048 11.678 9.354 1.00 90.25 221 LYS A O 1
ATOM 1880 N N . SER A 1 222 ? 10.135 11.185 10.428 1.00 90.44 222 SER A N 1
ATOM 1881 C CA . SER A 1 222 ? 10.156 9.740 10.195 1.00 90.44 222 SER A CA 1
ATOM 1882 C C . SER A 1 222 ? 8.808 9.271 9.654 1.00 90.44 222 SER A C 1
ATOM 1884 O O . SER A 1 222 ? 7.773 9.460 10.294 1.00 90.44 222 SER A O 1
ATOM 1886 N N . GLU A 1 223 ? 8.826 8.635 8.480 1.00 89.88 223 GLU A N 1
ATOM 1887 C CA . GLU A 1 223 ? 7.635 8.022 7.879 1.00 89.88 223 GLU A CA 1
ATOM 1888 C C . GLU A 1 223 ? 7.079 6.898 8.766 1.00 89.88 223 GLU A C 1
ATOM 1890 O O . GLU A 1 223 ? 5.865 6.773 8.923 1.00 89.88 223 GLU A O 1
ATOM 1895 N N . VAL A 1 224 ? 7.961 6.126 9.408 1.00 90.06 224 VAL A N 1
ATOM 1896 C CA . VAL A 1 224 ? 7.578 5.075 10.360 1.00 90.06 224 VAL A CA 1
ATOM 1897 C C . VAL A 1 224 ? 6.824 5.680 11.544 1.00 90.06 224 VAL A C 1
ATOM 1899 O O . VAL A 1 224 ? 5.742 5.203 11.878 1.00 90.06 224 VAL A O 1
ATOM 1902 N N . ALA A 1 225 ? 7.337 6.765 12.136 1.00 92.00 225 ALA A N 1
ATOM 1903 C CA . ALA A 1 225 ? 6.675 7.437 13.255 1.00 92.00 225 ALA A CA 1
ATOM 1904 C C . ALA A 1 225 ? 5.311 8.024 12.856 1.00 92.00 225 ALA A C 1
ATOM 1906 O O . ALA A 1 225 ? 4.341 7.882 13.596 1.00 92.00 225 ALA A O 1
ATOM 1907 N N . GLU A 1 226 ? 5.216 8.656 11.683 1.00 93.44 226 GLU A N 1
ATOM 1908 C CA . GLU A 1 226 ? 3.960 9.224 11.176 1.00 93.44 226 GLU A CA 1
ATOM 1909 C C . GLU A 1 226 ? 2.911 8.141 10.884 1.00 93.44 226 GLU A C 1
ATOM 1911 O O . GLU A 1 226 ? 1.750 8.282 11.272 1.00 93.44 226 GLU A O 1
ATOM 1916 N N . ASN A 1 227 ? 3.310 7.031 10.255 1.00 93.00 227 ASN A N 1
ATOM 1917 C CA . ASN A 1 227 ? 2.401 5.917 9.998 1.00 93.00 227 ASN A CA 1
ATOM 1918 C C . ASN A 1 227 ? 1.977 5.229 11.303 1.00 93.00 227 ASN A C 1
ATOM 1920 O O . ASN A 1 227 ? 0.796 4.910 11.464 1.00 93.00 227 ASN A O 1
ATOM 1924 N N . LEU A 1 228 ? 2.899 5.030 12.251 1.00 93.50 228 LEU A N 1
ATOM 1925 C CA . LEU A 1 228 ? 2.607 4.426 13.553 1.00 93.50 228 LEU A CA 1
ATOM 1926 C C . LEU A 1 228 ? 1.648 5.289 14.379 1.00 93.50 228 LEU A C 1
ATOM 1928 O O . LEU A 1 228 ? 0.722 4.759 14.993 1.00 93.50 228 LEU A O 1
ATOM 1932 N N . ALA A 1 229 ? 1.818 6.613 14.335 1.00 95.69 229 ALA A N 1
ATOM 1933 C CA . ALA A 1 229 ? 0.992 7.560 15.075 1.00 95.69 229 ALA A CA 1
ATOM 1934 C C . ALA A 1 229 ? -0.509 7.453 14.755 1.00 95.69 229 ALA A C 1
ATOM 1936 O O . ALA A 1 229 ? -1.360 7.715 15.607 1.00 95.69 229 ALA A O 1
ATOM 1937 N N . ILE A 1 230 ? -0.818 7.046 13.525 1.00 96.44 230 ILE A N 1
ATOM 1938 C CA . ILE A 1 230 ? -2.171 6.817 13.021 1.00 96.44 230 ILE A CA 1
ATOM 1939 C C . ILE A 1 230 ? -2.594 5.359 13.181 1.00 96.44 230 ILE A C 1
ATOM 1941 O O . ILE A 1 230 ? -3.728 5.065 13.559 1.00 96.44 230 ILE A O 1
ATOM 1945 N N . SER A 1 231 ? -1.681 4.442 12.879 1.00 95.25 231 SER A N 1
ATOM 1946 C CA . SER A 1 231 ? -1.971 3.016 12.830 1.00 95.25 231 SER A CA 1
ATOM 1947 C C . SER A 1 231 ? -2.275 2.427 14.201 1.00 95.25 231 SER A C 1
ATOM 1949 O O . SER A 1 231 ? -3.175 1.603 14.314 1.00 95.25 231 SER A O 1
ATOM 1951 N N . LEU A 1 232 ? -1.580 2.871 15.253 1.00 94.94 232 LEU A N 1
ATOM 1952 C CA . LEU A 1 232 ? -1.762 2.332 16.600 1.00 94.94 232 LEU A CA 1
ATOM 1953 C C . LEU A 1 232 ? -3.172 2.599 17.172 1.00 94.94 232 LEU A C 1
ATOM 1955 O O . LEU A 1 232 ? -3.799 1.645 17.636 1.00 94.94 232 LEU A O 1
ATOM 1959 N N . PRO A 1 233 ? -3.741 3.818 17.072 1.00 96.19 233 PRO A N 1
ATOM 1960 C CA . PRO A 1 233 ? -5.153 4.068 17.375 1.00 96.19 233 PRO A CA 1
ATOM 1961 C C . PRO A 1 233 ? -6.142 3.197 16.590 1.00 96.19 233 PRO A C 1
ATOM 1963 O O . PRO A 1 233 ? -7.132 2.727 17.147 1.00 96.19 233 PRO A O 1
ATOM 1966 N N . LEU A 1 234 ? -5.888 2.975 15.297 1.00 95.81 234 LEU A N 1
ATOM 1967 C CA . LEU A 1 234 ? -6.772 2.197 14.423 1.00 95.81 234 LEU A CA 1
ATOM 1968 C C . LEU A 1 234 ? -6.713 0.695 14.727 1.00 95.81 234 LEU A C 1
ATOM 1970 O O . LEU A 1 234 ? -7.752 0.038 14.782 1.00 95.81 234 LEU A O 1
ATOM 1974 N N . TYR A 1 235 ? -5.515 0.177 14.990 1.00 92.88 235 TYR A N 1
ATOM 1975 C CA . TYR A 1 235 ? -5.298 -1.181 15.479 1.00 92.88 235 TYR A CA 1
ATOM 1976 C C . TYR A 1 235 ? -5.970 -1.403 16.838 1.00 92.88 235 TYR A C 1
ATOM 1978 O O . TYR A 1 235 ? -6.628 -2.424 17.066 1.00 92.88 235 TYR A O 1
ATOM 1986 N N . LEU A 1 236 ? -5.850 -0.424 17.742 1.00 93.56 236 LEU A N 1
ATOM 1987 C CA . LEU A 1 236 ? -6.522 -0.469 19.033 1.00 93.56 236 LEU A CA 1
ATOM 1988 C C . LEU A 1 236 ? -8.045 -0.499 18.859 1.00 93.56 236 LEU A C 1
ATOM 1990 O O . LEU A 1 236 ? -8.700 -1.302 19.513 1.00 93.56 236 LEU A O 1
ATOM 1994 N N . ASN A 1 237 ? -8.606 0.309 17.956 1.00 95.06 237 ASN A N 1
ATOM 1995 C CA . ASN A 1 237 ? -10.037 0.280 17.645 1.00 95.06 237 ASN A CA 1
ATOM 1996 C C . ASN A 1 237 ? -10.522 -1.104 17.222 1.00 95.06 237 ASN A C 1
ATOM 1998 O O . ASN A 1 237 ? -11.522 -1.565 17.756 1.00 95.06 237 ASN A O 1
ATOM 2002 N N . GLU A 1 238 ? -9.817 -1.798 16.329 1.00 92.12 238 GLU A N 1
ATOM 2003 C CA . GLU A 1 238 ? -10.234 -3.147 15.931 1.00 92.12 238 GLU A CA 1
ATOM 2004 C C . GLU A 1 238 ? -10.228 -4.121 17.125 1.00 92.12 238 GLU A C 1
ATOM 2006 O O . GLU A 1 238 ? -11.189 -4.864 17.335 1.00 92.12 238 GLU A O 1
ATOM 2011 N N . ASN A 1 239 ? -9.201 -4.064 17.977 1.00 91.19 239 ASN A N 1
ATOM 2012 C CA . ASN A 1 239 ? -9.126 -4.913 19.168 1.00 91.19 239 ASN A CA 1
ATOM 2013 C C . ASN A 1 239 ? -10.206 -4.577 20.206 1.00 91.19 239 ASN A C 1
ATOM 2015 O O . ASN A 1 239 ? -10.843 -5.487 20.736 1.00 91.19 239 ASN A O 1
ATOM 2019 N N . LEU A 1 240 ? -10.433 -3.293 20.493 1.00 92.94 240 LEU A N 1
ATOM 2020 C CA . LEU A 1 240 ? -11.470 -2.859 21.429 1.00 92.94 240 LEU A CA 1
ATOM 2021 C C . LEU A 1 240 ? -12.864 -3.225 20.925 1.00 92.94 240 LEU A C 1
ATOM 2023 O O . LEU A 1 240 ? -13.700 -3.643 21.731 1.00 92.94 240 LEU A O 1
ATOM 2027 N N . HIS A 1 241 ? -13.096 -3.119 19.614 1.00 93.88 241 HIS A N 1
ATOM 2028 C CA . HIS A 1 241 ? -14.368 -3.470 19.001 1.00 93.88 241 HIS A CA 1
ATOM 2029 C C . HIS A 1 241 ? -14.732 -4.921 19.318 1.00 93.88 241 HIS A C 1
ATOM 2031 O O . HIS A 1 241 ? -15.818 -5.179 19.837 1.00 93.88 241 HIS A O 1
ATOM 2037 N N . TYR A 1 242 ? -13.813 -5.853 19.057 1.00 90.06 242 TYR A N 1
ATOM 2038 C CA . TYR A 1 242 ? -14.086 -7.289 19.146 1.00 90.06 242 TYR A CA 1
ATOM 2039 C C . TYR A 1 242 ? -13.911 -7.888 20.532 1.00 90.06 242 TYR A C 1
ATOM 2041 O O . TYR A 1 242 ? -14.617 -8.827 20.881 1.00 90.06 242 TYR A O 1
ATOM 2049 N N . LYS A 1 243 ? -12.973 -7.368 21.322 1.00 89.25 243 LYS A N 1
ATOM 2050 C CA . LYS A 1 243 ? -12.539 -8.023 22.563 1.00 89.25 243 LYS A CA 1
ATOM 2051 C C . LYS A 1 243 ? -13.040 -7.328 23.822 1.00 89.25 243 LYS A C 1
ATOM 2053 O O . LYS A 1 243 ? -12.753 -7.783 24.923 1.00 89.25 243 LYS A O 1
ATOM 2058 N N . THR A 1 244 ? -13.757 -6.214 23.683 1.00 91.31 244 THR A N 1
ATOM 2059 C CA . THR A 1 244 ? -14.305 -5.476 24.824 1.00 91.31 244 THR A CA 1
ATOM 2060 C C . THR A 1 244 ? -15.703 -4.960 24.538 1.00 91.31 244 THR A C 1
ATOM 2062 O O . THR A 1 244 ? -16.130 -4.864 23.389 1.00 91.31 244 THR A O 1
ATOM 2065 N N . ASN A 1 245 ? -16.376 -4.544 25.604 1.00 92.00 245 ASN A N 1
ATOM 2066 C CA . ASN A 1 245 ? -17.597 -3.753 25.571 1.00 92.00 245 ASN A CA 1
ATOM 2067 C C . ASN A 1 245 ? -17.337 -2.277 25.936 1.00 92.00 245 ASN A C 1
ATOM 2069 O O . ASN A 1 245 ? -18.275 -1.577 26.296 1.00 92.00 245 ASN A O 1
ATOM 2073 N N . LEU A 1 246 ? -16.093 -1.780 25.893 1.00 93.88 246 LEU A N 1
ATOM 2074 C CA . LEU A 1 246 ? -15.811 -0.379 26.234 1.00 93.88 246 LEU A CA 1
ATOM 2075 C C . LEU A 1 246 ? -16.500 0.567 25.250 1.00 93.88 246 LEU A C 1
ATOM 2077 O O . LEU A 1 246 ? -16.541 0.284 24.052 1.00 93.88 246 LEU A O 1
ATOM 2081 N N . ASN A 1 247 ? -17.023 1.690 25.741 1.00 95.56 247 ASN A N 1
ATOM 2082 C CA . ASN A 1 247 ? -17.539 2.744 24.881 1.00 95.56 247 ASN A CA 1
ATOM 2083 C C . ASN A 1 247 ? -16.410 3.685 24.463 1.00 95.56 247 ASN A C 1
ATOM 2085 O O . ASN A 1 247 ? -15.840 4.406 25.282 1.00 95.56 247 ASN A O 1
ATOM 2089 N N . TYR A 1 248 ? -16.080 3.689 23.178 1.00 96.25 248 TYR A N 1
ATOM 2090 C CA . TYR A 1 248 ? -14.983 4.494 22.667 1.00 96.25 248 TYR A CA 1
ATOM 2091 C C . TYR A 1 248 ? -15.259 5.005 21.254 1.00 96.25 248 TYR A C 1
ATOM 2093 O O . TYR A 1 248 ? -16.146 4.512 20.558 1.00 96.25 248 TYR A O 1
ATOM 2101 N N . GLN A 1 249 ? -14.466 5.984 20.826 1.00 96.69 249 GLN A N 1
ATOM 2102 C CA . GLN A 1 249 ? -14.465 6.511 19.468 1.00 96.69 249 GLN A CA 1
ATOM 2103 C C . GLN A 1 249 ? -13.042 6.910 19.075 1.00 96.69 249 GLN A C 1
ATOM 2105 O O . GLN A 1 249 ? -12.357 7.582 19.839 1.00 96.69 249 GLN A O 1
ATOM 2110 N N . VAL A 1 250 ? -12.586 6.513 17.889 1.00 97.81 250 VAL A N 1
ATOM 2111 C CA . VAL A 1 250 ? -11.362 7.034 17.269 1.00 97.81 250 VAL A CA 1
ATOM 2112 C C . VAL A 1 250 ? -11.723 8.220 16.393 1.00 97.81 250 VAL A C 1
ATOM 2114 O O . VAL A 1 250 ? -12.655 8.112 15.600 1.00 97.81 250 VAL A O 1
ATOM 2117 N N . ALA A 1 251 ? -10.966 9.314 16.484 1.00 96.44 251 ALA A N 1
ATOM 2118 C CA . ALA A 1 251 ? -11.143 10.489 15.633 1.00 96.44 251 ALA A CA 1
ATOM 2119 C C . ALA A 1 251 ? -9.826 10.894 14.960 1.00 96.44 251 ALA A C 1
ATOM 2121 O O . ALA A 1 251 ? -8.872 11.273 15.632 1.00 96.44 251 ALA A O 1
ATOM 2122 N N . ILE A 1 252 ? -9.782 10.856 13.626 1.00 96.19 252 ILE A N 1
ATOM 2123 C CA . ILE A 1 252 ? -8.589 11.167 12.827 1.00 96.19 252 ILE A CA 1
ATOM 2124 C C . ILE A 1 252 ? -8.887 12.320 11.882 1.00 96.19 252 ILE A C 1
ATOM 2126 O O . ILE A 1 252 ? -9.834 12.274 11.097 1.00 96.19 252 ILE A O 1
ATOM 2130 N N . VAL A 1 253 ? -8.058 13.360 11.941 1.00 93.25 253 VAL A N 1
ATOM 2131 C CA . VAL A 1 253 ? -8.159 14.504 11.032 1.00 93.25 253 VAL A CA 1
ATOM 2132 C C . VAL A 1 253 ? -7.511 14.158 9.698 1.00 93.25 253 VAL A C 1
ATOM 2134 O O . VAL A 1 253 ? -6.411 13.609 9.658 1.00 93.25 253 VAL A O 1
ATOM 2137 N N . TYR A 1 254 ? -8.165 14.522 8.600 1.00 92.31 254 TYR A N 1
ATOM 2138 C CA . TYR A 1 254 ? -7.642 14.305 7.259 1.00 92.31 254 TYR A CA 1
ATOM 2139 C C . TYR A 1 254 ? -7.960 15.458 6.302 1.00 92.31 254 TYR A C 1
ATOM 2141 O O . TYR A 1 254 ? -8.885 16.251 6.511 1.00 92.31 254 TYR A O 1
ATOM 2149 N N . ARG A 1 255 ? -7.176 15.542 5.226 1.00 84.50 255 ARG A N 1
ATOM 2150 C CA . ARG A 1 255 ? -7.338 16.487 4.119 1.00 84.50 255 ARG A CA 1
ATOM 2151 C C . ARG A 1 255 ? -7.114 15.769 2.788 1.00 84.50 255 ARG A C 1
ATOM 2153 O O . ARG A 1 255 ? -5.974 15.495 2.414 1.00 84.50 255 ARG A O 1
ATOM 2160 N N . GLY A 1 256 ? -8.194 15.493 2.057 1.00 78.31 256 GLY A N 1
ATOM 2161 C CA . GLY A 1 256 ? -8.128 14.582 0.908 1.00 78.31 256 GLY A CA 1
ATOM 2162 C C . GLY A 1 256 ? -7.773 13.181 1.403 1.00 78.31 256 GLY A C 1
ATOM 2163 O O . GLY A 1 256 ? -8.479 12.651 2.247 1.00 78.31 256 GLY A O 1
ATOM 2164 N N . GLU A 1 257 ? -6.649 12.631 0.961 1.00 76.44 257 GLU A N 1
ATOM 2165 C CA . GLU A 1 257 ? -6.088 11.380 1.498 1.00 76.44 257 GLU A CA 1
ATOM 2166 C C . GLU A 1 257 ? -4.988 11.597 2.557 1.00 76.44 257 GLU A C 1
ATOM 2168 O O . GLU A 1 257 ? -4.500 10.643 3.159 1.00 76.44 257 GLU A O 1
ATOM 2173 N N . ASN A 1 258 ? -4.570 12.845 2.803 1.00 87.06 258 ASN A N 1
ATOM 2174 C CA . ASN A 1 258 ? -3.509 13.133 3.766 1.00 87.06 258 ASN A CA 1
ATOM 2175 C C . ASN A 1 258 ? -4.054 13.060 5.191 1.00 87.06 258 ASN A C 1
ATOM 2177 O O . ASN A 1 258 ? -4.930 13.842 5.565 1.00 87.06 258 ASN A O 1
ATOM 2181 N N . LEU A 1 259 ? -3.504 12.151 5.991 1.00 92.69 259 LEU A N 1
ATOM 2182 C CA . LEU A 1 259 ? -3.833 12.000 7.406 1.00 92.69 259 LEU A CA 1
ATOM 2183 C C . LEU A 1 259 ? -2.975 12.966 8.225 1.00 92.69 259 LEU A C 1
ATOM 2185 O O . LEU A 1 259 ? -1.762 13.044 8.032 1.00 92.69 259 LEU A O 1
ATOM 2189 N N . PHE A 1 260 ? -3.599 13.730 9.115 1.00 92.94 260 PHE A N 1
ATOM 2190 C CA . PHE A 1 260 ? -2.894 14.716 9.924 1.00 92.94 260 PHE A CA 1
ATOM 2191 C C . PHE A 1 260 ? -2.247 14.054 11.143 1.00 92.94 260 PHE A C 1
ATOM 2193 O O . PHE A 1 260 ? -2.935 13.458 11.972 1.00 92.94 260 PHE A O 1
ATOM 2200 N N . VAL A 1 261 ? -0.929 14.223 11.270 1.00 94.19 261 VAL A N 1
ATOM 2201 C CA . VAL A 1 261 ? -0.146 13.802 12.437 1.00 94.19 261 VAL A CA 1
ATOM 2202 C C . VAL A 1 261 ? 0.381 15.051 13.147 1.00 94.19 261 VAL A C 1
ATOM 2204 O O . VAL A 1 261 ? 1.184 15.782 12.556 1.00 94.19 261 VAL A O 1
ATOM 2207 N N . PRO A 1 262 ? -0.042 15.328 14.394 1.00 93.50 262 PRO A N 1
ATOM 2208 C CA . PRO A 1 262 ? 0.456 16.477 15.136 1.00 93.50 262 PRO A CA 1
ATOM 2209 C C . PRO A 1 262 ? 1.963 16.377 15.387 1.00 93.50 262 PRO A C 1
ATOM 2211 O O . PRO A 1 262 ? 2.488 15.300 15.676 1.00 93.50 262 PRO A O 1
ATOM 2214 N N . LYS A 1 263 ? 2.647 17.522 15.318 1.00 94.12 263 LYS A N 1
ATOM 2215 C CA . LYS A 1 263 ? 4.102 17.639 15.527 1.00 94.12 263 LYS A CA 1
ATOM 2216 C C . LYS A 1 263 ? 4.499 18.135 16.917 1.00 94.12 263 LYS A C 1
ATOM 2218 O O . LYS A 1 263 ? 5.680 18.252 17.223 1.00 94.12 263 LYS A O 1
ATOM 2223 N N . SER A 1 264 ? 3.513 18.418 17.759 1.00 94.31 264 SER A N 1
ATOM 2224 C CA . SER A 1 264 ? 3.685 18.876 19.133 1.00 94.31 264 SER A CA 1
ATOM 2225 C C . SER A 1 264 ? 2.763 18.094 20.061 1.00 94.31 264 SER A C 1
ATOM 2227 O O . SER A 1 264 ? 1.720 17.594 19.635 1.00 94.31 264 SER A O 1
ATOM 2229 N N . LYS A 1 265 ? 3.154 17.995 21.338 1.00 95.00 265 LYS A N 1
ATOM 2230 C CA . LYS A 1 265 ? 2.328 17.385 22.387 1.00 95.00 265 LYS A CA 1
ATOM 2231 C C . LYS A 1 265 ? 0.976 18.105 22.451 1.00 95.00 265 LYS A C 1
ATOM 2233 O O . LYS A 1 265 ? 0.928 19.334 22.410 1.00 95.00 265 LYS A O 1
ATOM 2238 N N . TYR A 1 266 ? -0.110 17.352 22.612 1.00 93.75 266 TYR A N 1
ATOM 2239 C CA . TYR A 1 266 ? -1.421 17.947 22.865 1.00 93.75 266 TYR A CA 1
ATOM 2240 C C . TYR A 1 266 ? -1.402 18.759 24.166 1.00 93.75 266 TYR A C 1
ATOM 2242 O O . TYR A 1 266 ? -0.976 18.256 25.218 1.00 93.75 266 TYR A O 1
ATOM 2250 N N . SER A 1 267 ? -1.861 20.010 24.082 1.00 91.81 267 SER A N 1
ATOM 2251 C CA . SER A 1 267 ? -1.975 20.903 25.233 1.00 91.81 267 SER A CA 1
ATOM 2252 C C . SER A 1 267 ? -3.167 20.526 26.109 1.00 91.81 267 SER A C 1
ATOM 2254 O O . SER A 1 267 ? -4.146 19.939 25.643 1.00 91.81 267 SER A O 1
ATOM 2256 N N . VAL A 1 268 ? -3.094 20.894 27.387 1.00 89.69 268 VAL A N 1
ATOM 2257 C CA . VAL A 1 268 ? -4.212 20.727 28.326 1.00 89.69 268 VAL A CA 1
ATOM 2258 C C . VAL A 1 268 ? -5.434 21.514 27.843 1.00 89.69 268 VAL A C 1
ATOM 2260 O O . VAL A 1 268 ? -6.526 20.958 27.803 1.00 89.69 268 VAL A O 1
ATOM 2263 N N . ASP A 1 269 ? -5.248 22.744 27.357 1.00 91.62 269 ASP A N 1
ATOM 2264 C CA . ASP A 1 269 ? -6.340 23.569 26.817 1.00 91.62 269 ASP A CA 1
ATOM 2265 C C . ASP A 1 269 ? -7.056 22.909 25.636 1.00 91.62 269 ASP A C 1
ATOM 2267 O O . ASP A 1 269 ? -8.271 23.021 25.492 1.00 91.62 269 ASP A O 1
ATOM 2271 N N . TYR A 1 270 ? -6.318 22.194 24.782 1.00 92.50 270 TYR A N 1
ATOM 2272 C CA . TYR A 1 270 ? -6.927 21.447 23.689 1.00 92.50 270 TYR A CA 1
ATOM 2273 C C . TYR A 1 270 ? -7.795 20.295 24.212 1.00 92.50 270 TYR A C 1
ATOM 2275 O O . TYR A 1 270 ? -8.921 20.121 23.749 1.00 92.50 270 TYR A O 1
ATOM 2283 N N . MET A 1 271 ? -7.317 19.556 25.219 1.00 93.00 271 MET A N 1
ATOM 2284 C CA . MET A 1 271 ? -8.107 18.499 25.861 1.00 93.00 271 MET A CA 1
ATOM 2285 C C . MET A 1 271 ? -9.351 19.055 26.571 1.00 93.00 271 MET A C 1
ATOM 2287 O O . MET A 1 271 ? -10.420 18.448 26.491 1.00 93.00 271 MET A O 1
ATOM 2291 N N . LYS A 1 272 ? -9.250 20.239 27.193 1.00 90.12 272 LYS A N 1
ATOM 2292 C CA . LYS A 1 272 ? -10.391 20.953 27.791 1.00 90.12 272 LYS A CA 1
ATOM 2293 C C . LYS A 1 272 ? -11.445 21.320 26.747 1.00 90.12 272 LYS A C 1
ATOM 2295 O O . LYS A 1 272 ? -12.611 20.989 26.928 1.00 90.12 272 LYS A O 1
ATOM 2300 N N . LYS A 1 273 ? -11.038 21.871 25.600 1.00 92.56 273 LYS A N 1
ATOM 2301 C CA . LYS A 1 273 ? -11.958 22.179 24.487 1.00 92.56 273 LYS A CA 1
ATOM 2302 C C . LYS A 1 273 ? -12.681 20.946 23.941 1.00 92.56 273 LYS A C 1
ATOM 2304 O O . LYS A 1 273 ? -13.855 21.018 23.575 1.00 92.56 273 LYS A O 1
ATOM 2309 N N . ILE A 1 274 ? -11.999 19.798 23.891 1.00 91.94 274 ILE A N 1
ATOM 2310 C CA . ILE A 1 274 ? -12.633 18.525 23.519 1.00 91.94 274 ILE A CA 1
ATOM 2311 C C . ILE A 1 274 ? -13.723 18.158 24.530 1.00 91.94 274 ILE A C 1
ATOM 2313 O O . ILE A 1 274 ? -14.829 17.812 24.118 1.00 91.94 274 ILE A O 1
ATOM 2317 N N . ARG A 1 275 ? -13.435 18.252 25.836 1.00 90.25 275 ARG A N 1
ATOM 2318 C CA . ARG A 1 275 ? -14.416 18.001 26.904 1.00 90.25 275 ARG A CA 1
ATOM 2319 C C . ARG A 1 275 ? -15.617 18.935 26.804 1.00 90.25 275 ARG A C 1
ATOM 2321 O O . ARG A 1 275 ? -16.743 18.470 26.917 1.00 90.25 275 ARG A O 1
ATOM 2328 N N . GLU A 1 276 ? -15.395 20.227 26.581 1.00 90.88 276 GLU A N 1
ATOM 2329 C CA . GLU A 1 276 ? -16.475 21.213 26.420 1.00 90.88 276 GLU A CA 1
ATOM 2330 C C . GLU A 1 276 ? -17.426 20.825 25.279 1.00 90.88 276 GLU A C 1
ATOM 2332 O O . GLU A 1 276 ? -18.639 20.973 25.396 1.00 90.88 276 GLU A O 1
ATOM 2337 N N . SER A 1 277 ? -16.879 20.253 24.202 1.00 88.31 277 SER A N 1
ATOM 2338 C CA . SER A 1 277 ? -17.653 19.769 23.052 1.00 88.31 277 SER A CA 1
ATOM 2339 C C . SER A 1 277 ? -18.256 18.369 23.257 1.00 88.31 277 SER A C 1
ATOM 2341 O O . SER A 1 277 ? -19.144 17.966 22.509 1.00 88.31 277 SER A O 1
ATOM 2343 N N . ASN A 1 278 ? -17.770 17.604 24.238 1.00 88.88 278 ASN A N 1
ATOM 2344 C CA . ASN A 1 278 ? -18.216 16.248 24.558 1.00 88.88 278 ASN A CA 1
ATOM 2345 C C . ASN A 1 278 ? -18.234 16.044 26.080 1.00 88.88 278 ASN A C 1
ATOM 2347 O O . ASN A 1 278 ? -17.344 15.426 26.668 1.00 88.88 278 ASN A O 1
ATOM 2351 N N . THR A 1 279 ? -19.279 16.568 26.718 1.00 88.44 279 THR A N 1
ATOM 2352 C CA . THR A 1 279 ? -19.412 16.628 28.183 1.00 88.44 279 THR A CA 1
ATOM 2353 C C . THR A 1 279 ? -19.499 15.259 28.859 1.00 88.44 279 THR A C 1
ATOM 2355 O O . THR A 1 279 ? -19.242 15.143 30.054 1.00 88.44 279 THR A O 1
ATOM 2358 N N . ASN A 1 280 ? -19.816 14.208 28.099 1.00 92.38 280 ASN A N 1
ATOM 2359 C CA . ASN A 1 280 ? -19.919 12.837 28.592 1.00 92.38 280 ASN A CA 1
ATOM 2360 C C . ASN A 1 280 ? -18.582 12.082 28.584 1.00 92.38 280 ASN A C 1
ATOM 2362 O O . ASN A 1 280 ? -18.554 10.905 28.950 1.00 92.38 280 ASN A O 1
ATOM 2366 N N . LEU A 1 281 ? -17.494 12.702 28.128 1.00 95.31 281 LEU A N 1
ATOM 2367 C CA . LEU A 1 281 ? -16.200 12.052 27.973 1.00 95.31 281 LEU A CA 1
ATOM 2368 C C . LEU A 1 281 ? -15.518 11.801 29.325 1.00 95.31 281 LEU A C 1
ATOM 2370 O O . LEU A 1 281 ? -15.393 12.709 30.141 1.00 95.31 281 LEU A O 1
ATOM 2374 N N . ASN A 1 282 ? -15.042 10.573 29.546 1.00 96.44 282 ASN A N 1
ATOM 2375 C CA . ASN A 1 282 ? -14.291 10.216 30.751 1.00 96.44 282 ASN A CA 1
ATOM 2376 C C . ASN A 1 282 ? -12.782 10.310 30.525 1.00 96.44 282 ASN A C 1
ATOM 2378 O O . ASN A 1 282 ? -12.066 10.852 31.364 1.00 96.44 282 ASN A O 1
ATOM 2382 N N . TYR A 1 283 ? -12.308 9.795 29.388 1.00 97.56 283 TYR A N 1
ATOM 2383 C CA . TYR A 1 283 ? -10.884 9.736 29.082 1.00 97.56 283 TYR A CA 1
ATOM 2384 C C . TYR A 1 283 ? -10.583 10.129 27.637 1.00 97.56 283 TYR A C 1
ATOM 2386 O O . TYR A 1 283 ? -11.356 9.829 26.724 1.00 97.56 283 TYR A O 1
ATOM 2394 N N . ILE A 1 284 ? -9.411 10.729 27.424 1.00 97.94 284 ILE A N 1
ATOM 2395 C CA . ILE A 1 284 ? -8.803 10.881 26.096 1.00 97.94 284 ILE A CA 1
ATOM 2396 C C . ILE A 1 284 ? -7.533 10.030 26.043 1.00 97.94 284 ILE A C 1
ATOM 2398 O O . ILE A 1 284 ? -6.585 10.295 26.777 1.00 97.94 284 ILE A O 1
ATOM 2402 N N . LEU A 1 285 ? -7.492 9.021 25.174 1.00 97.94 285 LEU A N 1
ATOM 2403 C CA . LEU A 1 285 ? -6.295 8.227 24.908 1.00 97.94 285 LEU A CA 1
ATOM 2404 C C . LEU A 1 285 ? -5.490 8.862 23.775 1.00 97.94 285 LEU A C 1
ATOM 2406 O O . LEU A 1 285 ? -6.003 9.080 22.675 1.00 97.94 285 LEU A O 1
ATOM 2410 N N . SER A 1 286 ? -4.213 9.124 24.033 1.00 97.38 286 SER A N 1
ATOM 2411 C CA . SER A 1 286 ? -3.259 9.569 23.019 1.00 97.38 286 SER A CA 1
ATOM 2412 C C . SER A 1 286 ? -1.823 9.307 23.488 1.00 97.38 286 SER A C 1
ATOM 2414 O O . SER A 1 286 ? -1.593 8.602 24.468 1.00 97.38 286 SER A O 1
ATOM 2416 N N . GLY A 1 287 ? -0.837 9.851 22.786 1.00 97.31 287 GLY A N 1
ATOM 2417 C CA . GLY A 1 287 ? 0.564 9.625 23.087 1.00 97.31 287 GLY A CA 1
ATOM 2418 C C . GLY A 1 287 ? 1.505 10.441 22.216 1.00 97.31 287 GLY A C 1
ATOM 2419 O O . GLY A 1 287 ? 1.078 11.243 21.384 1.00 97.31 287 GLY A O 1
ATOM 2420 N N . ASN A 1 288 ? 2.796 10.226 22.420 1.00 97.44 288 ASN A N 1
ATOM 2421 C CA . ASN A 1 288 ? 3.877 10.888 21.713 1.00 97.44 288 ASN A CA 1
ATOM 2422 C C . ASN A 1 288 ? 4.868 9.840 21.213 1.00 97.44 288 ASN A C 1
ATOM 2424 O O . ASN A 1 288 ? 5.242 8.943 21.962 1.00 97.44 288 ASN A O 1
ATOM 2428 N N . ILE A 1 289 ? 5.298 9.983 19.965 1.00 96.81 289 ILE A N 1
ATOM 2429 C CA . ILE A 1 289 ? 6.403 9.240 19.368 1.00 96.81 289 ILE A CA 1
ATOM 2430 C C . ILE A 1 289 ? 7.500 10.262 19.099 1.00 96.81 289 ILE A C 1
ATOM 2432 O O . ILE A 1 289 ? 7.369 11.096 18.200 1.00 96.81 289 ILE A O 1
ATOM 2436 N N . LEU A 1 290 ? 8.562 10.225 19.895 1.00 95.94 290 LEU A N 1
ATOM 2437 C CA . LEU A 1 290 ? 9.734 11.068 19.716 1.00 95.94 290 LEU A CA 1
ATOM 2438 C C . LEU A 1 290 ? 10.800 10.294 18.938 1.00 95.94 290 LEU A C 1
ATOM 2440 O O . LEU A 1 290 ? 11.247 9.225 19.358 1.00 95.94 290 LEU A O 1
ATOM 2444 N N . LYS A 1 291 ? 11.208 10.853 17.795 1.00 93.19 291 LYS A N 1
ATOM 2445 C CA . LYS A 1 291 ? 12.354 10.378 17.018 1.00 93.19 291 LYS A CA 1
ATOM 2446 C C . LYS A 1 291 ? 13.505 11.365 17.172 1.00 93.19 291 LYS A C 1
ATOM 2448 O O . LYS A 1 291 ? 13.459 12.478 16.643 1.00 93.19 291 LYS A O 1
ATOM 2453 N N . THR A 1 292 ? 14.535 10.952 17.901 1.00 86.62 292 THR A N 1
ATOM 2454 C CA . THR A 1 292 ? 15.754 11.745 18.084 1.00 86.62 292 THR A CA 1
ATOM 2455 C C . THR A 1 292 ? 16.680 11.568 16.884 1.00 86.62 292 THR A C 1
ATOM 2457 O O . THR A 1 292 ? 16.859 10.457 16.382 1.00 86.62 292 THR A O 1
ATOM 2460 N N . LYS A 1 293 ? 17.273 12.675 16.427 1.00 83.19 293 LYS A N 1
ATOM 2461 C CA . LYS A 1 293 ? 18.165 12.694 15.265 1.00 83.19 293 LYS A CA 1
ATOM 2462 C C . LYS A 1 293 ? 19.363 11.767 15.474 1.00 83.19 293 LYS A C 1
ATOM 2464 O O . LYS A 1 293 ? 19.982 11.813 16.533 1.00 83.19 293 LYS A O 1
ATOM 2469 N N . ASN A 1 294 ? 19.712 10.982 14.455 1.00 77.00 294 ASN A N 1
ATOM 2470 C CA . ASN A 1 294 ? 20.841 10.035 14.459 1.00 77.00 294 ASN A CA 1
ATOM 2471 C C . ASN A 1 294 ? 20.760 8.924 15.527 1.00 77.00 294 ASN A C 1
ATOM 2473 O O . ASN A 1 294 ? 21.758 8.258 15.790 1.00 77.00 294 ASN A O 1
ATOM 2477 N N . VAL A 1 295 ? 19.596 8.709 16.143 1.00 78.44 295 VAL A N 1
ATOM 2478 C CA . VAL A 1 295 ? 19.376 7.611 17.090 1.00 78.44 295 VAL A CA 1
ATOM 2479 C C . VAL A 1 295 ? 18.395 6.639 16.459 1.00 78.44 295 VAL A C 1
ATOM 2481 O O . VAL A 1 295 ? 17.278 7.024 16.125 1.00 78.44 295 VAL A O 1
ATOM 2484 N N . GLU A 1 296 ? 18.749 5.362 16.327 1.00 82.75 296 GLU A N 1
ATOM 2485 C CA . GLU A 1 296 ? 17.876 4.309 15.772 1.00 82.75 296 GLU A CA 1
ATOM 2486 C C . GLU A 1 296 ? 16.780 3.837 16.751 1.00 82.75 296 GLU A C 1
ATOM 2488 O O . GLU A 1 296 ? 16.359 2.684 16.747 1.00 82.75 296 GLU A O 1
ATOM 2493 N N . ARG A 1 297 ? 16.282 4.750 17.593 1.00 90.19 297 ARG A N 1
ATOM 2494 C CA . ARG A 1 297 ? 15.257 4.485 18.607 1.00 90.19 297 ARG A CA 1
ATOM 2495 C C . ARG A 1 297 ? 14.090 5.451 18.505 1.00 90.19 297 ARG A C 1
ATOM 2497 O O . ARG A 1 297 ? 14.227 6.570 18.008 1.00 90.19 297 ARG A O 1
ATOM 2504 N N . TYR A 1 298 ? 12.951 4.990 18.999 1.00 93.19 298 TYR A N 1
ATOM 2505 C CA . TYR A 1 298 ? 11.708 5.729 19.132 1.00 93.19 298 TYR A CA 1
ATOM 2506 C C . TYR A 1 298 ? 11.310 5.729 20.605 1.00 93.19 298 TYR A C 1
ATOM 2508 O O . TYR A 1 298 ? 11.042 4.676 21.181 1.00 93.19 298 TYR A O 1
ATOM 2516 N N . GLU A 1 299 ? 11.269 6.904 21.221 1.00 95.62 299 GLU A N 1
ATOM 2517 C CA . GLU A 1 299 ? 10.727 7.061 22.569 1.00 95.62 299 GLU A CA 1
ATOM 2518 C C . GLU A 1 299 ? 9.214 7.221 22.459 1.00 95.62 299 GLU A C 1
ATOM 2520 O O . GLU A 1 299 ? 8.727 8.167 21.834 1.00 95.62 299 GLU A O 1
ATOM 2525 N N . ILE A 1 300 ? 8.468 6.265 23.015 1.00 97.06 300 ILE A N 1
ATOM 2526 C CA . ILE A 1 300 ? 7.013 6.244 22.914 1.00 97.06 300 ILE A CA 1
ATOM 2527 C C . ILE A 1 300 ? 6.382 6.362 24.293 1.00 97.06 300 ILE A C 1
ATOM 2529 O O . ILE A 1 300 ? 6.589 5.538 25.185 1.00 97.06 300 ILE A O 1
ATOM 2533 N N . GLU A 1 301 ? 5.544 7.384 24.413 1.00 97.56 301 GLU A N 1
ATOM 2534 C CA . GLU A 1 301 ? 4.684 7.663 25.552 1.00 97.56 301 GLU A CA 1
ATOM 2535 C C . GLU A 1 301 ? 3.229 7.474 25.128 1.00 97.56 301 GLU A C 1
ATOM 2537 O O . GLU A 1 301 ? 2.795 8.072 24.149 1.00 97.56 301 GLU A O 1
ATOM 2542 N N . ILE A 1 302 ? 2.442 6.698 25.868 1.00 98.06 302 ILE A N 1
ATOM 2543 C CA . ILE A 1 302 ? 0.992 6.577 25.669 1.00 98.06 302 ILE A CA 1
ATOM 2544 C C . ILE A 1 302 ? 0.315 6.798 27.010 1.00 98.06 302 ILE A C 1
ATOM 2546 O O . ILE A 1 302 ? 0.720 6.214 28.016 1.00 98.06 302 ILE A O 1
ATOM 2550 N N . TYR A 1 303 ? -0.714 7.635 27.026 1.00 97.56 303 TYR A N 1
ATOM 2551 C CA . TYR A 1 303 ? -1.410 8.045 28.235 1.00 97.56 303 TYR A CA 1
ATOM 2552 C C . TYR A 1 303 ? -2.922 8.124 28.030 1.00 97.56 303 TYR A C 1
ATOM 2554 O O . TYR A 1 303 ? -3.421 8.340 26.923 1.00 97.56 303 TYR A O 1
ATOM 2562 N N . LEU A 1 304 ? -3.644 7.997 29.140 1.00 97.19 304 LEU A N 1
ATOM 2563 C CA . LEU A 1 304 ? -5.031 8.419 29.276 1.00 97.19 304 LEU A CA 1
ATOM 2564 C C . LEU A 1 304 ? -5.044 9.775 29.971 1.00 97.19 304 LEU A C 1
ATOM 2566 O O . LEU A 1 304 ? -4.529 9.916 31.073 1.00 97.19 304 LEU A O 1
ATOM 2570 N N . TYR A 1 305 ? -5.628 10.783 29.343 1.00 97.12 305 TYR A N 1
ATOM 2571 C CA . TYR A 1 305 ? -5.975 12.016 30.030 1.00 97.12 305 TYR A CA 1
ATOM 2572 C C . TYR A 1 305 ? -7.320 11.816 30.726 1.00 97.12 305 TYR A C 1
ATOM 2574 O O . TYR A 1 305 ? -8.338 11.633 30.055 1.00 97.12 305 TYR A O 1
ATOM 2582 N N . ASP A 1 306 ? -7.301 11.798 32.055 1.00 95.62 306 ASP A N 1
ATOM 2583 C CA . ASP A 1 306 ? -8.491 11.812 32.897 1.00 95.62 306 ASP A CA 1
ATOM 2584 C C . ASP A 1 306 ? -9.104 13.206 32.836 1.00 95.62 306 ASP A C 1
ATOM 2586 O O . ASP A 1 306 ? -8.535 14.187 33.315 1.00 95.62 306 ASP A O 1
ATOM 2590 N N . VAL A 1 307 ? -10.263 13.279 32.194 1.00 93.06 307 VAL A N 1
ATOM 2591 C CA . VAL A 1 307 ? -10.920 14.540 31.877 1.00 93.06 307 VAL A CA 1
ATOM 2592 C C . VAL A 1 307 ? -11.508 15.197 33.131 1.00 93.06 307 VAL A C 1
ATOM 2594 O O . VAL A 1 307 ? -11.637 16.419 33.159 1.00 93.06 307 VAL A O 1
ATOM 2597 N N . PHE A 1 308 ? -11.839 14.417 34.166 1.00 88.31 308 PHE A N 1
ATOM 2598 C CA . PHE A 1 308 ? -12.407 14.922 35.419 1.00 88.31 308 PHE A CA 1
ATOM 2599 C C . PHE A 1 308 ? -11.331 15.473 36.345 1.00 88.31 308 PHE A C 1
ATOM 2601 O O . PHE A 1 308 ? -11.476 16.584 36.846 1.00 88.31 308 PHE A O 1
ATOM 2608 N N . ASN A 1 309 ? -10.255 14.708 36.529 1.00 91.75 309 ASN A N 1
ATOM 2609 C CA . ASN A 1 309 ? -9.138 15.076 37.401 1.00 91.75 309 ASN A CA 1
ATOM 2610 C C . ASN A 1 309 ? -8.075 15.933 36.691 1.00 91.75 309 ASN A C 1
ATOM 2612 O O . ASN A 1 309 ? -7.081 16.316 37.297 1.00 91.75 309 ASN A O 1
ATOM 2616 N N . GLU A 1 310 ? -8.258 16.196 35.395 1.00 90.75 310 GLU A N 1
ATOM 2617 C CA . GLU A 1 310 ? -7.353 16.960 34.530 1.00 90.75 310 GLU A CA 1
ATOM 2618 C C . GLU A 1 310 ? -5.896 16.459 34.523 1.00 90.75 310 GLU A C 1
ATOM 2620 O O . GLU A 1 310 ? -4.957 17.229 34.309 1.00 90.75 310 GLU A O 1
ATOM 2625 N N . GLN A 1 311 ? -5.694 15.151 34.696 1.00 92.56 311 GLN A N 1
ATOM 2626 C CA . GLN A 1 311 ? -4.373 14.535 34.849 1.00 92.56 311 GLN A CA 1
ATOM 2627 C C . GLN A 1 311 ? -4.048 13.534 33.737 1.00 92.56 311 GLN A C 1
ATOM 2629 O O . GLN A 1 311 ? -4.925 12.861 33.194 1.00 92.56 311 GLN A O 1
ATOM 2634 N N . LYS A 1 312 ? -2.758 13.399 33.407 1.00 93.62 312 LYS A N 1
ATOM 2635 C CA . LYS A 1 312 ? -2.266 12.368 32.481 1.00 93.62 312 LYS A CA 1
ATOM 2636 C C . LYS A 1 312 ? -1.863 11.117 33.257 1.00 93.62 312 LYS A C 1
ATOM 2638 O O . LYS A 1 312 ? -0.915 11.141 34.033 1.00 93.62 312 LYS A O 1
ATOM 2643 N N . LEU A 1 313 ? -2.552 10.018 32.986 1.00 95.56 313 LEU A N 1
ATOM 2644 C CA . LEU A 1 313 ? -2.267 8.683 33.495 1.00 95.56 313 LEU A CA 1
ATOM 2645 C C . LEU A 1 313 ? -1.424 7.935 32.457 1.00 95.56 313 LEU A C 1
ATOM 2647 O O . LEU A 1 313 ? -1.911 7.570 31.385 1.00 95.56 313 LEU A O 1
ATOM 2651 N N . MET A 1 314 ? -0.141 7.739 32.752 1.00 96.88 314 MET A N 1
ATOM 2652 C CA . MET A 1 314 ? 0.795 7.072 31.844 1.00 96.88 314 MET A CA 1
ATOM 2653 C C . MET A 1 314 ? 0.512 5.567 31.756 1.00 96.88 314 MET A C 1
ATOM 2655 O O . MET A 1 314 ? 0.555 4.860 32.760 1.00 96.88 314 MET A O 1
ATOM 2659 N N . LEU A 1 315 ? 0.266 5.067 30.542 1.00 96.56 315 LEU A N 1
ATOM 2660 C CA . LEU A 1 315 ? 0.085 3.640 30.260 1.00 96.56 315 LEU A CA 1
ATOM 2661 C C . LEU A 1 315 ? 1.392 2.991 29.795 1.00 96.56 315 LEU A C 1
ATOM 2663 O O . LEU A 1 315 ? 1.793 1.949 30.315 1.00 96.56 315 LEU A O 1
ATOM 2667 N N . VAL A 1 316 ? 2.054 3.618 28.822 1.00 97.00 316 VAL A N 1
ATOM 2668 C CA . VAL A 1 316 ? 3.317 3.163 28.226 1.00 97.00 316 VAL A CA 1
ATOM 2669 C C . VAL A 1 316 ? 4.299 4.327 28.246 1.00 97.00 316 VAL A C 1
ATOM 2671 O O . VAL A 1 316 ? 3.934 5.445 27.897 1.00 97.00 316 VAL A O 1
ATOM 2674 N N . SER A 1 317 ? 5.535 4.069 28.658 1.00 96.44 317 SER A N 1
ATOM 2675 C CA . SER A 1 317 ? 6.654 5.004 28.536 1.00 96.44 317 SER A CA 1
ATOM 2676 C C . SER A 1 317 ? 7.925 4.183 28.379 1.00 96.44 317 SER A C 1
ATOM 2678 O O . SER A 1 317 ? 8.392 3.570 29.341 1.00 96.44 317 SER A O 1
ATOM 2680 N N . ARG A 1 318 ? 8.400 4.047 27.139 1.00 95.38 318 ARG A N 1
ATOM 2681 C CA . ARG A 1 318 ? 9.533 3.178 26.810 1.00 95.38 318 ARG A CA 1
ATOM 2682 C C . ARG A 1 318 ? 10.183 3.591 25.491 1.00 95.38 318 ARG A C 1
ATOM 2684 O O . ARG A 1 318 ? 9.512 4.078 24.584 1.00 95.38 318 ARG A O 1
ATOM 2691 N N . ALA A 1 319 ? 11.488 3.355 25.382 1.00 93.62 319 ALA A N 1
ATOM 2692 C CA . ALA A 1 319 ? 12.217 3.432 24.123 1.00 93.62 319 ALA A CA 1
ATOM 2693 C C . ALA A 1 319 ? 12.195 2.079 23.396 1.00 93.62 319 ALA A C 1
ATOM 2695 O O . ALA A 1 319 ? 12.468 1.041 24.004 1.00 93.62 319 ALA A O 1
ATOM 2696 N N . TYR A 1 320 ? 11.900 2.114 22.100 1.00 93.00 320 TYR A N 1
ATOM 2697 C CA . TYR A 1 320 ? 11.878 0.958 21.209 1.00 93.00 320 TYR A CA 1
ATOM 2698 C C . TYR A 1 320 ? 12.893 1.156 20.081 1.00 93.00 320 TYR A C 1
ATOM 2700 O O . TYR A 1 320 ? 13.013 2.252 19.532 1.00 93.00 320 TYR A O 1
ATOM 2708 N N . ASP A 1 321 ? 13.606 0.097 19.722 1.00 90.00 321 ASP A N 1
ATOM 2709 C CA . ASP A 1 321 ? 14.410 0.040 18.504 1.00 90.00 321 ASP A CA 1
ATOM 2710 C C . ASP A 1 321 ? 13.496 -0.298 17.316 1.00 90.00 321 ASP A C 1
ATOM 2712 O O . ASP A 1 321 ? 12.403 -0.842 17.483 1.00 90.00 321 ASP A O 1
ATOM 2716 N N . GLU A 1 322 ? 13.937 -0.030 16.088 1.00 83.75 322 GLU A N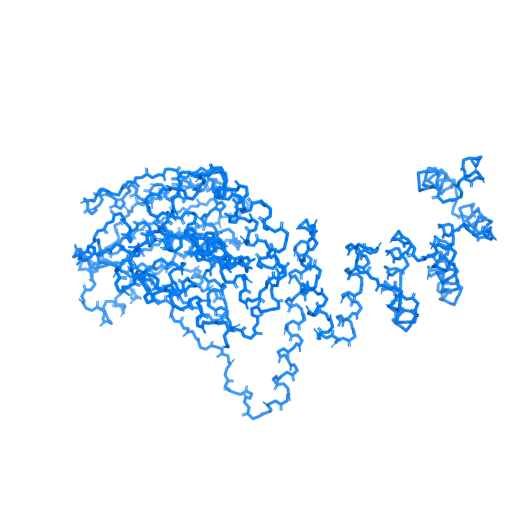 1
ATOM 2717 C CA . GLU A 1 322 ? 13.121 -0.300 14.894 1.00 83.75 322 GLU A CA 1
ATOM 2718 C C . GLU A 1 322 ? 12.698 -1.778 14.776 1.00 83.75 322 GLU A C 1
ATOM 2720 O O . GLU A 1 322 ? 11.550 -2.072 14.446 1.00 83.75 322 GLU A O 1
ATOM 2725 N N . GLN A 1 323 ? 13.581 -2.706 15.161 1.00 84.75 323 GLN A N 1
ATOM 2726 C CA . GLN A 1 323 ? 13.335 -4.154 15.113 1.00 84.75 323 GLN A CA 1
ATOM 2727 C C . GLN A 1 323 ? 12.292 -4.646 16.128 1.00 84.75 323 GLN A C 1
ATOM 2729 O O . GLN A 1 323 ? 11.684 -5.691 15.919 1.00 84.75 323 GLN A O 1
ATOM 2734 N N . ASN A 1 324 ? 12.089 -3.932 17.241 1.00 87.25 324 ASN A N 1
ATOM 2735 C CA . ASN A 1 324 ? 11.167 -4.335 18.309 1.00 87.25 324 ASN A CA 1
ATOM 2736 C C . ASN A 1 324 ? 9.990 -3.365 18.480 1.00 87.25 324 ASN A C 1
ATOM 2738 O O . ASN A 1 324 ? 9.188 -3.528 19.401 1.00 87.25 324 ASN A O 1
ATOM 2742 N N . LEU A 1 325 ? 9.844 -2.400 17.569 1.00 88.06 325 LEU A N 1
ATOM 2743 C CA . LEU A 1 325 ? 8.811 -1.369 17.610 1.00 88.06 325 LEU A CA 1
ATOM 2744 C C . LEU A 1 325 ? 7.394 -1.954 17.683 1.00 88.06 325 LEU A C 1
ATOM 2746 O O . LEU A 1 325 ? 6.521 -1.372 18.323 1.00 88.06 325 LEU A O 1
ATOM 2750 N N . PHE A 1 326 ? 7.178 -3.150 17.125 1.00 86.75 326 PHE A N 1
ATOM 2751 C CA . PHE A 1 326 ? 5.895 -3.858 17.181 1.00 86.75 326 PHE A CA 1
ATOM 2752 C C . PHE A 1 326 ? 5.453 -4.173 18.612 1.00 86.75 326 PHE A C 1
ATOM 2754 O O . PHE A 1 326 ? 4.260 -4.354 18.852 1.00 86.75 326 PHE A O 1
ATOM 2761 N N . GLN A 1 327 ? 6.375 -4.229 19.580 1.00 90.44 327 GLN A N 1
ATOM 2762 C CA . GLN A 1 327 ? 6.055 -4.517 20.977 1.00 90.44 327 GLN A CA 1
ATOM 2763 C C . GLN A 1 327 ? 5.168 -3.439 21.603 1.00 90.44 327 GLN A C 1
ATOM 2765 O O . GLN A 1 327 ? 4.391 -3.757 22.502 1.00 90.44 327 GLN A O 1
ATOM 2770 N N . VAL A 1 328 ? 5.201 -2.201 21.093 1.00 92.38 328 VAL A N 1
ATOM 2771 C CA . VAL A 1 328 ? 4.375 -1.100 21.609 1.00 92.38 328 VAL A CA 1
ATOM 2772 C C . VAL A 1 328 ? 2.882 -1.438 21.598 1.00 92.38 328 VAL A C 1
ATOM 2774 O O . VAL A 1 328 ? 2.154 -1.067 22.517 1.00 92.38 328 VAL A O 1
ATOM 2777 N N . GLN A 1 329 ? 2.414 -2.192 20.599 1.00 90.19 329 GLN A N 1
ATOM 2778 C CA . GLN A 1 329 ? 1.007 -2.579 20.500 1.00 90.19 329 GLN A CA 1
ATOM 2779 C C . GLN A 1 329 ? 0.628 -3.622 21.559 1.00 90.19 329 GLN A C 1
ATOM 2781 O O . GLN A 1 329 ? -0.462 -3.569 22.125 1.00 90.19 329 GLN A O 1
ATOM 2786 N N . ASN A 1 330 ? 1.554 -4.530 21.873 1.00 90.31 330 ASN A N 1
ATOM 2787 C CA . ASN A 1 330 ? 1.370 -5.564 22.885 1.00 90.31 330 ASN A CA 1
ATOM 2788 C C . ASN A 1 330 ? 1.378 -4.941 24.288 1.00 90.31 330 ASN A C 1
ATOM 2790 O O . ASN A 1 330 ? 0.511 -5.248 25.110 1.00 90.31 330 ASN A O 1
ATOM 2794 N N . ASP A 1 331 ? 2.315 -4.020 24.530 1.00 92.88 331 ASP A N 1
ATOM 2795 C CA . ASP A 1 331 ? 2.407 -3.251 25.770 1.00 92.88 331 ASP A CA 1
ATOM 2796 C C . ASP A 1 331 ? 1.140 -2.410 25.982 1.00 92.88 331 ASP A C 1
ATOM 2798 O O . ASP A 1 331 ? 0.547 -2.447 27.062 1.00 92.88 331 ASP A O 1
ATOM 2802 N N . LEU A 1 332 ? 0.665 -1.723 24.936 1.00 93.31 332 LEU A N 1
ATOM 2803 C CA . LEU A 1 332 ? -0.566 -0.936 24.975 1.00 93.31 332 LEU A CA 1
ATOM 2804 C C . LEU A 1 332 ? -1.787 -1.790 25.328 1.00 93.31 332 LEU A C 1
ATOM 2806 O O . LEU A 1 332 ? -2.524 -1.440 26.251 1.00 93.31 332 LEU A O 1
ATOM 2810 N N . LEU A 1 333 ? -1.998 -2.911 24.628 1.00 91.62 333 LEU A N 1
ATOM 2811 C CA . LEU A 1 333 ? -3.135 -3.795 24.893 1.00 91.62 333 LEU A CA 1
ATOM 2812 C C . LEU A 1 333 ? -3.098 -4.326 26.327 1.00 91.62 333 LEU A C 1
ATOM 2814 O O . LEU A 1 333 ? -4.115 -4.258 27.011 1.00 91.62 333 LEU A O 1
ATOM 2818 N N . LYS A 1 334 ? -1.932 -4.771 26.817 1.00 91.62 334 LYS A N 1
ATOM 2819 C CA . LYS A 1 334 ? -1.767 -5.243 28.201 1.00 91.62 334 LYS A CA 1
ATOM 2820 C C . LYS A 1 334 ? -2.117 -4.157 29.220 1.00 91.62 334 LYS A C 1
ATOM 2822 O O . LYS A 1 334 ? -2.799 -4.426 30.205 1.00 91.62 334 LYS A O 1
ATOM 2827 N N . LYS A 1 335 ? -1.666 -2.923 28.990 1.00 93.62 335 LYS A N 1
ATOM 2828 C CA . LYS A 1 335 ? -1.898 -1.798 29.907 1.00 93.62 335 LYS A CA 1
ATOM 2829 C C . LYS A 1 335 ? -3.353 -1.343 29.917 1.00 93.62 335 LYS A C 1
ATOM 2831 O O . LYS A 1 335 ? -3.887 -1.110 30.994 1.00 93.62 335 LYS A O 1
ATOM 2836 N N . ILE A 1 336 ? -4.007 -1.285 28.757 1.00 92.75 336 ILE A N 1
ATOM 2837 C CA . ILE A 1 336 ? -5.450 -1.013 28.653 1.00 92.75 336 ILE A CA 1
ATOM 2838 C C . ILE A 1 336 ? -6.253 -2.101 29.358 1.00 92.75 336 ILE A C 1
ATOM 2840 O O . ILE A 1 336 ? -7.197 -1.787 30.079 1.00 92.75 336 ILE A O 1
ATOM 2844 N N . ASN A 1 337 ? -5.856 -3.361 29.173 1.00 88.69 337 ASN A N 1
ATOM 2845 C CA . ASN A 1 337 ? -6.525 -4.494 29.789 1.00 88.69 337 ASN A CA 1
ATOM 2846 C C . ASN A 1 337 ? -6.526 -4.392 31.315 1.00 88.69 337 ASN A C 1
ATOM 2848 O O . ASN A 1 337 ? -7.576 -4.492 31.941 1.00 88.69 337 ASN A O 1
ATOM 2852 N N . ASN A 1 338 ? -5.352 -4.108 31.883 1.00 90.94 338 ASN A N 1
ATOM 2853 C CA . ASN A 1 338 ? -5.179 -3.936 33.319 1.00 90.94 338 ASN A CA 1
ATOM 2854 C C . ASN A 1 338 ? -5.883 -2.677 33.845 1.00 90.94 338 ASN A C 1
ATOM 2856 O O . ASN A 1 338 ? -6.429 -2.703 34.938 1.00 90.94 338 ASN A O 1
ATOM 2860 N N . PHE A 1 339 ? -5.856 -1.571 33.093 1.00 93.75 339 PHE A N 1
ATOM 2861 C CA . PHE A 1 339 ? -6.418 -0.299 33.552 1.00 93.75 339 PHE A CA 1
ATOM 2862 C C . PHE A 1 339 ? -7.947 -0.327 33.628 1.00 93.75 339 PHE A C 1
ATOM 2864 O O . PHE A 1 339 ? -8.525 0.164 34.592 1.00 93.75 339 PHE A O 1
ATOM 2871 N N . PHE A 1 340 ? -8.609 -0.883 32.610 1.00 91.25 340 PHE A N 1
ATOM 2872 C CA . PHE A 1 340 ? -10.073 -0.925 32.554 1.00 91.25 340 PHE A CA 1
ATOM 2873 C C . PHE A 1 340 ? -10.674 -2.215 33.108 1.00 91.25 340 PHE A C 1
ATOM 2875 O O . PHE A 1 340 ? -11.892 -2.373 33.024 1.00 91.25 340 PHE A O 1
ATOM 2882 N N . ASP A 1 341 ? -9.841 -3.123 33.620 1.00 87.00 341 ASP A N 1
ATOM 2883 C CA . ASP A 1 341 ? -10.237 -4.463 34.054 1.00 87.00 341 ASP A CA 1
ATOM 2884 C C . ASP A 1 341 ? -11.114 -5.149 32.992 1.00 87.00 341 ASP A C 1
ATOM 2886 O O . ASP A 1 341 ? -12.333 -5.329 33.112 1.00 87.00 341 ASP A O 1
ATOM 2890 N N . ARG A 1 342 ? -10.503 -5.380 31.828 1.00 79.69 342 ARG A N 1
ATOM 2891 C CA . ARG A 1 342 ? -11.127 -6.080 30.699 1.00 79.69 342 ARG A CA 1
ATOM 2892 C C . ARG A 1 342 ? -10.369 -7.380 30.437 1.00 79.69 342 ARG A C 1
ATOM 2894 O O . ARG A 1 342 ? -9.263 -7.573 30.922 1.00 79.69 342 ARG A O 1
ATOM 2901 N N . ASN A 1 343 ? -10.981 -8.290 29.681 1.00 72.88 343 ASN A N 1
ATOM 2902 C CA . ASN A 1 343 ? -10.375 -9.562 29.268 1.00 72.88 343 ASN A CA 1
ATOM 2903 C C . ASN A 1 343 ? -10.072 -9.550 27.763 1.00 72.88 343 ASN A C 1
ATOM 2905 O O . ASN A 1 343 ? -10.534 -10.396 27.001 1.00 72.88 343 ASN A O 1
ATOM 2909 N N . ILE A 1 344 ? -9.303 -8.557 27.313 1.00 78.56 344 ILE A N 1
ATOM 2910 C CA . ILE A 1 344 ? -8.771 -8.501 25.954 1.00 78.56 344 ILE A CA 1
ATOM 2911 C C . ILE A 1 344 ? -7.836 -9.693 25.770 1.00 78.56 344 ILE A C 1
ATOM 2913 O O . ILE A 1 344 ? -6.745 -9.729 26.335 1.00 78.56 344 ILE A O 1
ATOM 2917 N N . ALA A 1 345 ? -8.227 -10.647 24.925 1.00 73.00 345 ALA A N 1
ATOM 2918 C CA . ALA A 1 345 ? -7.329 -11.708 24.490 1.00 73.00 345 ALA A CA 1
ATOM 2919 C C . ALA A 1 345 ? -6.110 -11.092 23.778 1.00 73.00 345 ALA A C 1
ATOM 2921 O O . ALA A 1 345 ? -6.221 -10.553 22.667 1.00 73.00 345 ALA A O 1
ATOM 2922 N N . ILE A 1 346 ? -4.947 -11.141 24.428 1.00 69.31 346 ILE A N 1
ATOM 2923 C CA . ILE A 1 346 ? -3.708 -10.587 23.884 1.00 69.31 346 ILE A CA 1
ATOM 2924 C C . ILE A 1 346 ? -3.135 -11.598 22.899 1.00 69.31 346 ILE A C 1
ATOM 2926 O O . ILE A 1 346 ? -2.739 -12.699 23.274 1.00 69.31 346 ILE A O 1
ATOM 2930 N N . LYS A 1 347 ? -3.075 -11.202 21.628 1.00 69.69 347 LYS A N 1
ATOM 2931 C CA . LYS A 1 347 ? -2.297 -11.915 20.625 1.00 69.69 347 LYS A CA 1
ATOM 2932 C C . LYS A 1 347 ? -1.054 -11.093 20.347 1.00 69.69 347 LYS A C 1
ATOM 2934 O O . LYS A 1 347 ? -1.165 -9.951 19.912 1.00 69.69 347 LYS A O 1
ATOM 2939 N N . TYR A 1 348 ? 0.101 -11.664 20.659 1.00 71.44 348 TYR A N 1
ATOM 2940 C CA . TYR A 1 348 ? 1.372 -10.988 20.467 1.00 71.44 348 TYR A CA 1
ATOM 2941 C C . TYR A 1 348 ? 1.724 -10.982 18.984 1.00 71.44 348 TYR A C 1
ATOM 2943 O O . TYR A 1 348 ? 1.978 -12.032 18.395 1.00 71.44 348 TYR A O 1
ATOM 2951 N N . GLU A 1 349 ? 1.735 -9.793 18.395 1.00 74.81 349 GLU A N 1
ATOM 2952 C CA . GLU A 1 349 ? 2.317 -9.579 17.073 1.00 74.81 349 GLU A CA 1
ATOM 2953 C C . GLU A 1 349 ? 3.844 -9.637 17.172 1.00 74.81 349 GLU A C 1
ATOM 2955 O O . GLU A 1 349 ? 4.414 -9.318 18.224 1.00 74.81 349 GLU A O 1
ATOM 2960 N N . LYS A 1 350 ? 4.488 -10.058 16.080 1.00 77.94 350 LYS A N 1
ATOM 2961 C CA . LYS A 1 350 ? 5.950 -10.199 15.969 1.00 77.94 350 LYS A CA 1
ATOM 2962 C C . LYS A 1 350 ? 6.569 -9.320 14.885 1.00 77.94 350 LYS A C 1
ATOM 2964 O O . LYS A 1 350 ? 7.785 -9.315 14.746 1.00 77.94 350 LYS A O 1
ATOM 2969 N N . ASP A 1 351 ? 5.739 -8.602 14.138 1.00 76.50 351 ASP A N 1
ATOM 2970 C CA . ASP A 1 351 ? 6.160 -7.771 13.021 1.00 76.50 351 ASP A CA 1
ATOM 2971 C C . ASP A 1 351 ? 5.350 -6.462 12.971 1.00 76.50 351 ASP A C 1
ATOM 2973 O O . ASP A 1 351 ? 4.224 -6.371 13.475 1.00 76.50 351 ASP A O 1
ATOM 2977 N N . MET A 1 352 ? 5.963 -5.423 12.402 1.00 79.31 352 MET A N 1
ATOM 2978 C CA . MET A 1 352 ? 5.375 -4.089 12.242 1.00 79.31 352 MET A CA 1
ATOM 2979 C C . MET A 1 352 ? 4.492 -3.958 11.000 1.00 79.31 352 MET A C 1
ATOM 2981 O O . MET A 1 352 ? 3.671 -3.038 10.946 1.00 79.31 352 MET A O 1
ATOM 2985 N N . GLY A 1 353 ? 4.653 -4.842 10.015 1.00 78.38 353 GLY A N 1
ATOM 2986 C CA . GLY A 1 353 ? 3.995 -4.820 8.717 1.00 78.38 353 GLY A CA 1
ATOM 2987 C C . GLY A 1 353 ? 2.495 -4.643 8.859 1.00 78.38 353 GLY A C 1
ATOM 2988 O O . GLY A 1 353 ? 1.975 -3.611 8.445 1.00 78.38 353 GLY A O 1
ATOM 2989 N N . ASN A 1 354 ? 1.815 -5.557 9.561 1.00 83.88 354 ASN A N 1
ATOM 2990 C CA . ASN A 1 354 ? 0.364 -5.474 9.781 1.00 83.88 354 ASN A CA 1
ATOM 2991 C C . ASN A 1 354 ? -0.077 -4.137 10.398 1.00 83.88 354 ASN A C 1
ATOM 2993 O O . ASN A 1 354 ? -1.067 -3.542 9.968 1.00 83.88 354 ASN A O 1
ATOM 2997 N N . LEU A 1 355 ? 0.667 -3.644 11.394 1.00 86.75 355 LEU A N 1
ATOM 2998 C CA . LEU A 1 355 ? 0.327 -2.407 12.086 1.00 86.75 355 LEU A CA 1
ATOM 2999 C C . LEU A 1 355 ? 0.356 -1.229 11.109 1.00 86.75 355 LEU A C 1
ATOM 3001 O O . LEU A 1 355 ? -0.632 -0.514 10.985 1.00 86.75 355 LEU A O 1
ATOM 3005 N N . VAL A 1 356 ? 1.440 -1.065 10.349 1.00 84.56 356 VAL A N 1
ATOM 3006 C CA . VAL A 1 356 ? 1.615 0.066 9.421 1.00 84.56 356 VAL A CA 1
ATOM 3007 C C . VAL A 1 356 ? 0.533 0.105 8.330 1.00 84.56 356 VAL A C 1
ATOM 3009 O O . VAL A 1 356 ? 0.169 1.196 7.865 1.00 84.56 356 VAL A O 1
ATOM 3012 N N . LEU A 1 357 ? -0.055 -1.044 7.969 1.00 89.88 357 LEU A N 1
ATOM 3013 C CA . LEU A 1 357 ? -1.124 -1.113 6.967 1.00 89.88 357 LEU A CA 1
ATOM 3014 C C . LEU A 1 357 ? -2.404 -0.386 7.386 1.00 89.88 357 LEU A C 1
ATOM 3016 O O . LEU A 1 357 ? -3.125 0.076 6.505 1.00 89.88 357 LEU A O 1
ATOM 3020 N N . PHE A 1 358 ? -2.698 -0.216 8.681 1.00 93.12 358 PHE A N 1
ATOM 3021 C CA . PHE A 1 358 ? -3.917 0.488 9.111 1.00 93.12 358 PHE A CA 1
ATOM 3022 C C . PHE A 1 358 ? -3.969 1.930 8.600 1.00 93.12 358 PHE A C 1
ATOM 3024 O O . PHE A 1 358 ? -5.009 2.375 8.108 1.00 93.12 358 PHE A O 1
ATOM 3031 N N . SER A 1 359 ? -2.845 2.652 8.655 1.00 93.56 359 SER A N 1
ATOM 3032 C CA . SER A 1 359 ? -2.766 3.998 8.080 1.00 93.56 359 SER A CA 1
ATOM 3033 C C . SER A 1 359 ? -3.000 3.990 6.568 1.00 93.56 359 SER A C 1
ATOM 3035 O O . SER A 1 359 ? -3.707 4.855 6.057 1.00 93.56 359 SER A O 1
ATOM 3037 N N . GLN A 1 360 ? -2.459 3.002 5.849 1.00 92.50 360 GLN A N 1
ATOM 3038 C CA . GLN A 1 360 ? -2.612 2.895 4.399 1.00 92.50 360 GLN A CA 1
ATOM 3039 C C . GLN A 1 360 ? -4.058 2.574 4.020 1.00 92.50 360 GLN A C 1
ATOM 3041 O O . GLN A 1 360 ? -4.627 3.293 3.204 1.00 92.50 360 GLN A O 1
ATOM 3046 N N . LYS A 1 361 ? -4.682 1.589 4.677 1.00 93.62 361 LYS A N 1
ATOM 3047 C CA . LYS A 1 361 ? -6.103 1.240 4.508 1.00 93.62 361 LYS A CA 1
ATOM 3048 C C . LYS A 1 361 ? -7.009 2.450 4.716 1.00 93.62 361 LYS A C 1
ATOM 3050 O O . LYS A 1 361 ? -7.870 2.724 3.890 1.00 93.62 361 LYS A O 1
ATOM 3055 N N . LEU A 1 362 ? -6.767 3.245 5.764 1.00 94.56 362 LEU A N 1
ATOM 3056 C CA . LEU A 1 362 ? -7.547 4.463 5.976 1.00 94.56 362 LEU A CA 1
ATOM 3057 C C . LEU A 1 362 ? -7.363 5.479 4.836 1.00 94.56 362 LEU A C 1
ATOM 3059 O O . LEU A 1 362 ? -8.337 6.106 4.427 1.00 94.56 362 LEU A O 1
ATOM 3063 N N . LYS A 1 363 ? -6.147 5.641 4.296 1.00 92.81 363 LYS A N 1
ATOM 3064 C CA . LYS A 1 363 ? -5.928 6.528 3.141 1.00 92.81 363 LYS A CA 1
ATOM 3065 C C . LYS A 1 363 ? -6.739 6.076 1.923 1.00 92.81 363 LYS A C 1
ATOM 3067 O O . LYS A 1 363 ? -7.348 6.925 1.284 1.00 92.81 363 LYS A O 1
ATOM 3072 N N . PHE A 1 364 ? -6.786 4.773 1.633 1.00 90.94 364 PHE A N 1
ATOM 3073 C CA . PHE A 1 364 ? -7.594 4.224 0.534 1.00 90.94 364 PHE A CA 1
ATOM 3074 C C . PHE A 1 364 ? -9.094 4.392 0.762 1.00 90.94 364 PHE A C 1
ATOM 3076 O O . PHE A 1 364 ? -9.816 4.797 -0.150 1.00 90.94 364 PHE A O 1
ATOM 3083 N N . LEU A 1 365 ? -9.566 4.167 1.988 1.00 91.69 365 LEU A N 1
ATOM 3084 C CA . LEU A 1 365 ? -10.963 4.400 2.342 1.00 91.69 365 LEU A CA 1
ATOM 3085 C C . LEU A 1 365 ? -11.369 5.865 2.108 1.00 91.69 365 LEU A C 1
ATOM 3087 O O . LEU A 1 365 ? -12.452 6.136 1.589 1.00 91.69 365 LEU A O 1
ATOM 3091 N N . LEU A 1 366 ? -10.502 6.809 2.484 1.00 90.69 366 LEU A N 1
ATOM 3092 C CA . LEU A 1 366 ? -10.755 8.250 2.379 1.00 90.69 366 LEU A CA 1
ATOM 3093 C C . LEU A 1 366 ? -10.468 8.831 0.987 1.00 90.69 366 LEU A C 1
ATOM 3095 O O . LEU A 1 366 ? -10.785 9.997 0.730 1.00 90.69 366 LEU A O 1
ATOM 3099 N N . GLU A 1 367 ? -9.879 8.044 0.091 1.00 86.19 367 GLU A N 1
ATOM 3100 C CA . GLU A 1 367 ? -9.538 8.485 -1.251 1.00 86.19 367 GLU A CA 1
ATOM 3101 C C . GLU A 1 367 ? -10.802 8.796 -2.081 1.00 86.19 367 GLU A C 1
ATOM 3103 O O . GLU A 1 367 ? -11.760 8.012 -2.085 1.00 86.19 367 GLU A O 1
ATOM 3108 N N . PRO A 1 368 ? -10.830 9.909 -2.843 1.00 83.25 368 PRO A N 1
ATOM 3109 C CA . PRO A 1 368 ? -11.914 10.180 -3.780 1.00 83.25 368 PRO A CA 1
ATOM 3110 C C . PRO A 1 368 ? -12.107 9.041 -4.792 1.00 83.25 368 PRO A C 1
ATOM 3112 O O . PRO A 1 368 ? -11.162 8.622 -5.461 1.00 83.25 368 PRO A O 1
ATOM 3115 N N . LYS A 1 369 ? -13.357 8.587 -4.968 1.00 82.88 369 LYS A N 1
ATOM 3116 C CA . LYS A 1 369 ? -13.715 7.467 -5.865 1.00 82.88 369 LYS A CA 1
ATOM 3117 C C . LYS A 1 369 ? -13.149 7.613 -7.285 1.00 82.88 369 LYS A C 1
ATOM 3119 O O . LYS A 1 369 ? -12.730 6.633 -7.890 1.00 82.88 369 LYS A O 1
ATOM 3124 N N . GLU A 1 370 ? -13.105 8.837 -7.804 1.00 81.88 370 GLU A N 1
ATOM 3125 C CA . GLU A 1 370 ? -12.613 9.153 -9.153 1.00 81.88 370 GLU A CA 1
ATOM 3126 C C . GLU A 1 370 ? -11.114 8.879 -9.357 1.00 81.88 370 GLU A C 1
ATOM 3128 O O . GLU A 1 370 ? -10.660 8.733 -10.502 1.00 81.88 370 GLU A O 1
ATOM 3133 N N . TYR A 1 371 ? -10.348 8.839 -8.263 1.00 86.31 371 TYR A N 1
ATOM 3134 C CA . TYR A 1 371 ? -8.898 8.651 -8.263 1.00 86.31 371 TYR A CA 1
ATOM 3135 C C . TYR A 1 371 ? -8.497 7.202 -7.994 1.00 86.31 371 TYR A C 1
ATOM 3137 O O . TYR A 1 371 ? -7.530 6.742 -8.594 1.00 86.31 371 TYR A O 1
ATOM 3145 N N . LYS A 1 372 ? -9.317 6.437 -7.260 1.00 89.38 372 LYS A N 1
ATOM 3146 C CA . LYS A 1 372 ? -9.026 5.040 -6.889 1.00 89.38 372 LYS A CA 1
ATOM 3147 C C . LYS A 1 372 ? -8.641 4.144 -8.069 1.00 89.38 372 LYS A C 1
ATOM 3149 O O . LYS A 1 372 ? -7.749 3.304 -7.959 1.00 89.38 372 LYS A O 1
ATOM 3154 N N . LYS A 1 373 ? -9.282 4.345 -9.226 1.00 90.44 373 LYS A N 1
ATOM 3155 C CA . LYS A 1 373 ? -9.016 3.576 -10.456 1.00 90.44 373 LYS A CA 1
ATOM 3156 C C . LYS A 1 373 ? -7.637 3.829 -11.085 1.00 90.44 373 LYS A C 1
ATOM 3158 O O . LYS A 1 373 ? -7.276 3.117 -12.013 1.00 90.44 373 LYS A O 1
ATOM 3163 N N . HIS A 1 374 ? -6.918 4.854 -10.625 1.00 90.81 374 HIS A N 1
ATOM 3164 C CA . HIS A 1 374 ? -5.617 5.307 -11.137 1.00 90.81 374 HIS A CA 1
ATOM 3165 C C . HIS A 1 374 ? -4.445 4.963 -10.207 1.00 90.81 374 HIS A C 1
ATOM 3167 O O . HIS A 1 374 ? -3.309 5.304 -10.519 1.00 90.81 374 HIS A O 1
ATOM 3173 N N . HIS A 1 375 ? -4.712 4.318 -9.070 1.00 92.88 375 HIS A N 1
ATOM 3174 C CA . HIS A 1 375 ? -3.716 3.922 -8.068 1.00 92.88 375 HIS A CA 1
ATOM 3175 C C . HIS A 1 375 ? -3.471 2.406 -8.062 1.00 92.88 375 HIS A C 1
ATOM 3177 O O . HIS A 1 375 ? -3.310 1.787 -7.006 1.00 92.88 375 HIS A O 1
ATOM 3183 N N . SER A 1 376 ? -3.480 1.775 -9.235 1.00 95.31 376 SER A N 1
ATOM 3184 C CA . SER A 1 376 ? -3.387 0.322 -9.371 1.00 95.31 376 SER A CA 1
ATOM 3185 C C . SER A 1 376 ? -2.125 -0.258 -8.732 1.00 95.31 376 SER A C 1
ATOM 3187 O O . SER A 1 376 ? -2.191 -1.313 -8.106 1.00 95.31 376 SER A O 1
ATOM 3189 N N . TRP A 1 377 ? -0.982 0.424 -8.818 1.00 97.06 377 TRP A N 1
ATOM 3190 C CA . TRP A 1 377 ? 0.264 -0.033 -8.194 1.00 97.06 377 TRP A CA 1
ATOM 3191 C C . TRP A 1 377 ? 0.274 0.140 -6.682 1.00 97.06 377 TRP A C 1
ATOM 3193 O O . TRP A 1 377 ? 0.823 -0.703 -5.968 1.00 97.06 377 TRP A O 1
ATOM 3203 N N . ARG A 1 378 ? -0.377 1.191 -6.180 1.00 94.44 378 ARG A N 1
ATOM 3204 C CA . ARG A 1 378 ? -0.586 1.370 -4.743 1.00 94.44 378 ARG A CA 1
ATOM 3205 C C . ARG A 1 378 ? -1.466 0.250 -4.180 1.00 94.44 378 ARG A C 1
ATOM 3207 O O . ARG A 1 378 ? -1.107 -0.334 -3.160 1.00 94.44 378 ARG A O 1
ATOM 3214 N N . TYR A 1 379 ? -2.574 -0.082 -4.855 1.00 95.38 379 TYR A N 1
ATOM 3215 C CA . TYR A 1 379 ? -3.432 -1.218 -4.487 1.00 95.38 379 TYR A CA 1
ATOM 3216 C C . TYR A 1 379 ? -2.679 -2.545 -4.590 1.00 95.38 379 TYR A C 1
ATOM 3218 O O . TYR A 1 379 ? -2.773 -3.359 -3.678 1.00 95.38 379 TYR A O 1
ATOM 3226 N N . LYS A 1 380 ? -1.879 -2.747 -5.646 1.00 96.44 380 LYS A N 1
ATOM 3227 C CA . LYS A 1 380 ? -1.045 -3.947 -5.808 1.00 96.44 380 LYS A CA 1
ATOM 3228 C C . LYS A 1 380 ? -0.102 -4.140 -4.618 1.00 96.44 380 LYS A C 1
ATOM 3230 O O . LYS A 1 380 ? -0.012 -5.244 -4.090 1.00 96.44 380 LYS A O 1
ATOM 3235 N N . LYS A 1 381 ? 0.572 -3.072 -4.172 1.00 95.88 381 LYS A N 1
ATOM 3236 C CA . LYS A 1 381 ? 1.460 -3.130 -3.004 1.00 95.88 381 LYS A CA 1
ATOM 3237 C C . LYS A 1 381 ? 0.688 -3.442 -1.721 1.00 95.88 381 LYS A C 1
ATOM 3239 O O . LYS A 1 381 ? 1.077 -4.362 -1.013 1.00 95.88 381 LYS A O 1
ATOM 3244 N N . LEU A 1 382 ? -0.415 -2.734 -1.458 1.00 94.94 382 LEU A N 1
ATOM 3245 C CA . LEU A 1 382 ? -1.235 -2.984 -0.268 1.00 94.94 382 LEU A CA 1
ATOM 3246 C C . LEU A 1 382 ? -1.783 -4.421 -0.239 1.00 94.94 382 LEU A C 1
ATOM 3248 O O . LEU A 1 382 ? -1.799 -5.043 0.818 1.00 94.94 382 LEU A O 1
ATOM 3252 N N . LEU A 1 383 ? -2.211 -4.947 -1.389 1.00 95.69 383 LEU A N 1
ATOM 3253 C CA . LEU A 1 383 ? -2.715 -6.313 -1.508 1.00 95.69 383 LEU A CA 1
ATOM 3254 C C . LEU A 1 383 ? -1.623 -7.347 -1.232 1.00 95.69 383 LEU A C 1
ATOM 3256 O O . LEU A 1 383 ? -1.862 -8.257 -0.447 1.00 95.69 383 LEU A O 1
ATOM 3260 N N . SER A 1 384 ? -0.428 -7.168 -1.804 1.00 95.25 384 SER A N 1
ATOM 3261 C CA . SER A 1 384 ? 0.735 -8.016 -1.507 1.00 95.25 384 SER A CA 1
ATOM 3262 C C . SER A 1 384 ? 1.040 -8.032 -0.008 1.00 95.25 384 SER A C 1
ATOM 3264 O O . SER A 1 384 ? 1.097 -9.100 0.588 1.00 95.25 384 SER A O 1
ATOM 3266 N N . ASP A 1 385 ? 1.138 -6.855 0.618 1.00 94.88 385 ASP A N 1
ATOM 3267 C CA . ASP A 1 385 ? 1.455 -6.749 2.048 1.00 94.88 385 ASP A CA 1
ATOM 3268 C C . ASP A 1 385 ? 0.377 -7.400 2.925 1.00 94.88 385 ASP A C 1
ATOM 3270 O O . ASP A 1 385 ? 0.671 -8.032 3.937 1.00 94.88 385 ASP A O 1
ATOM 3274 N N . GLN A 1 386 ? -0.895 -7.260 2.544 1.00 94.88 386 GLN A N 1
ATOM 3275 C CA . GLN A 1 386 ? -2.003 -7.849 3.290 1.00 94.88 386 GLN A CA 1
ATOM 3276 C C . GLN A 1 386 ? -2.066 -9.377 3.146 1.00 94.88 386 GLN A C 1
ATOM 3278 O O . GLN A 1 386 ? -2.492 -10.051 4.088 1.00 94.88 386 GLN A O 1
ATOM 3283 N N . ILE A 1 387 ? -1.660 -9.921 1.996 1.00 95.31 387 ILE A N 1
ATOM 3284 C CA . ILE A 1 387 ? -1.525 -11.365 1.782 1.00 95.31 387 ILE A CA 1
ATOM 3285 C C . ILE A 1 387 ? -0.413 -11.916 2.675 1.00 95.31 387 ILE A C 1
ATOM 3287 O O . ILE A 1 387 ? -0.666 -12.866 3.417 1.00 95.31 387 ILE A O 1
ATOM 3291 N N . ASP A 1 388 ? 0.762 -11.281 2.682 1.00 93.50 388 ASP A N 1
ATOM 3292 C CA . ASP A 1 388 ? 1.899 -11.690 3.516 1.00 93.50 388 ASP A CA 1
ATOM 3293 C C . ASP A 1 388 ? 1.497 -11.743 4.999 1.00 93.50 388 ASP A C 1
ATOM 3295 O O . ASP A 1 388 ? 1.665 -12.764 5.666 1.00 93.50 388 ASP A O 1
ATOM 3299 N N . VAL A 1 389 ? 0.808 -10.703 5.483 1.00 92.12 389 VAL A N 1
ATOM 3300 C CA . VAL A 1 389 ? 0.277 -10.634 6.855 1.00 92.12 389 VAL A CA 1
ATOM 3301 C C . VAL A 1 389 ? -0.667 -11.796 7.199 1.00 92.12 389 VAL A C 1
ATOM 3303 O O . VAL A 1 389 ? -0.683 -12.263 8.342 1.00 92.12 389 VAL A O 1
ATOM 3306 N N . VAL A 1 390 ? -1.488 -12.262 6.251 1.00 92.94 390 VAL A N 1
ATOM 3307 C CA . VAL A 1 390 ? -2.379 -13.418 6.465 1.00 92.94 390 VAL A CA 1
ATOM 3308 C C . VAL A 1 390 ? -1.594 -14.726 6.463 1.00 92.94 390 VAL A C 1
ATOM 3310 O O . VAL A 1 390 ? -1.873 -15.599 7.287 1.00 92.94 390 VAL A O 1
ATOM 3313 N N . LEU A 1 391 ? -0.617 -14.872 5.568 1.00 92.12 391 LEU A N 1
ATOM 3314 C CA . LEU A 1 391 ? 0.198 -16.082 5.460 1.00 92.12 391 LEU A CA 1
ATOM 3315 C C . LEU A 1 391 ? 1.109 -16.281 6.678 1.00 92.12 391 LEU A C 1
ATOM 3317 O O . LEU A 1 391 ? 1.288 -17.421 7.112 1.00 92.12 391 LEU A O 1
ATOM 3321 N N . GLU A 1 392 ? 1.612 -15.195 7.267 1.00 90.19 392 GLU A N 1
ATOM 3322 C CA . GLU A 1 392 ? 2.388 -15.212 8.513 1.00 90.19 392 GLU A CA 1
ATOM 3323 C C . GLU A 1 392 ? 1.545 -15.596 9.740 1.00 90.19 392 GLU A C 1
ATOM 3325 O O . GLU A 1 392 ? 2.058 -16.169 10.703 1.00 90.19 392 GLU A O 1
ATOM 3330 N N . ASP A 1 393 ? 0.239 -15.310 9.721 1.00 87.88 393 ASP A N 1
ATOM 3331 C CA . ASP A 1 393 ? -0.668 -15.567 10.840 1.00 87.88 393 ASP A CA 1
ATOM 3332 C C . ASP A 1 393 ? -2.016 -16.150 10.384 1.00 87.88 393 ASP A C 1
ATOM 3334 O O . ASP A 1 393 ? -3.096 -15.580 10.587 1.00 87.88 393 ASP A O 1
ATOM 3338 N N . ARG A 1 394 ? -1.942 -17.363 9.821 1.00 89.38 394 ARG A N 1
ATOM 3339 C CA . ARG A 1 394 ? -3.081 -18.107 9.245 1.00 89.38 394 ARG A CA 1
ATOM 3340 C C . ARG A 1 394 ? -4.225 -18.391 10.224 1.00 89.38 394 ARG A C 1
ATOM 3342 O O . ARG A 1 394 ? -5.299 -18.809 9.805 1.00 89.38 394 ARG A O 1
ATOM 3349 N N . LYS A 1 395 ? -4.036 -18.192 11.531 1.00 87.94 395 LYS A N 1
ATOM 3350 C CA . LYS A 1 395 ? -5.068 -18.422 12.562 1.00 87.94 395 LYS A CA 1
ATOM 3351 C C . LYS A 1 395 ? -5.847 -17.156 12.937 1.00 87.94 395 LYS A C 1
ATOM 3353 O O . LYS A 1 395 ? -6.674 -17.204 13.839 1.00 87.94 395 LYS A O 1
ATOM 3358 N N . ASN A 1 396 ? -5.555 -16.006 12.327 1.00 88.38 396 ASN A N 1
ATOM 3359 C CA . ASN A 1 396 ? -6.179 -14.733 12.687 1.00 88.38 396 ASN A CA 1
ATOM 3360 C C . ASN A 1 396 ? -7.314 -14.349 11.740 1.00 88.38 396 ASN A C 1
ATOM 3362 O O . ASN A 1 396 ? -7.076 -13.903 10.617 1.00 88.38 396 ASN A O 1
ATOM 3366 N N . ASP A 1 397 ? -8.546 -14.460 12.219 1.00 90.06 397 ASP A N 1
ATOM 3367 C CA . ASP A 1 397 ? -9.721 -14.171 11.398 1.00 90.06 397 ASP A CA 1
ATOM 3368 C C . ASP A 1 397 ? -9.835 -12.693 11.022 1.00 90.06 397 ASP A C 1
ATOM 3370 O O . ASP A 1 397 ? -10.229 -12.381 9.903 1.00 90.06 397 ASP A O 1
ATOM 3374 N N . LEU A 1 398 ? -9.387 -11.771 11.880 1.00 89.44 398 LEU A N 1
ATOM 3375 C CA . LEU A 1 398 ? -9.417 -10.339 11.570 1.00 89.44 398 LEU A CA 1
ATOM 3376 C C . LEU A 1 398 ? -8.490 -9.995 10.400 1.00 89.44 398 LEU A C 1
ATOM 3378 O O . LEU A 1 398 ? -8.884 -9.246 9.506 1.00 89.44 398 LEU A O 1
ATOM 3382 N N . LYS A 1 399 ? -7.286 -10.581 10.350 1.00 91.31 399 LYS A N 1
ATOM 3383 C CA . LYS A 1 399 ? -6.354 -10.391 9.223 1.00 91.31 399 LYS A CA 1
ATOM 3384 C C . LYS A 1 399 ? -6.965 -10.895 7.908 1.00 91.31 399 LYS A C 1
ATOM 3386 O O . LYS A 1 399 ? -6.832 -10.236 6.880 1.00 91.31 399 LYS A O 1
ATOM 3391 N N . LYS A 1 400 ? -7.701 -12.009 7.948 1.00 93.69 400 LYS A N 1
ATOM 3392 C CA . LYS A 1 400 ? -8.389 -12.580 6.778 1.00 93.69 400 LYS A CA 1
ATOM 3393 C C . LYS A 1 400 ? -9.588 -11.741 6.336 1.00 93.69 400 LYS A C 1
ATOM 3395 O O . LYS A 1 400 ? -9.728 -11.490 5.147 1.00 93.69 400 LYS A O 1
ATOM 3400 N N . ILE A 1 401 ? -10.401 -11.234 7.267 1.00 94.06 401 ILE A N 1
ATOM 3401 C CA . ILE A 1 401 ? -11.502 -10.304 6.952 1.00 94.06 401 ILE A CA 1
ATOM 3402 C C . ILE A 1 401 ? -10.954 -9.034 6.288 1.00 94.06 401 ILE A C 1
ATOM 3404 O O . ILE A 1 401 ? -11.498 -8.577 5.286 1.00 94.06 401 ILE A O 1
ATOM 3408 N N . ASN A 1 402 ? -9.839 -8.497 6.796 1.00 93.88 402 ASN A N 1
ATOM 3409 C CA . ASN A 1 402 ? -9.152 -7.364 6.174 1.00 93.88 402 ASN A CA 1
ATOM 3410 C C . ASN A 1 402 ? -8.705 -7.675 4.731 1.00 93.88 402 ASN A C 1
ATOM 3412 O O . ASN A 1 402 ? -8.835 -6.813 3.864 1.00 93.88 402 ASN A O 1
ATOM 3416 N N . LEU A 1 403 ? -8.203 -8.887 4.461 1.00 95.75 403 LEU A N 1
ATOM 3417 C CA . LEU A 1 403 ? -7.848 -9.321 3.106 1.00 95.75 403 LEU A CA 1
ATOM 3418 C C . LEU A 1 403 ? -9.078 -9.407 2.189 1.00 95.75 403 LEU A C 1
ATOM 3420 O O . LEU A 1 403 ? -9.033 -8.878 1.082 1.00 95.75 403 LEU A O 1
ATOM 3424 N N . LEU A 1 404 ? -10.180 -10.011 2.645 1.00 95.56 404 LEU A N 1
ATOM 3425 C CA . LEU A 1 404 ? -11.417 -10.118 1.857 1.00 95.56 404 LEU A CA 1
ATOM 3426 C C . LEU A 1 404 ? -12.022 -8.745 1.537 1.00 95.56 404 LEU A C 1
ATOM 3428 O O . LEU A 1 404 ? -12.413 -8.493 0.398 1.00 95.56 404 LEU A O 1
ATOM 3432 N N . ALA A 1 405 ? -12.031 -7.832 2.510 1.00 95.25 405 ALA A N 1
ATOM 3433 C CA . ALA A 1 405 ? -12.479 -6.457 2.307 1.00 95.25 405 ALA A CA 1
ATOM 3434 C C . ALA A 1 405 ? -11.637 -5.724 1.251 1.00 95.25 405 ALA A C 1
ATOM 3436 O O . ALA A 1 405 ? -12.183 -5.061 0.369 1.00 95.25 405 ALA A O 1
ATOM 3437 N N . LEU A 1 406 ? -10.311 -5.887 1.304 1.00 96.06 406 LEU A N 1
ATOM 3438 C CA . LEU A 1 406 ? -9.404 -5.296 0.325 1.00 96.06 406 LEU A CA 1
ATOM 3439 C C . LEU A 1 406 ? -9.584 -5.905 -1.070 1.00 96.06 406 LEU A C 1
ATOM 3441 O O . LEU A 1 406 ? -9.609 -5.171 -2.054 1.00 96.06 406 LEU A O 1
ATOM 3445 N N . LEU A 1 407 ? -9.729 -7.228 -1.171 1.00 96.12 407 LEU A N 1
ATOM 3446 C CA . LEU A 1 407 ? -9.988 -7.915 -2.438 1.00 96.12 407 LEU A CA 1
ATOM 3447 C C . LEU A 1 407 ? -11.292 -7.428 -3.086 1.00 96.12 407 LEU A C 1
ATOM 3449 O O . LEU A 1 407 ? -11.320 -7.173 -4.290 1.00 96.12 407 LEU A O 1
ATOM 3453 N N . TYR A 1 408 ? -12.341 -7.223 -2.289 1.00 94.44 408 TYR A N 1
ATOM 3454 C CA . TYR A 1 408 ? -13.596 -6.652 -2.767 1.00 94.44 408 TYR A CA 1
ATOM 3455 C C . TYR A 1 408 ? -13.436 -5.205 -3.268 1.00 94.44 408 TYR A C 1
ATOM 3457 O O . TYR A 1 408 ? -13.928 -4.858 -4.344 1.00 94.44 408 TYR A O 1
ATOM 3465 N N . GLU A 1 409 ? -12.686 -4.353 -2.563 1.00 92.88 409 GLU A N 1
ATOM 3466 C CA . GLU A 1 409 ? -12.396 -2.998 -3.056 1.00 92.88 409 GLU A CA 1
ATOM 3467 C C . GLU A 1 409 ? -11.549 -3.018 -4.345 1.00 92.88 409 GLU A C 1
ATOM 3469 O O . GLU A 1 409 ? -11.774 -2.222 -5.267 1.00 92.88 409 GLU A O 1
ATOM 3474 N N . VAL A 1 410 ? -10.612 -3.966 -4.454 1.00 94.94 410 VAL A N 1
ATOM 3475 C CA . VAL A 1 410 ? -9.817 -4.191 -5.668 1.00 94.94 410 VAL A CA 1
ATOM 3476 C C . VAL A 1 410 ? -10.703 -4.639 -6.829 1.00 94.94 410 VAL A C 1
ATOM 3478 O O . VAL A 1 410 ? -10.536 -4.083 -7.914 1.00 94.94 410 VAL A O 1
ATOM 3481 N N . LYS A 1 411 ? -11.681 -5.538 -6.630 1.00 93.56 411 LYS A N 1
ATOM 3482 C CA . LYS A 1 411 ? -12.659 -5.914 -7.675 1.00 93.56 411 LYS A CA 1
ATOM 3483 C C . LYS A 1 411 ? -13.300 -4.677 -8.301 1.00 93.56 411 LYS A C 1
ATOM 3485 O O . LYS A 1 411 ? -13.332 -4.531 -9.518 1.00 93.56 411 LYS A O 1
ATOM 3490 N N . ARG A 1 412 ? -13.747 -3.739 -7.470 1.00 90.38 412 ARG A N 1
ATOM 3491 C CA . ARG A 1 412 ? -14.515 -2.568 -7.918 1.00 90.38 412 ARG A CA 1
ATOM 3492 C C . ARG A 1 412 ? -13.682 -1.513 -8.636 1.00 90.38 412 ARG A C 1
ATOM 3494 O O . ARG A 1 412 ? -14.199 -0.769 -9.465 1.00 90.38 412 ARG A O 1
ATOM 3501 N N . THR A 1 413 ? -12.406 -1.389 -8.283 1.00 90.94 413 THR A N 1
ATOM 3502 C CA . THR A 1 413 ? -11.575 -0.252 -8.715 1.00 90.94 413 THR A CA 1
ATOM 3503 C C . THR A 1 413 ? -10.441 -0.656 -9.656 1.00 90.94 413 THR A C 1
ATOM 3505 O O . THR A 1 413 ? -10.088 0.097 -10.571 1.00 90.94 413 THR A O 1
ATOM 3508 N N . ASN A 1 414 ? -9.879 -1.848 -9.451 1.00 93.94 414 ASN A N 1
ATOM 3509 C CA . ASN A 1 414 ? -8.632 -2.332 -10.035 1.00 93.94 414 ASN A CA 1
ATOM 3510 C C . ASN A 1 414 ? -8.686 -3.852 -10.318 1.00 93.94 414 ASN A C 1
ATOM 3512 O O . ASN A 1 414 ? -7.729 -4.576 -10.034 1.00 93.94 414 ASN A O 1
ATOM 3516 N N . SER A 1 415 ? -9.794 -4.341 -10.892 1.00 93.81 415 SER A N 1
ATOM 3517 C CA . SER A 1 415 ? -10.064 -5.773 -11.125 1.00 93.81 415 SER A CA 1
ATOM 3518 C C . SER A 1 415 ? -8.973 -6.514 -11.902 1.00 93.81 415 SER A C 1
ATOM 3520 O O . SER A 1 415 ? -8.792 -7.716 -11.720 1.00 93.81 415 SER A O 1
ATOM 3522 N N . GLN A 1 416 ? -8.176 -5.817 -12.720 1.00 93.25 416 GLN A N 1
ATOM 3523 C CA . GLN A 1 416 ? -7.058 -6.429 -13.440 1.00 93.25 416 GLN A CA 1
ATOM 3524 C C . GLN A 1 416 ? -6.008 -7.059 -12.511 1.00 93.25 416 GLN A C 1
ATOM 3526 O O . GLN A 1 416 ? -5.295 -7.965 -12.938 1.00 93.25 416 GLN A O 1
ATOM 3531 N N . LEU A 1 417 ? -5.919 -6.604 -11.254 1.00 95.50 417 LEU A N 1
ATOM 3532 C CA . LEU A 1 417 ? -5.024 -7.168 -10.241 1.00 95.50 417 LEU A CA 1
ATOM 3533 C C . LEU A 1 417 ? -5.462 -8.563 -9.780 1.00 95.50 417 LEU A C 1
ATOM 3535 O O . LEU A 1 417 ? -4.617 -9.374 -9.412 1.00 95.50 417 LEU A O 1
ATOM 3539 N N . LEU A 1 418 ? -6.762 -8.866 -9.828 1.00 93.69 418 LEU A N 1
ATOM 3540 C CA . LEU A 1 418 ? -7.300 -10.138 -9.342 1.00 93.69 418 LEU A CA 1
ATOM 3541 C C . LEU A 1 418 ? -6.839 -11.326 -10.189 1.00 93.69 418 LEU A C 1
ATOM 3543 O O . LEU A 1 418 ? -6.664 -12.418 -9.661 1.00 93.69 418 LEU A O 1
ATOM 3547 N N . LYS A 1 419 ? -6.557 -11.115 -11.480 1.00 88.25 419 LYS A N 1
ATOM 3548 C CA . LYS A 1 419 ? -6.089 -12.179 -12.385 1.00 88.25 419 LYS A CA 1
ATOM 3549 C C . LYS A 1 419 ? -4.815 -12.863 -11.887 1.00 88.25 419 LYS A C 1
ATOM 3551 O O . LYS A 1 419 ? -4.706 -14.079 -11.978 1.00 88.25 419 LYS A O 1
ATOM 3556 N N . GLU A 1 420 ? -3.874 -12.090 -11.350 1.00 87.56 420 GLU A N 1
ATOM 3557 C CA . GLU A 1 420 ? -2.612 -12.610 -10.806 1.00 87.56 420 GLU A CA 1
ATOM 3558 C C . GLU A 1 420 ? -2.814 -13.300 -9.450 1.00 87.56 420 GLU A C 1
ATOM 3560 O O . GLU A 1 420 ? -2.106 -14.247 -9.126 1.00 87.56 420 GLU A O 1
ATOM 3565 N N . GLN A 1 421 ? -3.794 -12.846 -8.665 1.00 92.38 421 GLN A N 1
ATOM 3566 C CA . GLN A 1 421 ? -4.004 -13.310 -7.291 1.00 92.38 421 GLN A CA 1
ATOM 3567 C C . GLN A 1 421 ? -4.963 -14.501 -7.186 1.00 92.38 421 GLN A C 1
ATOM 3569 O O . GLN A 1 421 ? -4.913 -15.222 -6.191 1.00 92.38 421 GLN A O 1
ATOM 3574 N N . LYS A 1 422 ? -5.810 -14.743 -8.200 1.00 93.94 422 LYS A N 1
ATOM 3575 C CA . LYS A 1 422 ? -6.817 -15.820 -8.196 1.00 93.94 422 LYS A CA 1
ATOM 3576 C C . LYS A 1 422 ? -6.235 -17.186 -7.801 1.00 93.94 422 LYS A C 1
ATOM 3578 O O . LYS A 1 422 ? -6.787 -17.781 -6.877 1.00 93.94 422 LYS A O 1
ATOM 3583 N N . PRO A 1 423 ? -5.117 -17.671 -8.389 1.00 94.69 423 PRO A N 1
ATOM 3584 C CA . PRO A 1 423 ? -4.566 -18.977 -8.023 1.00 94.69 423 PRO A CA 1
ATOM 3585 C C . PRO A 1 423 ? -4.163 -19.067 -6.546 1.00 94.69 423 PRO A C 1
ATOM 3587 O O . PRO A 1 423 ? -4.463 -20.058 -5.886 1.00 94.69 423 PRO A O 1
ATOM 3590 N N . LEU A 1 424 ? -3.531 -18.016 -6.011 1.00 95.12 424 LEU A N 1
ATOM 3591 C CA . LEU A 1 424 ? -3.091 -17.983 -4.617 1.00 95.12 424 LEU A CA 1
ATOM 3592 C C . LEU A 1 424 ? -4.284 -17.945 -3.657 1.00 95.12 424 LEU A C 1
ATOM 3594 O O . LEU A 1 424 ? -4.333 -18.742 -2.725 1.00 95.12 424 LEU A O 1
ATOM 3598 N N . ILE A 1 425 ? -5.266 -17.068 -3.891 1.00 95.62 425 ILE A N 1
ATOM 3599 C CA . ILE A 1 425 ? -6.439 -16.959 -3.011 1.00 95.62 425 ILE A CA 1
ATOM 3600 C C . ILE A 1 425 ? -7.273 -18.248 -3.033 1.00 95.62 425 ILE A C 1
ATOM 3602 O O . ILE A 1 425 ? -7.745 -18.684 -1.984 1.00 95.62 425 ILE A O 1
ATOM 3606 N N . TYR A 1 426 ? -7.408 -18.898 -4.193 1.00 94.75 426 TYR A N 1
ATOM 3607 C CA . TYR A 1 426 ? -8.093 -20.190 -4.293 1.00 94.75 426 TYR A CA 1
ATOM 3608 C C . TYR A 1 426 ? -7.323 -21.292 -3.558 1.00 94.75 426 TYR A C 1
ATOM 3610 O O . TYR A 1 426 ? -7.938 -22.044 -2.808 1.00 94.75 426 TYR A O 1
ATOM 3618 N N . SER A 1 427 ? -5.990 -21.346 -3.691 1.00 94.69 427 SER A N 1
ATOM 3619 C CA . SER A 1 427 ? -5.153 -22.269 -2.905 1.00 94.69 427 SER A CA 1
ATOM 3620 C C . SER A 1 427 ? -5.360 -22.057 -1.408 1.00 94.69 427 SER A C 1
ATOM 3622 O O . SER A 1 427 ? -5.575 -23.014 -0.674 1.00 94.69 427 SER A O 1
ATOM 3624 N N . MET A 1 428 ? -5.382 -20.799 -0.953 1.00 93.81 428 MET A N 1
ATOM 3625 C CA . MET A 1 428 ? -5.633 -20.478 0.453 1.00 93.81 428 MET A CA 1
ATOM 3626 C C . MET A 1 428 ? -7.009 -20.970 0.918 1.00 93.81 428 MET A C 1
ATOM 3628 O O . MET A 1 428 ? -7.137 -21.460 2.040 1.00 93.81 428 MET A O 1
ATOM 3632 N N . ASN A 1 429 ? -8.034 -20.848 0.071 1.00 90.88 429 ASN A N 1
ATOM 3633 C CA . ASN A 1 429 ? -9.373 -21.346 0.371 1.00 90.88 429 ASN A CA 1
ATOM 3634 C C . ASN A 1 429 ? -9.407 -22.877 0.483 1.00 90.88 429 ASN A C 1
ATOM 3636 O O . ASN A 1 429 ? -9.926 -23.391 1.466 1.00 90.88 429 ASN A O 1
ATOM 3640 N N . ILE A 1 430 ? -8.790 -23.588 -0.465 1.00 90.38 430 ILE A N 1
ATOM 3641 C CA . ILE A 1 430 ? -8.702 -25.060 -0.476 1.00 90.38 430 ILE A CA 1
ATOM 3642 C C . ILE A 1 430 ? -7.889 -25.589 0.717 1.00 90.38 430 ILE A C 1
ATOM 3644 O O . ILE A 1 430 ? -8.226 -26.619 1.289 1.00 90.38 430 ILE A O 1
ATOM 3648 N N . GLU A 1 431 ? -6.841 -24.875 1.133 1.00 90.75 431 GLU A N 1
ATOM 3649 C CA . GLU A 1 431 ? -6.044 -25.190 2.330 1.00 90.75 431 GLU A CA 1
ATOM 3650 C C . GLU A 1 431 ? -6.781 -24.918 3.658 1.00 90.75 431 GLU A C 1
ATOM 3652 O O . GLU A 1 431 ? -6.189 -25.031 4.734 1.00 90.75 431 GLU A O 1
ATOM 3657 N N . GLY A 1 432 ? -8.049 -24.508 3.611 1.00 88.75 432 GLY A N 1
ATOM 3658 C CA . GLY A 1 432 ? -8.867 -24.264 4.793 1.00 88.75 432 GLY A CA 1
ATOM 3659 C C . GLY A 1 432 ? -8.517 -22.982 5.555 1.00 88.75 432 GLY A C 1
ATOM 3660 O O . GLY A 1 432 ? -8.905 -22.814 6.714 1.00 88.75 432 GLY A O 1
ATOM 3661 N N . ILE A 1 433 ? -7.803 -22.025 4.940 1.00 90.06 433 ILE A N 1
ATOM 3662 C CA . ILE A 1 433 ? -7.448 -20.761 5.616 1.00 90.06 433 ILE A CA 1
ATOM 3663 C C . ILE A 1 433 ? -8.710 -19.973 6.006 1.00 90.06 433 ILE A C 1
ATOM 3665 O O . ILE A 1 433 ? -8.711 -19.307 7.046 1.00 90.06 433 ILE A O 1
ATOM 3669 N N . PHE A 1 434 ? -9.798 -20.079 5.238 1.00 89.25 434 PHE A N 1
ATOM 3670 C CA . PHE A 1 434 ? -11.061 -19.364 5.472 1.00 89.25 434 PHE A CA 1
ATOM 3671 C C . PHE A 1 434 ? -12.165 -20.225 6.126 1.00 89.25 434 PHE A C 1
ATOM 3673 O O . PHE A 1 434 ? -13.333 -19.854 6.090 1.00 89.25 434 PHE A O 1
ATOM 3680 N N . GLU A 1 435 ? -11.826 -21.347 6.770 1.00 85.69 435 GLU A N 1
ATOM 3681 C CA . GLU A 1 435 ? -12.819 -22.315 7.281 1.00 85.69 435 GLU A CA 1
ATOM 3682 C C . GLU A 1 435 ? -13.254 -22.128 8.744 1.00 85.69 435 GLU A C 1
ATOM 3684 O O . GLU A 1 435 ? -14.018 -22.938 9.274 1.00 85.69 435 GLU A O 1
ATOM 3689 N N . THR A 1 436 ? -12.809 -21.087 9.448 1.00 86.69 436 THR A N 1
ATOM 3690 C CA . THR A 1 436 ? -13.322 -20.855 10.809 1.00 86.69 436 THR A CA 1
ATOM 3691 C C . THR A 1 436 ? -14.815 -20.524 10.773 1.00 86.69 436 THR A C 1
ATOM 3693 O O . THR A 1 436 ? -15.332 -20.049 9.763 1.00 86.69 436 THR A O 1
ATOM 3696 N N . GLN A 1 437 ? -15.526 -20.733 11.886 1.00 81.56 437 GLN A N 1
ATOM 3697 C CA . GLN A 1 437 ? -16.972 -20.480 11.954 1.00 81.56 437 GLN A CA 1
ATOM 3698 C C . GLN A 1 437 ? -17.347 -19.062 11.481 1.00 81.56 437 GLN A C 1
ATOM 3700 O O . GLN A 1 437 ? -18.319 -18.888 10.753 1.00 81.56 437 GLN A O 1
ATOM 3705 N N . THR A 1 438 ? -16.536 -18.064 11.842 1.00 83.94 438 THR A N 1
ATOM 3706 C CA . THR A 1 438 ? -16.710 -16.659 11.442 1.00 83.94 438 THR A CA 1
ATOM 3707 C C . THR A 1 438 ? -16.447 -16.419 9.954 1.00 83.94 438 THR A C 1
ATOM 3709 O O . THR A 1 438 ? -16.991 -15.480 9.384 1.00 83.94 438 THR A O 1
ATOM 3712 N N . LEU A 1 439 ? -15.596 -17.222 9.313 1.00 89.19 439 LEU A N 1
ATOM 3713 C CA . LEU A 1 439 ? -15.167 -17.012 7.928 1.00 89.19 439 LEU A CA 1
ATOM 3714 C C . LEU A 1 439 ? -15.934 -17.861 6.920 1.00 89.19 439 LEU A C 1
ATOM 3716 O O . LEU A 1 439 ? -16.081 -17.423 5.782 1.00 89.19 439 LEU A O 1
ATOM 3720 N N . LYS A 1 440 ? -16.493 -19.005 7.334 1.00 88.31 440 LYS A N 1
ATOM 3721 C CA . LYS A 1 440 ? -17.352 -19.840 6.478 1.00 88.31 440 LYS A CA 1
ATOM 3722 C C . LYS A 1 440 ? -18.482 -19.032 5.846 1.00 88.31 440 LYS A C 1
ATOM 3724 O O . LYS A 1 440 ? -18.739 -19.164 4.657 1.00 88.31 440 LYS A O 1
ATOM 3729 N N . VAL A 1 441 ? -19.091 -18.124 6.610 1.00 90.75 441 VAL A N 1
ATOM 3730 C CA . VAL A 1 441 ? -20.172 -17.249 6.120 1.00 90.75 441 VAL A CA 1
ATOM 3731 C C . VAL A 1 441 ? -19.706 -16.234 5.062 1.00 90.75 441 VAL A C 1
ATOM 3733 O O . VAL A 1 441 ? -20.529 -15.675 4.341 1.00 90.75 441 VAL A O 1
ATOM 3736 N N . LEU A 1 442 ? -18.393 -15.997 4.957 1.00 91.31 442 LEU A N 1
ATOM 3737 C CA . LEU A 1 442 ? -17.758 -15.094 3.991 1.00 91.31 442 LEU A CA 1
ATOM 3738 C C . LEU A 1 442 ? -17.183 -15.826 2.774 1.00 91.31 442 LEU A C 1
ATOM 3740 O O . LEU A 1 442 ? -16.844 -15.164 1.795 1.00 91.31 442 LEU A O 1
ATOM 3744 N N . ALA A 1 443 ? -17.087 -17.158 2.810 1.00 87.75 443 ALA A N 1
ATOM 3745 C CA . ALA A 1 443 ? -16.545 -17.962 1.717 1.00 87.75 443 ALA A CA 1
ATOM 3746 C C . ALA A 1 443 ? -17.221 -17.697 0.355 1.00 87.75 443 ALA A C 1
ATOM 3748 O O . ALA A 1 443 ? -16.484 -17.529 -0.619 1.00 87.75 443 ALA A O 1
ATOM 3749 N N . PRO A 1 444 ? -18.563 -17.533 0.252 1.00 91.50 444 PRO A N 1
ATOM 3750 C CA . PRO A 1 444 ? -19.195 -17.171 -1.018 1.00 91.50 444 PRO A CA 1
ATOM 3751 C C . PRO A 1 444 ? -18.604 -15.899 -1.637 1.00 91.50 444 PRO A C 1
ATOM 3753 O O . PRO A 1 444 ? -18.414 -15.811 -2.846 1.00 91.50 444 PRO A O 1
ATOM 3756 N N . ILE A 1 445 ? -18.240 -14.916 -0.811 1.00 92.81 445 ILE A N 1
ATOM 3757 C CA . ILE A 1 445 ? -17.727 -13.636 -1.302 1.00 92.81 445 ILE A CA 1
ATOM 3758 C C . ILE A 1 445 ? -16.378 -13.790 -2.004 1.00 92.81 445 ILE A C 1
ATOM 3760 O O . ILE A 1 445 ? -16.086 -13.015 -2.908 1.00 92.81 445 ILE A O 1
ATOM 3764 N N . ILE A 1 446 ? -15.577 -14.804 -1.661 1.00 93.81 446 ILE A N 1
ATOM 3765 C CA . ILE A 1 446 ? -14.352 -15.118 -2.408 1.00 93.81 446 ILE A CA 1
ATOM 3766 C C . ILE A 1 446 ? -14.709 -15.425 -3.865 1.00 93.81 446 ILE A C 1
ATOM 3768 O O . ILE A 1 446 ? -14.130 -14.832 -4.768 1.00 93.81 446 ILE A O 1
ATOM 3772 N N . PHE A 1 447 ? -15.696 -16.288 -4.100 1.00 94.25 447 PHE A N 1
ATOM 3773 C CA . PHE A 1 447 ? -16.134 -16.649 -5.449 1.00 94.25 447 PHE A CA 1
ATOM 3774 C C . PHE A 1 447 ? -16.760 -15.464 -6.187 1.00 94.25 447 PHE A C 1
ATOM 3776 O O . PHE A 1 447 ? -16.398 -15.205 -7.334 1.00 94.25 447 PHE A O 1
ATOM 3783 N N . ASN A 1 448 ? -17.585 -14.660 -5.504 1.00 93.31 448 ASN A N 1
ATOM 3784 C CA . ASN A 1 448 ? -18.096 -13.413 -6.077 1.00 93.31 448 ASN A CA 1
ATOM 3785 C C . ASN A 1 448 ? -16.955 -12.466 -6.484 1.00 93.31 448 ASN A C 1
ATOM 3787 O O . ASN A 1 448 ? -17.010 -11.887 -7.560 1.00 93.31 448 ASN A O 1
ATOM 3791 N N . ILE A 1 449 ? -15.894 -12.323 -5.682 1.00 94.06 449 ILE A N 1
ATOM 3792 C CA . ILE A 1 449 ? -14.757 -11.446 -6.007 1.00 94.06 449 ILE A CA 1
ATOM 3793 C C . ILE A 1 449 ? -14.094 -11.827 -7.343 1.00 94.06 449 ILE A C 1
ATOM 3795 O O . ILE A 1 449 ? -13.598 -10.950 -8.049 1.00 94.06 449 ILE A O 1
ATOM 3799 N N . PHE A 1 450 ? -14.074 -13.115 -7.688 1.00 94.06 450 PHE A N 1
ATOM 3800 C CA . PHE A 1 450 ? -13.416 -13.643 -8.886 1.00 94.06 450 PHE A CA 1
ATOM 3801 C C . PHE A 1 450 ? -14.378 -14.019 -10.020 1.00 94.06 450 PHE A C 1
ATOM 3803 O O . PHE A 1 450 ? -13.964 -14.761 -10.921 1.00 94.06 450 PHE A O 1
ATOM 3810 N N . ASP A 1 451 ? -15.610 -13.503 -9.964 1.00 92.56 451 ASP A N 1
ATOM 3811 C CA . ASP A 1 451 ? -16.673 -13.708 -10.955 1.00 92.56 451 ASP A CA 1
ATOM 3812 C C . ASP A 1 451 ? -16.947 -15.205 -11.215 1.00 92.56 451 ASP A C 1
ATOM 3814 O O . ASP A 1 451 ? -17.067 -15.661 -12.349 1.00 92.56 451 ASP A O 1
ATOM 3818 N N . ASP A 1 452 ? -16.970 -15.994 -10.137 1.00 93.94 452 ASP A N 1
ATOM 3819 C CA . ASP A 1 452 ? -17.206 -17.441 -10.136 1.00 93.94 452 ASP A CA 1
ATOM 3820 C C . ASP A 1 452 ? -18.627 -17.734 -9.627 1.00 93.94 452 ASP A C 1
ATOM 3822 O O . ASP A 1 452 ? -18.847 -18.057 -8.457 1.00 93.94 452 ASP A O 1
ATOM 3826 N N . GLU A 1 453 ? -19.611 -17.512 -10.504 1.00 92.56 453 GLU A N 1
ATOM 3827 C CA . GLU A 1 453 ? -21.041 -17.550 -10.164 1.00 92.56 453 GLU A CA 1
ATOM 3828 C C . GLU A 1 453 ? -21.509 -18.926 -9.674 1.00 92.56 453 GLU A C 1
ATOM 3830 O O . GLU A 1 453 ? -22.269 -19.008 -8.710 1.00 92.56 453 GLU A O 1
ATOM 3835 N N . GLU A 1 454 ? -21.023 -20.004 -10.294 1.00 93.75 454 GLU A N 1
ATOM 3836 C CA . GLU A 1 454 ? -21.390 -21.379 -9.942 1.00 93.75 454 GLU A CA 1
ATOM 3837 C C . GLU A 1 454 ? -21.019 -21.68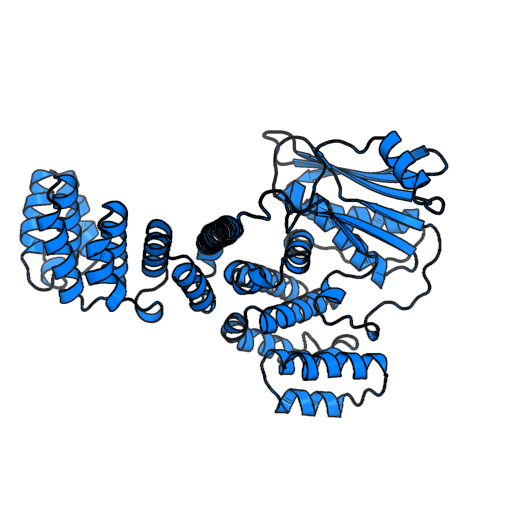9 -8.487 1.00 93.75 454 GLU A C 1
ATOM 3839 O O . GLU A 1 454 ? -21.870 -22.083 -7.686 1.00 93.75 454 GLU A O 1
ATOM 3844 N N . ASN A 1 455 ? -19.763 -21.428 -8.108 1.00 93.31 455 ASN A N 1
ATOM 3845 C CA . ASN A 1 455 ? -19.313 -21.670 -6.741 1.00 93.31 455 ASN A CA 1
ATOM 3846 C C . ASN A 1 455 ? -19.913 -20.670 -5.747 1.00 93.31 455 ASN A C 1
ATOM 3848 O O . ASN A 1 455 ? -20.148 -21.029 -4.590 1.00 93.31 455 ASN A O 1
ATOM 3852 N N . PHE A 1 456 ? -20.187 -19.433 -6.171 1.00 93.31 456 PHE A N 1
ATOM 3853 C CA . PHE A 1 456 ? -20.868 -18.446 -5.336 1.00 93.31 456 PHE A CA 1
ATOM 3854 C C . PHE A 1 456 ? -22.262 -18.926 -4.917 1.00 93.31 456 PHE A C 1
ATOM 3856 O O . PHE A 1 456 ? -22.554 -18.961 -3.719 1.00 93.31 456 PHE A O 1
ATOM 3863 N N . LEU A 1 457 ? -23.093 -19.339 -5.880 1.00 91.75 457 LEU A N 1
ATOM 3864 C CA . LEU A 1 457 ? -24.455 -19.811 -5.623 1.00 91.75 457 LEU A CA 1
ATOM 3865 C C . LEU A 1 457 ? -24.458 -21.113 -4.817 1.00 91.75 457 LEU A C 1
ATOM 3867 O O . LEU A 1 457 ? -25.134 -21.183 -3.791 1.00 91.75 457 LEU A O 1
ATOM 3871 N N . ALA A 1 458 ? -23.627 -22.090 -5.194 1.00 93.00 458 ALA A N 1
ATOM 3872 C CA . ALA A 1 458 ? -23.532 -23.363 -4.479 1.00 93.00 458 ALA A CA 1
ATOM 3873 C C . ALA A 1 458 ? -23.149 -23.180 -2.996 1.00 93.00 458 ALA A C 1
ATOM 3875 O O . ALA A 1 458 ? -23.707 -23.835 -2.115 1.00 93.00 458 ALA A O 1
ATOM 3876 N N . ASN A 1 459 ? -22.227 -22.257 -2.690 1.00 91.88 459 ASN A N 1
ATOM 3877 C CA . ASN A 1 459 ? -21.837 -21.979 -1.305 1.00 91.88 459 ASN A CA 1
ATOM 3878 C C . ASN A 1 459 ? -22.915 -21.202 -0.534 1.00 91.88 459 ASN A C 1
ATOM 3880 O O . ASN A 1 459 ? -23.090 -21.446 0.659 1.00 91.88 459 ASN A O 1
ATOM 3884 N N . LEU A 1 460 ? -23.643 -20.284 -1.179 1.00 91.69 460 LEU A N 1
ATOM 3885 C CA . LEU A 1 460 ? -24.773 -19.602 -0.539 1.00 91.69 460 LEU A CA 1
ATOM 3886 C C . LEU A 1 460 ? -25.891 -20.581 -0.169 1.00 91.69 460 LEU A C 1
ATOM 3888 O O . LEU A 1 460 ? -26.394 -20.531 0.955 1.00 91.69 460 LEU A O 1
ATOM 3892 N N . GLU A 1 461 ? -26.239 -21.489 -1.082 1.00 90.50 461 GLU A N 1
ATOM 3893 C CA . GLU A 1 461 ? -27.234 -22.539 -0.844 1.00 90.50 461 GLU A CA 1
ATOM 3894 C C . GLU A 1 461 ? -26.800 -23.478 0.286 1.00 90.50 461 GLU A C 1
ATOM 3896 O O . GLU A 1 461 ? -27.588 -23.764 1.187 1.00 90.50 461 GLU A O 1
ATOM 3901 N N . ALA A 1 462 ? -25.529 -23.893 0.298 1.00 91.00 462 ALA A N 1
ATOM 3902 C CA . ALA A 1 462 ? -24.983 -24.759 1.341 1.00 91.00 462 ALA A CA 1
ATOM 3903 C C . ALA A 1 462 ? -24.969 -24.103 2.735 1.00 91.00 462 ALA A C 1
ATOM 3905 O O . ALA A 1 462 ? -25.143 -24.793 3.741 1.00 91.00 462 ALA A O 1
ATOM 3906 N N . LEU A 1 463 ? -24.762 -22.783 2.817 1.00 90.44 463 LEU A N 1
ATOM 3907 C CA . LEU A 1 463 ? -24.796 -22.048 4.085 1.00 90.44 463 LEU A CA 1
ATOM 3908 C C . LEU A 1 463 ? -26.217 -21.908 4.647 1.00 90.44 463 LEU A C 1
ATOM 3910 O O . LEU A 1 463 ? -26.377 -21.925 5.867 1.00 90.44 463 LEU A O 1
ATOM 3914 N N . ASN A 1 464 ? -27.222 -21.746 3.777 1.00 88.31 464 ASN A N 1
ATOM 3915 C CA . ASN A 1 464 ? -28.644 -21.627 4.126 1.00 88.31 464 ASN A CA 1
ATOM 3916 C C . ASN A 1 464 ? -28.933 -20.651 5.297 1.00 88.31 464 ASN A C 1
ATOM 3918 O O . ASN A 1 464 ? -29.732 -20.932 6.194 1.00 88.31 464 ASN A O 1
ATOM 3922 N N . ILE A 1 465 ? -28.241 -19.505 5.332 1.00 88.50 465 ILE A N 1
ATOM 3923 C CA . ILE A 1 465 ? -28.376 -18.509 6.406 1.00 88.50 465 ILE A CA 1
ATOM 3924 C C . ILE A 1 465 ? -29.603 -17.632 6.148 1.00 88.50 465 ILE A C 1
ATOM 3926 O O . ILE A 1 465 ? -29.667 -16.918 5.150 1.00 88.50 465 ILE A O 1
ATOM 3930 N N . THR A 1 466 ? -30.542 -17.623 7.094 1.00 88.44 466 THR A N 1
ATOM 3931 C CA . THR A 1 466 ? -31.792 -16.847 7.009 1.00 88.44 466 THR A CA 1
ATOM 3932 C C . THR A 1 466 ? -31.757 -15.517 7.767 1.00 88.44 466 THR A C 1
ATOM 3934 O O . THR A 1 466 ? -32.758 -14.803 7.787 1.00 88.44 466 THR A O 1
ATOM 3937 N N . ASP A 1 467 ? -30.641 -15.175 8.422 1.00 90.12 467 ASP A N 1
ATOM 3938 C CA . ASP A 1 467 ? -30.493 -13.898 9.128 1.00 90.12 467 ASP A CA 1
ATOM 3939 C C . ASP A 1 467 ? -30.665 -12.720 8.157 1.00 90.12 467 ASP A C 1
ATOM 3941 O O . ASP A 1 467 ? -29.967 -12.617 7.145 1.00 90.12 467 ASP A O 1
ATOM 3945 N N . SER A 1 468 ? -31.590 -11.809 8.467 1.00 90.31 468 SER A N 1
ATOM 3946 C CA . SER A 1 468 ? -31.944 -10.717 7.558 1.00 90.31 468 SER A CA 1
ATOM 3947 C C . SER A 1 468 ? -30.776 -9.771 7.289 1.00 90.31 468 SER A C 1
ATOM 3949 O O . SER A 1 468 ? -30.662 -9.248 6.183 1.00 90.31 468 SER A O 1
ATOM 3951 N N . THR A 1 469 ? -29.892 -9.561 8.271 1.00 91.25 469 THR A N 1
ATOM 3952 C CA . THR A 1 469 ? -28.739 -8.664 8.121 1.00 91.25 469 THR A CA 1
ATOM 3953 C C . THR A 1 469 ? -27.642 -9.285 7.259 1.00 91.25 469 THR A C 1
ATOM 3955 O O . THR A 1 469 ? -27.001 -8.572 6.485 1.00 91.25 469 THR A O 1
ATOM 3958 N N . TYR A 1 470 ? -27.468 -10.608 7.321 1.00 92.75 470 TYR A N 1
ATOM 3959 C CA . TYR A 1 470 ? -26.614 -11.354 6.398 1.00 92.75 470 TYR A CA 1
ATOM 3960 C C . TYR A 1 470 ? -27.170 -11.328 4.972 1.00 92.75 470 TYR A C 1
ATOM 3962 O O . TYR A 1 470 ? -26.463 -10.938 4.044 1.00 92.75 470 TYR A O 1
ATOM 3970 N N . VAL A 1 471 ? -28.445 -11.688 4.797 1.00 91.38 471 VAL A N 1
ATOM 3971 C CA . VAL A 1 471 ? -29.093 -11.753 3.477 1.00 91.38 471 VAL A CA 1
ATOM 3972 C C . VAL A 1 471 ? -29.067 -10.389 2.785 1.00 91.38 471 VAL A C 1
ATOM 3974 O O . VAL A 1 471 ? -28.724 -10.300 1.607 1.00 91.38 471 VAL A O 1
ATOM 3977 N N . GLU A 1 472 ? -29.380 -9.311 3.507 1.00 91.31 472 GLU A N 1
ATOM 3978 C CA . GLU A 1 472 ? -29.300 -7.951 2.966 1.00 91.31 472 GLU A CA 1
ATOM 3979 C C . GLU A 1 472 ? -27.863 -7.577 2.583 1.00 91.31 472 GLU A C 1
ATOM 3981 O O . GLU A 1 472 ? -27.632 -6.962 1.542 1.00 91.31 472 GLU A O 1
ATOM 3986 N N . TRP A 1 473 ? -26.877 -7.966 3.393 1.00 92.44 473 TRP A N 1
ATOM 3987 C CA . TRP A 1 473 ? -25.479 -7.706 3.079 1.00 92.44 473 TRP A CA 1
ATOM 3988 C C . TRP A 1 473 ? -25.022 -8.443 1.816 1.00 92.44 473 TRP A C 1
ATOM 3990 O O . TRP A 1 473 ? -24.419 -7.800 0.960 1.00 92.44 473 TRP A O 1
ATOM 4000 N N . VAL A 1 474 ? -25.353 -9.731 1.650 1.00 91.62 474 VAL A N 1
ATOM 4001 C CA . VAL A 1 474 ? -25.025 -10.509 0.439 1.00 91.62 474 VAL A CA 1
ATOM 4002 C C . VAL A 1 474 ? -25.674 -9.899 -0.804 1.00 91.62 474 VAL A C 1
ATOM 4004 O O . VAL A 1 474 ? -24.999 -9.743 -1.821 1.00 91.62 474 VAL A O 1
ATOM 4007 N N . LYS A 1 475 ? -26.941 -9.468 -0.724 1.00 88.94 475 LYS A N 1
ATOM 4008 C CA . LYS A 1 475 ? -27.630 -8.795 -1.842 1.00 88.94 475 LYS A CA 1
ATOM 4009 C C . LYS A 1 475 ? -26.871 -7.577 -2.356 1.00 88.94 475 LYS A C 1
ATOM 4011 O O . LYS A 1 475 ? -26.771 -7.393 -3.563 1.00 88.94 475 LYS A O 1
ATOM 4016 N N . ARG A 1 476 ? -26.234 -6.804 -1.470 1.00 89.75 476 ARG A N 1
ATOM 4017 C CA . ARG A 1 476 ? -25.406 -5.657 -1.881 1.00 89.75 476 ARG A CA 1
ATOM 4018 C C . ARG A 1 476 ? -24.220 -6.065 -2.764 1.00 89.75 476 ARG A C 1
ATOM 4020 O O . ARG A 1 476 ? -23.714 -5.210 -3.475 1.00 89.75 476 ARG A O 1
ATOM 4027 N N . PHE A 1 477 ? -23.738 -7.307 -2.737 1.00 84.12 477 PHE A N 1
ATOM 4028 C CA . PHE A 1 477 ? -22.680 -7.761 -3.660 1.00 84.12 477 PHE A CA 1
ATOM 4029 C C . PHE A 1 477 ? -23.223 -8.090 -5.046 1.00 84.12 477 PHE A C 1
ATOM 4031 O O . PHE A 1 477 ? -22.502 -7.924 -6.019 1.00 84.12 477 PHE A O 1
ATOM 4038 N N . ILE A 1 478 ? -24.487 -8.502 -5.124 1.00 78.75 478 ILE A N 1
ATOM 4039 C CA . ILE A 1 478 ? -25.182 -8.816 -6.375 1.00 78.75 478 ILE A CA 1
ATOM 4040 C C . ILE A 1 478 ? -25.665 -7.518 -7.045 1.00 78.75 478 ILE A C 1
ATOM 4042 O O . ILE A 1 478 ? -25.542 -7.341 -8.249 1.00 78.75 478 ILE A O 1
ATOM 4046 N N . GLU A 1 479 ? -26.177 -6.572 -6.254 1.00 71.62 479 GLU A N 1
ATOM 4047 C CA . GLU A 1 479 ? -26.782 -5.327 -6.746 1.00 71.62 479 GLU A CA 1
ATOM 4048 C C . GLU A 1 479 ? -25.757 -4.224 -7.077 1.00 71.62 479 GLU A C 1
ATOM 4050 O O . GLU A 1 479 ? -26.039 -3.357 -7.894 1.00 71.62 479 GLU A O 1
ATOM 4055 N N . ASN A 1 480 ? -24.557 -4.224 -6.477 1.00 59.16 480 ASN A N 1
ATOM 4056 C CA . ASN A 1 480 ? -23.534 -3.190 -6.732 1.00 59.16 480 ASN A CA 1
ATOM 4057 C C . ASN A 1 480 ? -22.719 -3.404 -8.028 1.00 59.16 480 ASN A C 1
ATOM 4059 O O . ASN A 1 480 ? -21.707 -2.723 -8.225 1.00 59.16 480 ASN A O 1
ATOM 4063 N N . GLU A 1 481 ? -23.137 -4.330 -8.894 1.00 48.44 481 GLU A N 1
ATOM 4064 C CA . GLU A 1 481 ? -22.541 -4.569 -10.217 1.00 48.44 481 GLU A CA 1
ATOM 4065 C C . GLU A 1 481 ? -23.236 -3.801 -11.360 1.00 48.44 481 GLU A C 1
ATOM 4067 O O . GLU A 1 481 ? -22.763 -3.864 -12.495 1.00 48.44 481 GLU A O 1
ATOM 4072 N N . SER A 1 482 ? -24.299 -3.031 -11.071 1.00 30.61 482 SER A N 1
ATOM 4073 C CA . SER A 1 482 ? -25.011 -2.180 -12.046 1.00 30.61 482 SER A CA 1
ATOM 4074 C C . SER A 1 482 ? -24.512 -0.737 -12.112 1.00 30.61 482 SER A C 1
ATOM 4076 O O . SER A 1 482 ? -24.514 -0.073 -11.045 1.00 30.61 482 SER A O 1
#

Radius of gyration: 28.47 Å; chains: 1; bounding box: 76×55×78 Å

Organism: NCBI:txid3239302

Secondary structure (DSSP, 8-state):
-HHHHH-TT-HHHHHHHHHHHHHH-HHHHHHHHHHHHTSTT-HHHHHHHHHHHHHTT-HHHHHHHHHHHHHHTTS-HHHHHHHHHHHHHTT-HHHHHHHTGGG--HHHHHHHHHHHHHHHHHHTT-HHHHHHHHHHHTTSS-GGGHHHHHHHHHHHHHHHHHHHHHH-GGGTTS-SPPPEEEEESS-THHHHTT--GGGS--SPPEEEEEEE-PPEEEES--HHHHHHHHHHHHHHHHHHHHH--EEEEEEEEEETTEEP--SSPPPHHHHHHHHHH-TT--EEEEEEEEE-TT-SEEEEEEEEEETTTTEEEEEEEEEEEGGGTTHHHHHHHHHHHHHHT----------SHHHHHHHHHHHHHHS-HHHHTT-HHHHHHHHHHHHHHHHHTTT-HHHHHHHHHHHHHHHHHHGGGHHHHHHHHHHHHHTTTT-SHHHHTTHHHHHHHTT-HHHHHHHHHHH----HHHHHHHHHHHHTT-

Foldseek 3Di:
DVVCVVPVPDPVVVCVVLVVQVVVDPVSSLVVLVVSLPDQLNLVSLLVNLVVCVVVVNNPSSLVSLLSSCVSVVNAQVSLLSSLVVCVVSVVLVSCVVRRVVSDDCVGRHDSSLLSVLSSCLVVLVLVCNLVSLLVCLLDPVLVCLVSSLVSLVSSVVSVVVVVCVVCVVCPPPDQFDKDKDKDLDALLCLLQLNQVVLWDPPAADDDEEEEEFAAEEEDDDPLSQLLSQLLSNVVSHLCRHFHSHHYMYIWIDGALRTDHHHDDDDLVNLLVVCVVPVSHQWYWYWYWYDYPPDQKTFIWIWIQGNVVRDTHTQDTDIDGPQGVQCVSQSNVVSVCVVVVGDRPRDRDRDCLVSSLSSVSSSLSSHDLVSLLSSSSSLSNSLVSLVVVCVVPLPDVVSVSSNLSSLSSCLVRSLSNVVNCVVVVVVCVVVCSQVDPSRLLVVLSNCLSVVNVVSNVVSCVVVVDPPPSSVVSVVCSVPVVD